Protein AF-A9U6X2-F1 (afdb_monomer)

Secondary structure (DSSP, 8-state):
--STTEETTEE--B-SSPPPPEEEEEEHHHHHHTTPPPHHHHHHTT--BHHHHHHHHHHH-B-SSSSSS--BEEEEEETTHHHHHHHHHHHHTT--SSB-TT--B---TTSHHHHHHHHHHHIIIIIS--B-SSPPSSHHHHHHTT-EEEEEEEGGGHHHHHHHSTTS-EEEEPPPBPTT-SS--EEES----B---TT-TTHHHHHHHHHHH--HHHHHHHHHHHHHHH-SSHHHHHHHHHHHHSEEE--GGGSTTHHHHHHHHHHHHTTT---HHHHHHHHHHHHHHHHHTHHHHHHHHHHHHHHHHHHHHHHHHHH-SS--TTS---HHHHSTTHHHHHHHHHHHHHHHHHHHHGGGT---HHHHHHHHHHHHHHHHHH-GGGTGGGHHHHHHHHHHHHHHHHHHHS------------TT--PPPSS--HHHHHHHHHHHHHHHHH--TTB--SS---TTPEEEEE-S-HHHHHHHHHHIIIIIIHHH---EEEEE--HHHHHHHHHTT-S-SEEES--THHHHHHHHTT-S--GGGSTTHHHHHTTS-GGG-

InterPro domains:
  IPR006059 Bacterial-type extracellular solute-binding protein [PF13416] (4-206)
  IPR050490 Bacterial solute-binding protein 1 [PTHR43649] (6-211)

Structure (mmCIF, N/CA/C/O backbone):
data_AF-A9U6X2-F1
#
_entry.id   AF-A9U6X2-F1
#
loop_
_atom_site.group_PDB
_atom_site.id
_atom_site.type_symbol
_atom_site.label_atom_id
_atom_site.label_alt_id
_atom_site.label_comp_id
_atom_site.label_asym_id
_atom_site.label_entity_id
_atom_site.label_seq_id
_atom_site.pdbx_PDB_ins_code
_atom_site.Cartn_x
_atom_site.Cartn_y
_atom_site.Cartn_z
_atom_site.occupancy
_atom_site.B_iso_or_equiv
_atom_site.auth_seq_id
_atom_site.auth_comp_id
_atom_site.auth_asym_id
_atom_site.auth_atom_id
_atom_site.pdbx_PDB_model_num
ATOM 1 N N . MET A 1 1 ? 5.212 -24.204 0.340 1.00 33.00 1 MET A N 1
ATOM 2 C CA . MET A 1 1 ? 5.879 -22.936 -0.020 1.00 33.00 1 MET A CA 1
ATOM 3 C C . MET A 1 1 ? 5.139 -21.828 0.698 1.00 33.00 1 MET A C 1
ATOM 5 O O . MET A 1 1 ? 3.920 -21.897 0.754 1.00 33.00 1 MET A O 1
ATOM 9 N N . ARG A 1 2 ? 5.849 -20.902 1.347 1.00 49.62 2 ARG A N 1
ATOM 10 C CA . ARG A 1 2 ? 5.235 -19.722 1.968 1.00 49.62 2 ARG A CA 1
ATOM 11 C C . ARG A 1 2 ? 5.083 -18.687 0.853 1.00 49.62 2 ARG A C 1
ATOM 13 O O . ARG A 1 2 ? 6.074 -18.374 0.211 1.00 49.62 2 ARG A O 1
ATOM 20 N N . ASP A 1 3 ? 3.864 -18.219 0.599 1.00 61.16 3 ASP A N 1
ATOM 21 C CA . ASP A 1 3 ? 3.467 -17.487 -0.622 1.00 61.16 3 ASP A CA 1
ATOM 22 C C . ASP A 1 3 ? 4.229 -16.167 -0.889 1.00 61.16 3 ASP A C 1
ATOM 24 O O . ASP A 1 3 ? 4.148 -15.605 -1.983 1.00 61.16 3 ASP A O 1
ATOM 28 N N . GLY A 1 4 ? 4.981 -15.656 0.089 1.00 68.00 4 GLY A N 1
ATOM 29 C CA . GLY A 1 4 ? 5.765 -14.428 -0.033 1.00 68.00 4 GLY A CA 1
ATOM 30 C C . GLY A 1 4 ? 6.952 -14.566 -0.976 1.00 68.00 4 GLY A C 1
ATOM 31 O O . GLY A 1 4 ? 7.640 -15.581 -0.966 1.00 68.00 4 GLY A O 1
ATOM 32 N N . GLY A 1 5 ? 7.200 -13.533 -1.782 1.00 70.50 5 GLY A N 1
ATOM 33 C CA . GLY A 1 5 ? 8.340 -13.496 -2.699 1.00 70.50 5 GLY A CA 1
ATOM 34 C C . GLY A 1 5 ? 8.203 -14.434 -3.896 1.00 70.50 5 GLY A C 1
ATOM 35 O O . GLY A 1 5 ? 9.198 -14.683 -4.567 1.00 70.50 5 GLY A O 1
ATOM 36 N N . SER A 1 6 ? 7.006 -14.963 -4.165 1.00 73.00 6 SER A N 1
ATOM 37 C CA . SER A 1 6 ? 6.733 -15.830 -5.312 1.00 73.00 6 SER A CA 1
ATOM 38 C C . SER A 1 6 ? 5.948 -15.101 -6.410 1.00 73.00 6 SER A C 1
ATOM 40 O O . SER A 1 6 ? 5.138 -14.217 -6.133 1.00 73.00 6 SER A O 1
ATOM 42 N N . TYR A 1 7 ? 6.191 -15.455 -7.674 1.00 68.25 7 TYR A N 1
ATOM 43 C CA . TYR A 1 7 ? 5.441 -14.953 -8.829 1.00 68.25 7 TYR A CA 1
ATOM 44 C C . TYR A 1 7 ? 5.366 -16.028 -9.921 1.00 68.25 7 TYR A C 1
ATOM 46 O O . TYR A 1 7 ? 6.382 -16.613 -10.291 1.00 68.25 7 TYR A O 1
ATOM 54 N N . LYS A 1 8 ? 4.159 -16.318 -10.432 1.00 68.19 8 LYS A N 1
ATOM 55 C CA . LYS A 1 8 ? 3.900 -17.365 -11.450 1.00 68.19 8 LYS A CA 1
ATOM 56 C C . LYS A 1 8 ? 4.551 -18.723 -11.128 1.00 68.19 8 LYS A C 1
ATOM 58 O O . LYS A 1 8 ? 5.167 -19.352 -11.985 1.00 68.19 8 LYS A O 1
ATOM 63 N N . GLY A 1 9 ? 4.447 -19.154 -9.870 1.00 68.62 9 GLY A N 1
ATOM 64 C CA . GLY A 1 9 ? 4.999 -20.431 -9.401 1.00 68.62 9 GLY A CA 1
ATOM 65 C C . GLY A 1 9 ? 6.523 -20.464 -9.231 1.00 68.62 9 GLY A C 1
ATOM 66 O O . GLY A 1 9 ? 7.065 -21.515 -8.905 1.00 68.62 9 GLY A O 1
ATOM 67 N N . GLN A 1 10 ? 7.221 -19.341 -9.428 1.00 73.81 10 GLN A N 1
ATOM 68 C CA . GLN A 1 10 ? 8.660 -19.210 -9.184 1.00 73.81 10 GLN A CA 1
ATOM 69 C C . GLN A 1 10 ? 8.926 -18.414 -7.903 1.00 73.81 10 GLN A C 1
ATOM 71 O O . GLN A 1 10 ? 8.168 -17.505 -7.571 1.00 73.81 10 GLN A O 1
ATOM 76 N N . GLN A 1 11 ? 10.013 -18.737 -7.201 1.00 79.38 11 GLN A N 1
ATOM 77 C CA . GLN A 1 11 ? 10.443 -18.058 -5.977 1.00 79.38 11 GLN A CA 1
ATOM 78 C C . GLN A 1 11 ? 11.536 -17.028 -6.297 1.00 79.38 11 GLN A C 1
ATOM 80 O O . GLN A 1 11 ? 12.546 -17.369 -6.907 1.00 79.38 11 GLN A O 1
ATOM 85 N N . TYR A 1 12 ? 11.343 -15.783 -5.865 1.00 77.88 12 TYR A N 1
ATOM 86 C CA . TYR A 1 12 ? 12.247 -14.647 -6.097 1.00 77.88 12 TYR A CA 1
ATOM 87 C C . TYR A 1 12 ? 12.803 -14.033 -4.808 1.00 77.88 12 TYR A C 1
ATOM 89 O O . TYR A 1 12 ? 13.818 -13.342 -4.854 1.00 77.88 12 TYR A O 1
ATOM 97 N N . GLY A 1 13 ? 12.158 -14.285 -3.669 1.00 79.75 13 GLY A N 1
ATOM 98 C CA . GLY A 1 13 ? 12.629 -13.843 -2.359 1.00 79.75 13 GLY A CA 1
ATOM 99 C C . GLY A 1 13 ? 12.418 -14.913 -1.297 1.00 79.75 13 GLY A C 1
ATOM 100 O O . GLY A 1 13 ? 11.447 -15.653 -1.366 1.00 79.75 13 GLY A O 1
ATOM 101 N N . MET A 1 14 ? 13.308 -15.025 -0.320 1.00 76.56 14 MET A N 1
ATOM 102 C CA . MET A 1 14 ? 13.184 -15.985 0.782 1.00 76.56 14 MET A CA 1
ATOM 103 C C . MET A 1 14 ? 13.454 -15.283 2.106 1.00 76.56 14 MET A C 1
ATOM 105 O O . MET A 1 14 ? 14.204 -14.318 2.159 1.00 76.56 14 MET A O 1
ATOM 109 N N . VAL A 1 15 ? 12.843 -15.745 3.189 1.00 76.19 15 VAL A N 1
ATOM 110 C CA . VAL A 1 15 ? 13.093 -15.210 4.529 1.00 76.19 15 VAL A CA 1
ATOM 111 C C . VAL A 1 15 ? 13.112 -16.362 5.519 1.00 76.19 15 VAL A C 1
ATOM 113 O O . VAL A 1 15 ? 12.305 -17.288 5.412 1.00 76.19 15 VAL A O 1
ATOM 116 N N . ASP A 1 16 ? 14.055 -16.312 6.453 1.00 71.12 16 ASP A N 1
ATOM 117 C CA . ASP A 1 16 ? 14.261 -17.369 7.447 1.00 71.12 16 ASP A CA 1
ATOM 118 C C . ASP A 1 16 ? 13.393 -17.171 8.709 1.00 71.12 16 ASP A C 1
ATOM 120 O O . ASP A 1 16 ? 13.051 -18.114 9.422 1.00 71.12 16 ASP A O 1
ATOM 124 N N . SER A 1 17 ? 12.922 -15.945 8.950 1.00 71.50 17 SER A N 1
ATOM 125 C CA . SER A 1 17 ? 12.029 -15.608 10.061 1.00 71.50 17 SER A CA 1
ATOM 126 C C . SER A 1 17 ? 10.575 -15.411 9.620 1.00 71.50 17 SER A C 1
ATOM 128 O O . SER A 1 17 ? 10.269 -15.086 8.470 1.00 71.50 17 SER A O 1
ATOM 130 N N . ALA A 1 18 ? 9.643 -15.618 10.554 1.00 77.25 18 ALA A N 1
ATOM 131 C CA . ALA A 1 18 ? 8.256 -15.215 10.345 1.00 77.25 18 ALA A CA 1
ATOM 132 C C . ALA A 1 18 ? 8.187 -13.678 10.347 1.00 77.25 18 ALA A C 1
ATOM 134 O O . ALA A 1 18 ? 8.674 -13.068 11.307 1.00 77.25 18 ALA A O 1
ATOM 135 N N . PRO A 1 19 ? 7.584 -13.041 9.326 1.00 82.56 19 PRO A N 1
ATOM 136 C CA . PRO A 1 19 ? 7.414 -11.594 9.329 1.00 82.56 19 PRO A CA 1
ATOM 137 C C . PRO A 1 19 ? 6.505 -11.173 10.490 1.00 82.56 19 PRO A C 1
ATOM 139 O O . PRO A 1 19 ? 5.849 -11.996 11.136 1.00 82.56 19 PRO A O 1
ATOM 142 N N . SER A 1 20 ? 6.460 -9.873 10.764 1.00 88.38 20 SER A N 1
ATOM 143 C CA . SER A 1 20 ? 5.549 -9.359 11.779 1.00 88.38 20 SER A CA 1
ATOM 144 C C . SER A 1 20 ? 4.097 -9.509 11.306 1.00 88.38 20 SER A C 1
ATOM 146 O O . SER A 1 20 ? 3.764 -9.018 10.220 1.00 88.38 20 SER A O 1
ATOM 148 N N . PRO A 1 21 ? 3.243 -10.203 12.080 1.00 92.75 21 PRO A N 1
ATOM 149 C CA . PRO A 1 21 ? 1.822 -10.268 11.791 1.00 92.75 21 PRO A CA 1
ATOM 150 C C . PRO A 1 21 ? 1.134 -8.936 12.094 1.00 92.75 21 PRO A C 1
ATOM 152 O O . PRO A 1 21 ? 1.610 -8.150 12.916 1.00 92.75 21 PRO A O 1
ATOM 155 N N . TYR A 1 22 ? -0.012 -8.736 11.450 1.00 95.56 22 TYR A N 1
ATOM 156 C CA . TYR A 1 22 ? -1.003 -7.721 11.783 1.00 95.56 22 TYR A CA 1
ATOM 157 C C . TYR A 1 22 ? -2.193 -8.347 12.522 1.00 95.56 22 TYR A C 1
ATOM 159 O O . TYR A 1 22 ? -2.670 -9.429 12.160 1.00 95.56 22 TYR A O 1
ATOM 167 N N . GLY A 1 23 ? -2.683 -7.660 13.547 1.00 97.50 23 GLY A N 1
ATOM 168 C CA . GLY A 1 23 ? -3.734 -8.131 14.447 1.00 97.50 23 GLY A CA 1
ATOM 169 C C . GLY A 1 23 ? -4.389 -6.968 15.182 1.00 97.50 23 GLY A C 1
ATOM 170 O O . GLY A 1 23 ? -4.114 -5.807 14.881 1.00 97.50 23 GLY A O 1
ATOM 171 N N . PHE A 1 24 ? -5.233 -7.273 16.162 1.00 98.50 24 PHE A N 1
ATOM 172 C CA . PHE A 1 24 ? -5.747 -6.282 17.098 1.00 98.50 24 PHE A CA 1
ATOM 173 C C . PHE A 1 24 ? -5.042 -6.404 18.441 1.00 98.50 24 PHE A C 1
ATOM 175 O O . PHE A 1 24 ? -5.122 -7.438 19.106 1.00 98.50 24 PHE A O 1
ATOM 182 N N . PHE A 1 25 ? -4.411 -5.316 18.866 1.00 98.62 25 PHE A N 1
ATOM 183 C CA . PHE A 1 25 ? -4.137 -5.092 20.276 1.00 98.62 25 PHE A CA 1
ATOM 184 C C . PHE A 1 25 ? -5.439 -4.696 20.969 1.00 98.62 25 PHE A C 1
ATOM 186 O O . PHE A 1 25 ? -6.230 -3.933 20.407 1.00 98.62 25 PHE A O 1
ATOM 193 N N . TYR A 1 26 ? -5.672 -5.199 22.178 1.00 98.56 26 TYR A N 1
ATOM 194 C CA . TYR A 1 26 ? -6.832 -4.814 22.976 1.00 98.56 26 TYR A CA 1
ATOM 195 C C . TYR A 1 26 ? -6.447 -4.470 24.407 1.00 98.56 26 TYR A C 1
ATOM 197 O O . TYR A 1 26 ? -5.566 -5.086 25.002 1.00 98.56 26 TYR A O 1
ATOM 205 N N . ASN A 1 27 ? -7.122 -3.467 24.958 1.00 97.75 27 ASN A N 1
ATOM 206 C CA . ASN A 1 27 ? -6.915 -3.023 26.329 1.00 97.75 27 ASN A CA 1
ATOM 207 C C . ASN A 1 27 ? -7.735 -3.913 27.272 1.00 97.75 27 ASN A C 1
ATOM 209 O O . ASN A 1 27 ? -8.920 -3.662 27.496 1.00 97.75 27 ASN A O 1
ATOM 213 N N . LYS A 1 28 ? -7.123 -4.974 27.805 1.00 97.00 28 LYS A N 1
ATOM 214 C CA . LYS A 1 28 ? -7.787 -5.990 28.637 1.00 97.00 28 LYS A CA 1
ATOM 215 C C . LYS A 1 28 ? -8.357 -5.391 29.924 1.00 97.00 28 LYS A C 1
ATOM 217 O O . LYS A 1 28 ? -9.466 -5.742 30.325 1.00 97.00 28 LYS A O 1
ATOM 222 N N . THR A 1 29 ? -7.669 -4.415 30.517 1.00 96.69 29 THR A N 1
ATOM 223 C CA . THR A 1 29 ? -8.187 -3.660 31.670 1.00 96.69 29 THR A CA 1
ATOM 224 C C . THR A 1 29 ? -9.478 -2.916 31.321 1.00 96.69 29 THR A C 1
ATOM 226 O O . THR A 1 29 ? -10.440 -2.938 32.092 1.00 96.69 29 THR A O 1
ATOM 229 N N . LEU A 1 30 ? -9.540 -2.287 30.144 1.00 96.44 30 LEU A N 1
ATOM 230 C CA . LEU A 1 30 ? -10.752 -1.616 29.678 1.00 96.44 30 LEU A CA 1
ATOM 231 C C . LEU A 1 30 ? -11.862 -2.621 29.341 1.00 96.44 30 LEU A C 1
ATOM 233 O O . LEU A 1 30 ? -13.000 -2.399 29.741 1.00 96.44 30 LEU A O 1
ATOM 237 N N . VAL A 1 31 ? -11.549 -3.750 28.696 1.00 97.62 31 VAL A N 1
ATOM 238 C CA . VAL A 1 31 ? -12.506 -4.848 28.443 1.00 97.62 31 VAL A CA 1
ATOM 239 C C . VAL A 1 31 ? -13.197 -5.285 29.737 1.00 97.62 31 VAL A C 1
ATOM 241 O O . VAL A 1 31 ? -14.427 -5.282 29.806 1.00 97.62 31 VAL A O 1
ATOM 244 N N . GLN A 1 32 ? -12.421 -5.555 30.791 1.00 96.44 32 GLN A N 1
ATOM 245 C CA . GLN A 1 32 ? -12.941 -5.939 32.108 1.00 96.44 32 GLN A CA 1
ATOM 246 C C . GLN A 1 32 ? -13.794 -4.831 32.738 1.00 96.44 32 GLN A C 1
ATOM 248 O O . GLN A 1 32 ? -14.904 -5.092 33.201 1.00 96.44 32 GLN A O 1
ATOM 253 N N . LYS A 1 33 ? -13.315 -3.578 32.714 1.00 94.81 33 LYS A N 1
ATOM 254 C CA . LYS A 1 33 ? -14.050 -2.418 33.250 1.00 94.81 33 LYS A CA 1
ATOM 255 C C . LYS A 1 33 ? -15.401 -2.222 32.560 1.00 94.81 33 LYS A C 1
ATOM 257 O O . LYS A 1 33 ? -16.359 -1.783 33.192 1.00 94.81 33 LYS A O 1
ATOM 262 N N . LEU A 1 34 ? -15.471 -2.516 31.265 1.00 94.94 34 LEU A N 1
ATOM 263 C CA . LEU A 1 34 ? -16.683 -2.375 30.468 1.00 94.94 34 LEU A CA 1
ATOM 264 C C 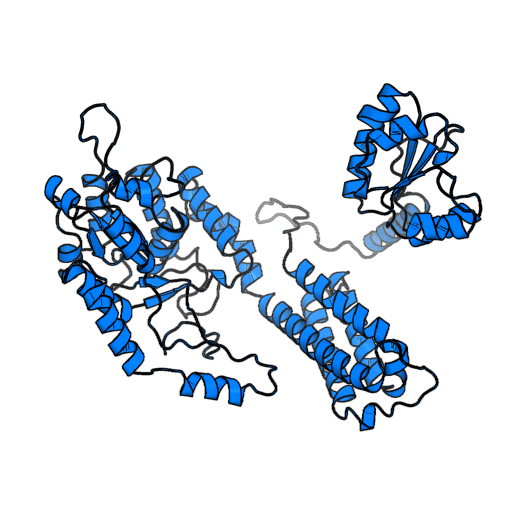. LEU A 1 34 ? -17.600 -3.604 30.517 1.00 94.94 34 LEU A C 1
ATOM 266 O O . LEU A 1 34 ? -18.689 -3.527 29.948 1.00 94.94 34 LEU A O 1
ATOM 270 N N . GLY A 1 35 ? -17.187 -4.692 31.178 1.00 96.19 35 GLY A N 1
ATOM 271 C CA . GLY A 1 35 ? -17.941 -5.945 31.245 1.00 96.19 35 GLY A CA 1
ATOM 272 C C . GLY A 1 35 ? -18.061 -6.655 29.895 1.00 96.19 35 GLY A C 1
ATOM 273 O O . GLY A 1 35 ? -19.064 -7.318 29.645 1.00 96.19 35 GLY A O 1
ATOM 274 N N . LEU A 1 36 ? -17.082 -6.465 29.009 1.00 97.38 36 LEU A N 1
ATOM 275 C CA . LEU A 1 36 ? -17.047 -7.087 27.688 1.00 97.38 36 LEU A CA 1
ATOM 276 C C . LEU A 1 36 ? -16.416 -8.487 27.767 1.00 97.38 36 LEU A C 1
ATOM 278 O O . LEU A 1 36 ? -15.586 -8.756 28.635 1.00 97.38 36 LEU A O 1
ATOM 282 N N . GLU A 1 37 ? -16.800 -9.375 26.850 1.00 98.00 37 GLU A N 1
ATOM 283 C CA . GLU A 1 37 ? -16.158 -10.688 26.697 1.00 98.00 37 GLU A CA 1
ATOM 284 C C . GLU A 1 37 ? -14.688 -10.532 26.274 1.00 98.00 37 GLU A C 1
ATOM 286 O O . GLU A 1 37 ? -14.356 -9.637 25.502 1.00 98.00 37 GLU A O 1
ATOM 291 N N . ASP A 1 38 ? -13.791 -11.399 26.746 1.00 98.19 38 ASP A N 1
ATOM 292 C CA . ASP A 1 38 ? -12.377 -11.317 26.362 1.00 98.19 38 ASP A CA 1
ATOM 293 C C . ASP A 1 38 ? -12.195 -11.709 24.875 1.00 98.19 38 ASP A C 1
ATOM 295 O O . ASP A 1 38 ? -12.553 -12.833 24.498 1.00 98.19 38 ASP A O 1
ATOM 299 N N . PRO A 1 39 ? -11.627 -10.834 24.015 1.00 98.50 39 PRO A N 1
ATOM 300 C CA . PRO A 1 39 ? -11.375 -11.148 22.609 1.00 98.50 39 PRO A CA 1
ATOM 301 C C . PRO A 1 39 ? -10.565 -12.430 22.383 1.00 98.50 39 PRO A C 1
ATOM 303 O O . PRO A 1 39 ? -10.797 -13.128 21.394 1.00 98.50 39 PRO A O 1
ATOM 306 N N . TYR A 1 40 ? -9.641 -12.776 23.285 1.00 98.44 40 TYR A N 1
ATOM 307 C CA . TYR A 1 40 ? -8.871 -14.014 23.172 1.00 98.44 40 TYR A CA 1
ATOM 308 C C . TYR A 1 40 ? -9.747 -15.254 23.380 1.00 98.44 40 TYR A C 1
ATOM 310 O O . TYR A 1 40 ? -9.636 -16.217 22.622 1.00 98.44 40 TYR A O 1
ATOM 318 N N . GLU A 1 41 ? -10.675 -15.231 24.338 1.00 98.44 41 GLU A N 1
ATOM 319 C CA . GLU A 1 41 ? -11.604 -16.348 24.559 1.00 98.44 41 GLU A CA 1
ATOM 320 C C . GLU A 1 41 ? -12.607 -16.482 23.401 1.00 98.44 41 GLU A C 1
ATOM 322 O O . GLU A 1 41 ? -12.923 -17.594 22.958 1.00 98.44 41 GLU A O 1
ATOM 327 N N . LEU A 1 42 ? -13.040 -15.356 22.821 1.00 98.50 42 LEU A N 1
ATOM 328 C CA . LEU A 1 42 ? -13.825 -15.353 21.583 1.00 98.50 42 LEU A CA 1
ATOM 329 C C . LEU A 1 42 ? -13.039 -15.975 20.419 1.00 98.50 42 LEU A C 1
ATOM 331 O O . LEU A 1 42 ? -13.593 -16.746 19.637 1.00 98.50 42 LEU A O 1
ATOM 335 N N . GLN A 1 43 ? -11.746 -15.678 20.292 1.00 98.00 43 GLN A N 1
ATOM 336 C CA . GLN A 1 43 ? -10.894 -16.266 19.257 1.00 98.00 43 GLN A CA 1
ATOM 337 C C . GLN A 1 43 ? -10.692 -17.765 19.475 1.00 98.00 43 GLN A C 1
ATOM 339 O O . GLN A 1 43 ? -10.863 -18.555 18.546 1.00 98.00 43 GLN A O 1
ATOM 344 N N . LYS A 1 44 ? -10.365 -18.166 20.704 1.00 97.56 44 LYS A N 1
ATOM 345 C CA . LYS A 1 44 ? -10.099 -19.555 21.088 1.00 97.56 44 LYS A CA 1
ATOM 346 C C . LYS A 1 44 ? -11.318 -20.457 20.898 1.00 97.56 44 LYS A C 1
ATOM 348 O O . LYS A 1 44 ? -11.174 -21.597 20.465 1.00 97.56 44 LYS A O 1
ATOM 353 N N . SER A 1 45 ? -12.517 -19.944 21.171 1.00 97.44 45 SER A N 1
ATOM 354 C CA . SER A 1 45 ? -13.784 -20.641 20.899 1.00 97.44 45 SER A CA 1
ATOM 355 C C . SER A 1 45 ? -14.197 -20.618 19.420 1.00 97.44 45 SER A C 1
ATOM 357 O O . SER A 1 45 ? -15.126 -21.322 19.029 1.00 97.44 45 SER A O 1
ATOM 359 N N . GLY A 1 46 ? -13.521 -19.822 18.583 1.00 96.69 46 GLY A N 1
ATOM 360 C CA . GLY A 1 46 ? -13.856 -19.621 17.173 1.00 96.69 46 GLY A CA 1
ATOM 361 C C . GLY A 1 46 ? -15.016 -18.650 16.926 1.00 96.69 46 GLY A C 1
ATOM 362 O O . GLY A 1 46 ? -15.403 -18.467 15.770 1.00 96.69 46 GLY A O 1
ATOM 363 N N . ALA A 1 47 ? -15.544 -18.022 17.982 1.00 97.94 47 ALA A N 1
ATOM 364 C CA . ALA A 1 47 ? -16.623 -17.040 17.934 1.00 97.94 47 ALA A CA 1
ATOM 365 C C . ALA A 1 47 ? -16.171 -15.654 17.435 1.00 97.94 47 ALA A C 1
ATOM 367 O O . ALA A 1 47 ? -17.016 -14.851 17.036 1.00 97.94 47 ALA A O 1
ATOM 368 N N . TRP A 1 48 ? -14.860 -15.366 17.407 1.00 98.38 48 TRP A N 1
ATOM 369 C CA . TRP A 1 48 ? -14.298 -14.113 16.882 1.00 98.38 48 TRP A CA 1
ATOM 370 C C . TRP A 1 48 ? -14.433 -14.033 15.353 1.00 98.38 48 TRP A C 1
ATOM 372 O O . TRP A 1 48 ? -13.521 -14.361 14.588 1.00 98.38 48 TRP A O 1
ATOM 382 N N . THR A 1 49 ? -15.628 -13.647 14.922 1.00 98.50 49 THR A N 1
ATOM 383 C CA . THR A 1 49 ? -16.106 -13.520 13.539 1.00 98.50 49 THR A CA 1
ATOM 384 C C . THR A 1 49 ? -16.531 -12.079 13.275 1.00 98.50 49 THR A C 1
ATOM 386 O O . THR A 1 49 ? -16.644 -11.293 14.212 1.00 98.50 49 THR A O 1
ATOM 389 N N . TRP A 1 50 ? -16.763 -11.698 12.020 1.00 98.44 50 TRP A N 1
ATOM 390 C CA . TRP A 1 50 ? -17.200 -10.334 11.688 1.00 98.44 50 TRP A CA 1
ATOM 391 C C . TRP A 1 50 ? -18.491 -9.915 12.383 1.00 98.44 50 TRP A C 1
ATOM 393 O O . TRP A 1 50 ? -18.579 -8.787 12.866 1.00 98.44 50 TRP A O 1
ATOM 403 N N . ASP A 1 51 ? -19.476 -10.803 12.474 1.00 98.38 51 ASP A N 1
ATOM 404 C CA . ASP A 1 51 ? -20.738 -10.477 13.137 1.00 98.38 51 ASP A CA 1
ATOM 405 C C . ASP A 1 51 ? -20.503 -10.207 14.625 1.00 98.38 51 ASP A C 1
ATOM 407 O O . ASP A 1 51 ? -20.899 -9.156 15.138 1.00 98.38 51 ASP A O 1
ATOM 411 N N . LYS A 1 52 ? -19.746 -11.092 15.292 1.00 98.56 52 LYS A N 1
ATOM 412 C CA . LYS A 1 52 ? -19.398 -10.903 16.703 1.00 98.56 52 LYS A CA 1
ATOM 413 C C . LYS A 1 52 ? -18.522 -9.672 16.919 1.00 98.56 52 LYS A C 1
ATOM 415 O O . LYS A 1 52 ? -18.737 -8.944 17.880 1.00 98.56 52 LYS A O 1
ATOM 420 N N . PHE A 1 53 ? -17.568 -9.402 16.029 1.00 98.75 53 PHE A N 1
ATOM 421 C CA . PHE A 1 53 ? -16.734 -8.204 16.089 1.00 98.75 53 PHE A CA 1
ATOM 422 C C . PHE A 1 53 ? -17.580 -6.941 15.977 1.00 98.75 53 PHE A C 1
ATOM 424 O O . PHE A 1 53 ? -17.419 -6.042 16.792 1.00 98.75 53 PHE A O 1
ATOM 431 N N . ARG A 1 54 ? -18.503 -6.877 15.008 1.00 98.56 54 ARG A N 1
ATOM 432 C CA . ARG A 1 54 ? -19.379 -5.718 14.791 1.00 98.56 54 ARG A CA 1
ATOM 433 C C . ARG A 1 54 ? -20.251 -5.452 16.014 1.00 98.56 54 ARG A C 1
ATOM 435 O O . ARG A 1 54 ? -20.319 -4.315 16.473 1.00 98.56 54 ARG A O 1
ATOM 442 N N . GLU A 1 55 ? -20.871 -6.497 16.561 1.00 98.50 55 GLU A N 1
ATOM 443 C CA . GLU A 1 55 ? -21.614 -6.432 17.825 1.00 98.50 55 GLU A CA 1
ATOM 444 C C . GLU A 1 55 ? -20.726 -5.900 18.961 1.00 98.50 55 GLU A C 1
ATOM 446 O O . GLU A 1 55 ? -21.091 -4.941 19.644 1.00 98.50 55 GLU A O 1
ATOM 451 N N . TYR A 1 56 ? -19.533 -6.477 19.109 1.00 98.69 56 TYR A N 1
ATOM 452 C CA . TYR A 1 56 ? -18.573 -6.150 20.156 1.00 98.69 56 TYR A CA 1
ATOM 453 C C . TYR A 1 56 ? -18.126 -4.685 20.108 1.00 98.69 56 TYR A C 1
ATOM 455 O O . TYR A 1 56 ? -18.242 -3.963 21.098 1.00 98.69 56 TYR A O 1
ATOM 463 N N . VAL A 1 57 ? -17.654 -4.206 18.952 1.00 98.56 57 VAL A N 1
ATOM 464 C CA . VAL A 1 57 ? -17.153 -2.829 18.809 1.00 98.56 57 VAL A CA 1
ATOM 465 C C . VAL A 1 57 ? -18.266 -1.797 18.907 1.00 98.56 57 VAL A C 1
ATOM 467 O O . VAL A 1 57 ? -18.031 -0.686 19.382 1.00 98.56 57 VAL A O 1
ATOM 470 N N . LYS A 1 58 ? -19.492 -2.162 18.527 1.00 97.62 58 LYS A N 1
ATOM 471 C CA . LYS A 1 58 ? -20.664 -1.312 18.718 1.00 97.62 58 LYS A CA 1
ATOM 472 C C . LYS A 1 58 ? -21.031 -1.194 20.196 1.00 97.62 58 LYS A C 1
ATOM 474 O O . LYS A 1 58 ? -21.224 -0.082 20.668 1.00 97.62 58 LYS A O 1
ATOM 479 N N . GLY A 1 59 ? -21.064 -2.304 20.937 1.00 96.00 59 GLY A N 1
ATOM 480 C CA . GLY A 1 59 ? -21.333 -2.298 22.383 1.00 96.00 59 GLY A CA 1
ATOM 481 C C . GLY A 1 59 ? -20.224 -1.645 23.219 1.00 96.00 59 GLY A C 1
ATOM 482 O O . GLY A 1 59 ? -20.483 -1.084 24.286 1.00 96.00 59 GLY A O 1
ATOM 483 N N . ALA A 1 60 ? -18.988 -1.683 22.723 1.00 97.19 60 ALA A N 1
ATOM 484 C CA . ALA A 1 60 ? -17.849 -0.997 23.320 1.00 97.19 60 ALA A CA 1
ATOM 485 C C . ALA A 1 60 ? -17.878 0.526 23.110 1.00 97.19 60 ALA A C 1
ATOM 487 O O . ALA A 1 60 ? -17.354 1.254 23.950 1.00 97.19 60 ALA A O 1
ATOM 488 N N . THR A 1 61 ? -18.483 1.000 22.016 1.00 97.69 61 THR A N 1
ATOM 489 C CA . THR A 1 61 ? -18.567 2.428 21.681 1.00 97.69 61 THR A CA 1
ATOM 490 C C . THR A 1 61 ? -19.633 3.122 22.523 1.00 97.69 61 THR A C 1
ATOM 492 O O . THR A 1 61 ? -20.827 2.902 22.321 1.00 97.69 61 THR A O 1
ATOM 495 N N . LYS A 1 62 ? -19.224 3.974 23.466 1.00 94.06 62 LYS A N 1
ATOM 496 C CA . LYS A 1 62 ? -20.145 4.652 24.386 1.00 94.06 62 LYS A CA 1
ATOM 497 C C . LYS A 1 62 ? -19.587 5.958 24.930 1.00 94.06 62 LYS A C 1
ATOM 499 O O . LYS A 1 62 ? -18.387 6.204 24.924 1.00 94.06 62 LYS A O 1
ATOM 504 N N . ASP A 1 63 ? -20.512 6.785 25.388 1.00 93.88 63 ASP A N 1
ATOM 505 C CA . ASP A 1 63 ? -20.251 7.895 26.294 1.00 93.88 63 ASP A CA 1
ATOM 506 C C . ASP A 1 63 ? -20.290 7.342 27.728 1.00 93.88 63 ASP A C 1
ATOM 508 O O . ASP A 1 63 ? -21.346 6.909 28.201 1.00 93.88 63 ASP A O 1
ATOM 512 N N . THR A 1 64 ? -19.135 7.262 28.390 1.00 91.06 64 THR A N 1
ATOM 513 C CA . THR A 1 64 ? -19.041 6.742 29.761 1.00 91.06 64 THR A CA 1
ATOM 514 C C . THR A 1 64 ? -19.222 7.807 30.837 1.00 91.06 64 THR A C 1
ATOM 516 O O . THR A 1 64 ? -19.442 7.445 31.997 1.00 91.06 64 THR A O 1
ATOM 519 N N . ASN A 1 65 ? -19.147 9.093 30.487 1.00 90.94 65 ASN A N 1
ATOM 520 C CA . ASN A 1 65 ? -19.214 10.207 31.434 1.00 90.94 65 ASN A CA 1
ATOM 521 C C . ASN A 1 65 ? -20.563 10.962 31.403 1.00 90.94 65 ASN A C 1
ATOM 523 O O . ASN A 1 65 ? -20.845 11.742 32.315 1.00 90.94 65 ASN A O 1
ATOM 527 N N . GLY A 1 66 ? -21.413 10.686 30.410 1.00 90.38 66 GLY A N 1
ATOM 528 C CA . GLY A 1 66 ? -22.751 11.248 30.250 1.00 90.38 66 GLY A CA 1
ATOM 529 C C . GLY A 1 66 ? -22.784 12.677 29.698 1.00 90.38 66 GLY A C 1
ATOM 530 O O . GLY A 1 66 ? -23.801 13.354 29.865 1.00 90.38 66 GLY A O 1
ATOM 531 N N . ASP A 1 67 ? -21.703 13.165 29.082 1.00 91.94 67 ASP A N 1
ATOM 532 C CA . ASP A 1 67 ? -21.607 14.523 28.528 1.00 91.94 67 ASP A CA 1
ATOM 533 C C . ASP A 1 67 ? -22.214 14.673 27.117 1.00 91.94 67 ASP A C 1
ATOM 535 O O . ASP A 1 67 ? -22.234 15.770 26.544 1.00 91.94 67 ASP A O 1
ATOM 539 N N . GLY A 1 68 ? -22.754 13.584 26.567 1.00 90.12 68 GLY A N 1
ATOM 540 C CA . GLY A 1 68 ? -23.348 13.516 25.239 1.00 90.12 68 GLY A CA 1
ATOM 541 C C . GLY A 1 68 ? -22.331 13.288 24.119 1.00 90.12 68 GLY A C 1
ATOM 542 O O . GLY A 1 68 ? -22.718 13.330 22.946 1.00 90.12 68 GLY A O 1
ATOM 543 N N . LYS A 1 69 ? -21.051 13.054 24.434 1.00 92.19 69 LYS A N 1
ATOM 544 C CA . LYS A 1 69 ? -19.989 12.747 23.472 1.00 92.19 69 LYS A CA 1
ATOM 545 C C . LYS A 1 69 ? -19.379 11.386 23.780 1.00 92.19 69 LYS A C 1
ATOM 547 O O . LYS A 1 69 ? -19.047 11.055 24.907 1.00 92.19 69 LYS A O 1
ATOM 552 N N . THR A 1 70 ? -19.173 10.597 22.734 1.00 94.38 70 THR A N 1
ATOM 553 C CA . THR A 1 70 ? -18.459 9.323 22.848 1.00 94.38 70 THR A CA 1
ATOM 554 C C . THR A 1 70 ? -17.022 9.561 23.318 1.00 94.38 70 THR A C 1
ATOM 556 O O . THR A 1 70 ? -16.270 10.281 22.657 1.00 94.38 70 THR A O 1
ATOM 559 N N . ASP A 1 71 ? -16.644 8.934 24.431 1.00 92.56 71 ASP A N 1
ATOM 560 C CA . ASP A 1 71 ? -15.301 9.009 25.019 1.00 92.56 71 ASP A CA 1
ATOM 561 C C . ASP A 1 71 ? -14.515 7.695 24.869 1.00 92.56 71 ASP A C 1
ATOM 563 O O . ASP A 1 71 ? -13.282 7.715 24.846 1.00 92.56 71 ASP A O 1
ATOM 567 N N . VAL A 1 72 ? -15.217 6.574 24.675 1.00 96.75 72 VAL A N 1
ATOM 568 C CA . VAL A 1 72 ? -14.640 5.263 24.382 1.00 96.75 72 VAL A CA 1
ATOM 569 C C . VAL A 1 72 ? -15.229 4.713 23.090 1.00 96.75 72 VAL A C 1
ATOM 571 O O . VAL A 1 72 ? -16.444 4.596 22.940 1.00 96.75 72 VAL A O 1
ATOM 574 N N . PHE A 1 73 ? -14.356 4.319 22.168 1.00 98.19 73 PHE A N 1
ATOM 575 C CA . PHE A 1 73 ? -14.703 3.687 20.899 1.00 98.19 73 PHE A CA 1
ATOM 576 C C . PHE A 1 73 ? -14.371 2.194 20.911 1.00 98.19 73 PHE A C 1
ATOM 578 O O . PHE A 1 73 ? -13.426 1.744 21.557 1.00 98.19 73 PHE A O 1
ATOM 585 N N . GLY A 1 74 ? -15.110 1.396 20.143 1.00 98.12 74 GLY A N 1
ATOM 586 C CA . GLY A 1 74 ? -14.750 -0.006 19.939 1.00 98.12 74 GLY A CA 1
ATOM 587 C C . GLY A 1 74 ? -13.380 -0.159 19.277 1.00 98.12 74 GLY A C 1
ATOM 588 O O . GLY A 1 74 ? -12.586 -0.991 19.709 1.00 98.12 74 GLY A O 1
ATOM 589 N N . VAL A 1 75 ? -13.073 0.689 18.291 1.00 98.44 75 VAL A N 1
ATOM 590 C CA . VAL A 1 75 ? -11.781 0.727 17.592 1.00 98.44 75 VAL A CA 1
ATOM 591 C C . VAL A 1 75 ? -11.210 2.146 17.639 1.00 98.44 75 VAL A C 1
ATOM 593 O O . VAL A 1 75 ? -11.772 3.064 17.042 1.00 98.44 75 VAL A O 1
ATOM 596 N N . ALA A 1 76 ? -10.072 2.328 18.315 1.00 97.44 76 ALA A N 1
ATOM 597 C CA . ALA A 1 76 ? -9.356 3.611 18.373 1.00 97.44 76 ALA A CA 1
ATOM 598 C C . ALA A 1 76 ? -8.767 4.010 17.008 1.00 97.44 76 ALA A C 1
ATOM 600 O O . ALA A 1 76 ? -8.611 5.186 16.692 1.00 97.44 76 ALA A O 1
ATOM 601 N N . GLY A 1 77 ? -8.440 3.012 16.189 1.00 95.88 77 GLY A N 1
ATOM 602 C CA . GLY A 1 77 ? -7.885 3.162 14.854 1.00 95.88 77 GLY A CA 1
ATOM 603 C C . GLY A 1 77 ? -6.894 2.043 14.568 1.00 95.88 77 GLY A C 1
ATOM 604 O O . GLY A 1 77 ? -7.023 0.938 15.100 1.00 95.88 77 GLY A O 1
ATOM 605 N N . ALA A 1 78 ? -5.926 2.324 13.704 1.00 96.69 78 ALA A N 1
ATOM 606 C CA . ALA A 1 78 ? -5.000 1.321 13.209 1.00 96.69 78 ALA A CA 1
ATOM 607 C C . ALA A 1 78 ? -3.680 1.939 12.725 1.00 96.69 78 ALA A C 1
ATOM 609 O O . ALA A 1 78 ? -3.681 3.058 12.199 1.00 96.69 78 ALA A O 1
ATOM 610 N N . TYR A 1 79 ? -2.577 1.194 12.824 1.00 93.75 79 TYR A N 1
ATOM 611 C CA . TYR A 1 79 ? -1.360 1.476 12.063 1.00 93.75 79 TYR A CA 1
ATOM 612 C C . TYR A 1 79 ? -1.697 1.454 10.578 1.00 93.75 79 TYR A C 1
ATOM 614 O O . TYR A 1 79 ? -2.300 0.492 10.111 1.00 93.75 79 TYR A O 1
ATOM 622 N N . GLY A 1 80 ? -1.313 2.492 9.831 1.00 90.31 80 GLY A N 1
ATOM 623 C CA . GLY A 1 80 ? -1.739 2.657 8.437 1.00 90.31 80 GLY A CA 1
ATOM 624 C C . GLY A 1 80 ? -3.197 3.117 8.289 1.00 90.31 80 GLY A C 1
ATOM 625 O O . GLY A 1 80 ? -3.784 2.951 7.217 1.00 90.31 80 GLY A O 1
ATOM 626 N N . LYS A 1 81 ? -3.768 3.702 9.356 1.00 93.94 81 LYS A N 1
ATOM 627 C CA . LYS A 1 81 ? -5.102 4.321 9.417 1.00 93.94 81 LYS A CA 1
ATOM 628 C C . LYS A 1 81 ? -6.206 3.363 8.946 1.00 93.94 81 LYS A C 1
ATOM 630 O O . LYS A 1 81 ? -6.079 2.140 9.005 1.00 93.94 81 LYS A O 1
ATOM 635 N N . VAL A 1 82 ? -7.325 3.913 8.472 1.00 94.94 82 VAL A N 1
ATOM 636 C CA . VAL A 1 82 ? -8.457 3.113 7.980 1.00 94.94 82 VAL A CA 1
ATOM 637 C C . VAL A 1 82 ? -8.080 2.299 6.735 1.00 94.94 82 VAL A C 1
ATOM 639 O O . VAL A 1 82 ? -8.685 1.258 6.502 1.00 94.94 82 VAL A O 1
ATOM 642 N N . LYS A 1 83 ? -7.046 2.693 5.974 1.00 95.19 83 LYS A N 1
ATOM 643 C CA . LYS A 1 83 ? -6.552 1.924 4.819 1.00 95.19 83 LYS A CA 1
ATOM 644 C C . LYS A 1 83 ? -6.099 0.523 5.227 1.00 95.19 83 LYS A C 1
ATOM 646 O O . LYS A 1 83 ? -6.641 -0.453 4.720 1.00 95.19 83 LYS A O 1
ATOM 651 N N . ALA A 1 84 ? -5.154 0.418 6.160 1.00 92.88 84 ALA A N 1
ATOM 652 C CA . ALA A 1 84 ? -4.650 -0.877 6.620 1.00 92.88 84 ALA A CA 1
ATOM 653 C C . ALA A 1 84 ? -5.733 -1.694 7.341 1.00 92.88 84 ALA A C 1
ATOM 655 O O . ALA A 1 84 ? -5.833 -2.899 7.145 1.00 92.88 84 ALA A O 1
ATOM 656 N N . LEU A 1 85 ? -6.616 -1.040 8.104 1.00 95.12 85 LEU A N 1
ATOM 657 C CA . LEU A 1 85 ? -7.783 -1.704 8.689 1.00 95.12 85 LEU A CA 1
ATOM 658 C C . LEU A 1 85 ? -8.666 -2.348 7.601 1.00 95.12 85 LEU A C 1
ATOM 660 O O . LEU A 1 85 ? -9.037 -3.515 7.708 1.00 95.12 85 LEU A O 1
ATOM 664 N N . THR A 1 86 ? -8.971 -1.595 6.538 1.00 97.19 86 THR A N 1
ATOM 665 C CA . THR A 1 86 ? -9.811 -2.057 5.420 1.00 97.19 86 THR A CA 1
ATOM 666 C C . THR A 1 86 ? -9.156 -3.189 4.649 1.00 97.19 86 THR A C 1
ATOM 668 O O . THR A 1 86 ? -9.818 -4.156 4.286 1.00 97.19 86 THR A O 1
ATOM 671 N N . GLU A 1 87 ? -7.850 -3.085 4.433 1.00 95.38 87 GLU A N 1
ATOM 672 C CA . GLU A 1 87 ? -7.031 -4.123 3.825 1.00 95.38 87 GLU A CA 1
ATOM 673 C C . GLU A 1 87 ? -7.170 -5.451 4.588 1.00 95.38 87 GLU A C 1
ATOM 675 O O . GLU A 1 87 ? -7.509 -6.473 3.999 1.00 95.38 87 GLU A O 1
ATOM 680 N N . GLN A 1 88 ? -7.017 -5.451 5.913 1.00 96.06 88 GLN A N 1
ATOM 681 C CA . GLN A 1 88 ? -7.141 -6.680 6.704 1.00 96.06 88 GLN A CA 1
ATOM 682 C C . GLN A 1 88 ? -8.554 -7.281 6.648 1.00 96.06 88 GLN A C 1
ATOM 684 O O . GLN A 1 88 ? -8.702 -8.499 6.519 1.00 96.06 88 GLN A O 1
ATOM 689 N N . PHE A 1 89 ? -9.607 -6.458 6.679 1.00 97.50 89 PHE A N 1
ATOM 690 C CA . PHE A 1 89 ? -10.970 -6.954 6.461 1.00 97.50 89 PHE A CA 1
ATOM 691 C C . PHE A 1 89 ? -11.138 -7.541 5.052 1.00 97.50 89 PHE A C 1
ATOM 693 O O . PHE A 1 89 ? -11.679 -8.628 4.903 1.00 97.50 89 PHE A O 1
ATOM 700 N N . LEU A 1 90 ? -10.586 -6.927 4.007 1.00 96.25 90 LEU A N 1
ATOM 701 C CA . LEU A 1 90 ? -10.602 -7.514 2.664 1.00 96.25 90 LEU A CA 1
ATOM 702 C C . LEU A 1 90 ? -10.028 -8.945 2.663 1.00 96.25 90 LEU A C 1
ATOM 704 O O . LEU A 1 90 ? -10.684 -9.900 2.239 1.00 96.25 90 LEU A O 1
ATOM 708 N N . TYR A 1 91 ? -8.829 -9.110 3.216 1.00 94.50 91 TYR A N 1
ATOM 709 C CA . TYR A 1 91 ? -8.114 -10.382 3.177 1.00 94.50 91 TYR A CA 1
ATOM 710 C C . TYR A 1 91 ? -8.679 -11.450 4.129 1.00 94.50 91 TYR A C 1
ATOM 712 O O . TYR A 1 91 ? -8.662 -12.643 3.806 1.00 94.50 91 TYR A O 1
ATOM 720 N N . THR A 1 92 ? -9.246 -11.062 5.276 1.00 95.69 92 THR A N 1
ATOM 721 C CA . THR A 1 92 ? -9.947 -12.004 6.174 1.00 95.69 92 THR A CA 1
ATOM 722 C C . THR A 1 92 ? -11.281 -12.501 5.621 1.00 95.69 92 THR A C 1
ATOM 724 O O . THR A 1 92 ? -11.843 -13.438 6.183 1.00 95.69 92 THR A O 1
ATOM 727 N N . ASN A 1 93 ? -11.756 -11.951 4.499 1.00 95.75 93 ASN A N 1
ATOM 728 C CA . ASN A 1 93 ? -12.899 -12.471 3.751 1.00 95.75 93 ASN A CA 1
ATOM 729 C C . ASN A 1 93 ? -12.506 -13.233 2.476 1.00 95.75 93 ASN A C 1
ATOM 731 O O . ASN A 1 93 ? -13.316 -13.360 1.560 1.00 95.75 93 ASN A O 1
ATOM 735 N N . ASN A 1 94 ? -11.260 -13.717 2.383 1.00 92.50 94 ASN A N 1
ATOM 736 C CA . ASN A 1 94 ? -10.738 -14.375 1.181 1.00 92.50 94 ASN A CA 1
ATOM 737 C C . ASN A 1 94 ? -10.919 -13.519 -0.091 1.00 92.50 94 ASN A C 1
ATOM 739 O O . ASN A 1 94 ? -11.231 -14.041 -1.162 1.00 92.50 94 ASN A O 1
ATOM 743 N N . ALA A 1 95 ? -10.748 -12.201 0.035 1.00 93.31 95 ALA A N 1
ATOM 744 C CA . ALA A 1 95 ? -10.647 -11.273 -1.084 1.00 93.31 95 ALA A CA 1
ATOM 745 C C . ALA A 1 95 ? -9.228 -10.693 -1.176 1.00 93.31 95 ALA A C 1
ATOM 747 O O . ALA A 1 95 ? -8.404 -10.865 -0.277 1.00 93.31 95 ALA A O 1
ATOM 748 N N . ALA A 1 96 ? -8.942 -10.011 -2.278 1.00 90.94 96 ALA A N 1
ATOM 749 C CA . ALA A 1 96 ? -7.687 -9.314 -2.512 1.00 90.94 96 ALA A CA 1
ATOM 750 C C . ALA A 1 96 ? -7.940 -8.076 -3.380 1.00 90.94 96 ALA A C 1
ATOM 752 O O . ALA A 1 96 ? -9.005 -7.926 -3.979 1.00 90.94 96 ALA A O 1
ATOM 753 N N . VAL A 1 97 ? -6.954 -7.181 -3.437 1.00 89.00 97 VAL A N 1
ATOM 754 C CA . VAL A 1 97 ? -6.946 -6.076 -4.408 1.00 89.00 97 VAL A CA 1
ATOM 755 C C . VAL A 1 97 ? -6.532 -6.602 -5.788 1.00 89.00 97 VAL A C 1
ATOM 757 O O . VAL A 1 97 ? -7.091 -6.217 -6.817 1.00 89.00 97 VAL A O 1
ATOM 760 N N . ASP A 1 98 ? -5.560 -7.515 -5.796 1.00 81.62 98 ASP A N 1
ATOM 761 C CA . ASP A 1 98 ? -4.732 -7.853 -6.946 1.00 81.62 98 ASP A CA 1
ATOM 762 C C . ASP A 1 98 ? -4.600 -9.351 -7.226 1.00 81.62 98 ASP A C 1
ATOM 764 O O . ASP A 1 98 ? -3.713 -9.730 -7.981 1.00 81.62 98 ASP A O 1
ATOM 768 N N . LYS A 1 99 ? -5.440 -10.212 -6.643 1.00 80.75 99 LYS A N 1
ATOM 769 C CA . LYS A 1 99 ? -5.411 -11.655 -6.911 1.00 80.75 99 LYS A CA 1
ATOM 770 C C . LYS A 1 99 ? -6.791 -12.214 -7.200 1.00 80.75 99 LYS A C 1
ATOM 772 O O . LYS A 1 99 ? -7.705 -12.068 -6.392 1.00 80.75 99 LYS A O 1
ATOM 777 N N . ASP A 1 100 ? -6.925 -12.910 -8.324 1.00 71.50 100 ASP A N 1
ATOM 778 C CA . ASP A 1 100 ? -8.132 -13.692 -8.587 1.00 71.50 100 ASP A CA 1
ATOM 779 C C . ASP A 1 100 ? -8.192 -14.961 -7.712 1.00 71.50 100 ASP A C 1
ATOM 781 O O . ASP A 1 100 ? -7.268 -15.280 -6.959 1.00 71.50 100 ASP A O 1
ATOM 785 N N . ALA A 1 101 ? -9.295 -15.710 -7.807 1.00 68.81 101 ALA A N 1
ATOM 786 C CA . ALA A 1 101 ? -9.480 -16.947 -7.045 1.00 68.81 101 ALA A CA 1
ATOM 787 C C . ALA A 1 101 ? -8.431 -18.036 -7.363 1.00 68.81 101 ALA A C 1
ATOM 789 O O . ALA A 1 101 ? -8.238 -18.946 -6.558 1.00 68.81 101 ALA A O 1
ATOM 790 N N . GLY A 1 102 ? -7.757 -17.952 -8.517 1.00 62.44 102 GLY A N 1
ATOM 791 C CA . GLY A 1 102 ? -6.660 -18.837 -8.915 1.00 62.44 102 GLY A CA 1
ATOM 792 C C . GLY A 1 102 ? -5.291 -18.401 -8.383 1.00 62.44 102 GLY A C 1
ATOM 793 O O . GLY A 1 102 ? -4.325 -19.149 -8.514 1.00 62.44 102 GLY A O 1
ATOM 794 N N . GLY A 1 103 ? -5.201 -17.221 -7.760 1.00 66.25 103 GLY A N 1
ATOM 795 C CA . GLY A 1 103 ? -3.957 -16.646 -7.252 1.00 66.25 103 GLY A CA 1
ATOM 796 C C . GLY A 1 103 ? -3.131 -15.907 -8.307 1.00 66.25 103 GLY A C 1
ATOM 797 O O . GLY A 1 103 ? -2.011 -15.486 -8.001 1.00 66.25 103 GLY A O 1
ATOM 798 N N . ASP A 1 104 ? -3.662 -15.720 -9.520 1.00 67.12 104 ASP A N 1
ATOM 799 C CA . ASP A 1 104 ? -3.019 -14.896 -10.541 1.00 67.12 104 ASP A CA 1
ATOM 800 C C . ASP A 1 104 ? -3.114 -13.423 -10.160 1.00 67.12 104 ASP A C 1
ATOM 802 O O . ASP A 1 104 ? -4.158 -12.963 -9.690 1.00 67.12 104 ASP A O 1
ATOM 806 N N . ILE A 1 105 ? -2.046 -12.664 -10.428 1.00 71.94 105 ILE A N 1
ATOM 807 C CA . ILE A 1 105 ? -2.064 -11.220 -10.198 1.00 71.94 105 ILE A CA 1
ATOM 808 C C . ILE A 1 105 ? -3.014 -10.559 -11.208 1.00 71.94 105 ILE A C 1
ATOM 810 O O . ILE A 1 105 ? -2.662 -10.421 -12.382 1.00 71.94 105 ILE A O 1
ATOM 814 N N . LYS A 1 106 ? -4.212 -10.180 -10.754 1.00 75.44 106 LYS A N 1
ATOM 815 C CA . LYS A 1 106 ? -5.284 -9.532 -11.523 1.00 75.44 106 LYS A CA 1
ATOM 816 C C . LYS A 1 106 ? -6.146 -8.665 -10.616 1.00 75.44 106 LYS A C 1
ATOM 818 O O . LYS A 1 106 ? -6.337 -8.969 -9.439 1.00 75.44 106 LYS A O 1
ATOM 823 N N . PHE A 1 107 ? -6.727 -7.613 -11.183 1.00 84.44 107 PHE A N 1
ATOM 824 C CA . PHE A 1 107 ? -7.698 -6.796 -10.466 1.00 84.44 107 PHE A CA 1
ATOM 825 C C . PHE A 1 107 ? -8.856 -7.668 -9.951 1.00 84.44 107 PHE A C 1
ATOM 827 O O . PHE A 1 107 ? -9.457 -8.426 -10.711 1.00 84.44 107 PHE A O 1
ATOM 834 N N . SER A 1 108 ? -9.131 -7.584 -8.648 1.00 89.12 108 SER A N 1
ATOM 835 C CA . SER A 1 108 ? -10.094 -8.459 -7.951 1.00 89.12 108 SER A CA 1
ATOM 836 C C . SER A 1 108 ? -10.935 -7.735 -6.894 1.00 89.12 108 SER A C 1
ATOM 838 O O . SER A 1 108 ? -11.798 -8.340 -6.246 1.00 89.12 108 SER A O 1
ATOM 840 N N . LEU A 1 109 ? -10.751 -6.417 -6.767 1.00 93.06 109 LEU A N 1
ATOM 841 C CA . LEU A 1 109 ? -11.456 -5.579 -5.797 1.00 93.06 109 LEU A CA 1
ATOM 842 C C . LEU A 1 109 ? -12.966 -5.444 -6.092 1.00 93.06 109 LEU A C 1
ATOM 844 O O . LEU A 1 109 ? -13.728 -5.002 -5.239 1.00 93.06 109 LEU A O 1
ATOM 848 N N . ASN A 1 110 ? -13.417 -5.857 -7.280 1.00 92.69 110 ASN A N 1
ATOM 849 C CA . ASN A 1 110 ? -14.828 -5.935 -7.672 1.00 92.69 110 ASN A CA 1
ATOM 850 C C . ASN A 1 110 ? -15.490 -7.294 -7.375 1.00 92.69 110 ASN A C 1
ATOM 852 O O . ASN A 1 110 ? -16.651 -7.493 -7.732 1.00 92.69 110 ASN A O 1
ATOM 856 N N . SER A 1 111 ? -14.770 -8.246 -6.775 1.00 94.44 111 SER A N 1
ATOM 857 C CA . SER A 1 111 ? -15.347 -9.532 -6.372 1.00 94.44 111 SER A CA 1
ATOM 858 C C . SER A 1 111 ? -16.419 -9.360 -5.289 1.00 94.44 111 SER A C 1
ATOM 860 O O . SER A 1 111 ? -16.376 -8.416 -4.502 1.00 94.44 111 SER A O 1
ATOM 862 N N . GLU A 1 112 ? -17.368 -10.298 -5.203 1.00 95.25 112 GLU A N 1
ATOM 863 C CA . GLU A 1 112 ? -18.431 -10.271 -4.182 1.00 95.25 112 GLU A CA 1
ATOM 864 C C . GLU A 1 112 ? -17.848 -10.170 -2.762 1.00 95.25 112 GLU A C 1
ATOM 866 O O . GLU A 1 112 ? -18.267 -9.326 -1.970 1.00 95.25 112 GLU A O 1
ATOM 871 N N . ASN A 1 113 ? -16.815 -10.968 -2.472 1.00 95.62 113 ASN A N 1
ATOM 872 C CA . ASN A 1 113 ? -16.129 -10.962 -1.180 1.00 95.62 113 ASN A CA 1
ATOM 873 C C . ASN A 1 113 ? -15.460 -9.610 -0.888 1.00 95.62 113 ASN A C 1
ATOM 875 O O . ASN A 1 113 ? -15.471 -9.159 0.261 1.00 95.62 113 ASN A O 1
ATOM 879 N N . ALA A 1 114 ? -14.891 -8.964 -1.915 1.00 96.69 114 ALA A N 1
ATOM 880 C CA . ALA A 1 114 ? -14.267 -7.654 -1.782 1.00 96.69 114 ALA A CA 1
ATOM 881 C C . ALA A 1 114 ? -15.301 -6.565 -1.494 1.00 96.69 114 ALA A C 1
ATOM 883 O O . ALA A 1 114 ? -15.166 -5.825 -0.521 1.00 96.69 114 ALA A O 1
ATOM 884 N N . ILE A 1 115 ? -16.376 -6.511 -2.283 1.00 97.88 115 ILE A N 1
ATOM 885 C CA . ILE A 1 115 ? -17.464 -5.547 -2.094 1.00 97.88 115 ILE A CA 1
ATOM 886 C C . ILE A 1 115 ? -18.121 -5.725 -0.719 1.00 97.88 115 ILE A C 1
ATOM 888 O O . ILE A 1 115 ? -18.383 -4.732 -0.041 1.00 97.88 115 ILE A O 1
ATOM 892 N N . GLN A 1 116 ? -18.311 -6.966 -0.261 1.00 98.06 116 GLN A N 1
ATOM 893 C CA . GLN A 1 116 ? -18.812 -7.259 1.084 1.00 98.06 116 GLN A CA 1
ATOM 894 C C . GLN A 1 116 ? -17.886 -6.709 2.180 1.00 98.06 116 GLN A C 1
ATOM 896 O O . GLN A 1 116 ? -18.370 -6.125 3.149 1.00 98.06 116 GLN A O 1
ATOM 901 N N . ALA A 1 117 ? -16.566 -6.856 2.030 1.00 98.25 117 ALA A N 1
ATOM 902 C CA . ALA A 1 117 ? -15.591 -6.336 2.988 1.00 98.25 117 ALA A CA 1
ATOM 903 C C . ALA A 1 117 ? -15.579 -4.806 3.047 1.00 98.25 117 ALA A C 1
ATOM 905 O O . ALA A 1 117 ? -15.607 -4.216 4.127 1.00 98.25 117 ALA A O 1
ATOM 906 N N . LEU A 1 118 ? -15.588 -4.159 1.881 1.00 98.50 118 LEU A N 1
ATOM 907 C CA . LEU A 1 118 ? -15.643 -2.705 1.783 1.00 98.50 118 LEU A CA 1
ATOM 908 C C . LEU A 1 118 ? -16.951 -2.165 2.379 1.00 98.50 118 LEU A C 1
ATOM 910 O O . LEU A 1 118 ? -16.928 -1.185 3.123 1.00 98.50 118 LEU A O 1
ATOM 914 N N . GLN A 1 119 ? -18.084 -2.828 2.123 1.00 98.44 119 GLN A N 1
ATOM 915 C CA . GLN A 1 119 ? -19.359 -2.459 2.739 1.00 98.44 119 GLN A CA 1
ATOM 916 C C . GLN A 1 119 ? -19.311 -2.611 4.259 1.00 98.44 119 GLN A C 1
ATOM 918 O O . GLN A 1 119 ? -19.745 -1.711 4.971 1.00 98.44 119 GLN A O 1
ATOM 923 N N . TYR A 1 120 ? -18.745 -3.705 4.766 1.00 98.56 120 TYR A N 1
ATOM 924 C CA . TYR A 1 120 ? -18.608 -3.930 6.201 1.00 98.56 120 TYR A CA 1
ATOM 925 C C . TYR A 1 120 ? -17.797 -2.821 6.889 1.00 98.56 120 TYR A C 1
ATOM 927 O O . TYR A 1 120 ? -18.201 -2.308 7.930 1.00 98.56 120 TYR A O 1
ATOM 935 N N . VAL A 1 121 ? -16.696 -2.371 6.282 1.00 98.38 121 VAL A N 1
ATOM 936 C CA . VAL A 1 121 ? -15.913 -1.251 6.826 1.00 98.38 121 VAL A CA 1
ATOM 937 C C . VAL A 1 121 ? -16.661 0.078 6.718 1.00 98.38 121 VAL A C 1
ATOM 939 O O . VAL A 1 121 ? -16.634 0.867 7.665 1.00 98.38 121 VAL A O 1
ATOM 942 N N . SER A 1 122 ? -17.361 0.322 5.605 1.00 98.31 122 SER A N 1
ATOM 943 C CA . SER A 1 122 ? -18.218 1.506 5.462 1.00 98.31 122 SER A CA 1
ATOM 944 C C . SER A 1 122 ? -19.288 1.550 6.553 1.00 98.31 122 SER A C 1
ATOM 946 O O . SER A 1 122 ? -19.513 2.604 7.141 1.00 98.31 122 SER A O 1
ATOM 948 N N . ASP A 1 123 ? -19.886 0.410 6.893 1.00 98.44 123 ASP A N 1
ATOM 949 C CA . ASP A 1 123 ? -20.865 0.272 7.967 1.00 98.44 123 ASP A CA 1
ATOM 950 C C . ASP A 1 123 ? -20.265 0.574 9.348 1.00 98.44 123 ASP A C 1
ATOM 952 O O . ASP A 1 123 ? -20.817 1.397 10.083 1.00 98.44 123 ASP A O 1
ATOM 956 N N . LEU A 1 124 ? -19.114 -0.023 9.686 1.00 98.31 124 LEU A N 1
ATOM 957 C CA . LEU A 1 124 ? -18.411 0.252 10.948 1.00 98.31 124 LEU A CA 1
ATOM 958 C C . LEU A 1 124 ? -18.086 1.745 11.108 1.00 98.31 124 LEU A C 1
ATOM 960 O O . LEU A 1 124 ? -18.181 2.302 12.204 1.00 98.31 124 LEU A O 1
ATOM 964 N N . TYR A 1 125 ? -17.714 2.402 10.007 1.00 97.81 125 TYR A N 1
ATOM 965 C CA . TYR A 1 125 ? -17.332 3.808 9.999 1.00 97.81 125 TYR A CA 1
ATOM 966 C C . TYR A 1 125 ? -18.546 4.754 9.998 1.00 97.81 125 TYR A C 1
ATOM 968 O O . TYR A 1 125 ? -18.645 5.652 10.832 1.00 97.81 125 TYR A O 1
ATOM 976 N N . ASN A 1 126 ? -19.489 4.577 9.073 1.00 97.25 126 ASN A N 1
ATOM 977 C CA . ASN A 1 126 ? -20.562 5.539 8.808 1.00 97.25 126 ASN A CA 1
ATOM 978 C C . ASN A 1 126 ? -21.859 5.248 9.570 1.00 97.25 126 ASN A C 1
ATOM 980 O O . ASN A 1 126 ? -22.566 6.191 9.935 1.00 97.25 126 ASN A O 1
ATOM 984 N N . VAL A 1 127 ? -22.188 3.969 9.775 1.00 97.00 127 VAL A N 1
ATOM 985 C CA . VAL A 1 127 ? -23.463 3.535 10.367 1.00 97.00 127 VAL A CA 1
ATOM 986 C C . VAL A 1 127 ? -23.301 3.310 11.863 1.00 97.00 127 VAL A C 1
ATOM 988 O O . VAL A 1 127 ? -23.981 3.955 12.658 1.00 97.00 127 VAL A O 1
ATOM 991 N N . ASP A 1 128 ? -22.378 2.430 12.251 1.00 97.31 128 ASP A N 1
ATOM 992 C CA . ASP A 1 128 ? -22.152 2.086 13.656 1.00 97.31 128 ASP A CA 1
ATOM 993 C C . ASP A 1 128 ? -21.270 3.109 14.372 1.00 97.31 128 ASP A C 1
ATOM 995 O O . ASP A 1 128 ? -21.341 3.218 15.594 1.00 97.31 128 ASP A O 1
ATOM 999 N N . LYS A 1 129 ? -20.465 3.870 13.613 1.00 96.62 129 LYS A N 1
ATOM 1000 C CA . LYS A 1 129 ? -19.509 4.867 14.124 1.00 96.62 129 LYS A CA 1
ATOM 1001 C C . LYS A 1 129 ? -18.622 4.308 15.239 1.00 96.62 129 LYS A C 1
ATOM 1003 O O . LYS A 1 129 ? -18.256 5.013 16.175 1.00 96.62 129 LYS A O 1
ATOM 1008 N N . SER A 1 130 ? -18.281 3.028 15.127 1.00 97.81 130 SER A N 1
ATOM 1009 C CA . SER A 1 130 ? -17.514 2.295 16.132 1.00 97.81 130 SER A CA 1
ATOM 1010 C C . SER A 1 130 ? -16.003 2.440 15.956 1.00 97.81 130 SER A C 1
ATOM 1012 O O . SER A 1 130 ? -15.232 2.008 16.813 1.00 97.81 130 SER A O 1
ATOM 1014 N N . ILE A 1 131 ? -15.580 3.041 14.841 1.00 97.69 131 ILE A N 1
ATOM 1015 C CA . ILE A 1 131 ? -14.215 3.505 14.595 1.00 97.69 131 ILE A CA 1
ATOM 1016 C C . ILE A 1 131 ? -14.141 4.980 14.993 1.00 97.69 131 ILE A C 1
ATOM 1018 O O . ILE A 1 131 ? -14.976 5.777 14.551 1.00 97.69 131 ILE A O 1
ATOM 1022 N N . MET A 1 132 ? -13.136 5.329 15.798 1.00 96.69 132 MET A N 1
ATOM 1023 C CA . MET A 1 132 ? -12.915 6.689 16.287 1.00 96.69 132 MET A CA 1
ATOM 1024 C C . MET A 1 132 ? -12.867 7.715 15.150 1.00 96.69 132 MET A C 1
ATOM 1026 O O . MET A 1 132 ? -12.195 7.523 14.133 1.00 96.69 132 MET A O 1
ATOM 1030 N N . GLN A 1 133 ? -13.597 8.816 15.347 1.00 93.00 133 GLN A N 1
ATOM 1031 C CA . GLN A 1 133 ? -13.736 9.908 14.389 1.00 93.00 133 GLN A CA 1
ATOM 1032 C C . GLN A 1 133 ? -13.543 11.275 15.072 1.00 93.00 133 GLN A C 1
ATOM 1034 O O . GLN A 1 133 ? -14.086 11.477 16.160 1.00 93.00 133 GLN A O 1
ATOM 1039 N N . PRO A 1 134 ? -12.839 12.237 14.440 1.00 91.25 134 PRO A N 1
ATOM 1040 C CA . PRO A 1 134 ? -12.087 12.090 13.187 1.00 91.25 134 PRO A CA 1
ATOM 1041 C C . PRO A 1 134 ? -10.977 11.036 13.311 1.00 91.25 134 PRO A C 1
ATOM 1043 O O . PRO A 1 134 ? -10.498 10.780 14.413 1.00 91.25 134 PRO A O 1
ATOM 1046 N N . VAL A 1 135 ? -10.614 10.400 12.189 1.00 90.94 135 VAL A N 1
ATOM 1047 C CA . VAL A 1 135 ? -9.555 9.377 12.172 1.00 90.94 135 VAL A CA 1
ATOM 1048 C C . VAL A 1 135 ? -8.275 10.006 12.722 1.00 90.94 135 VAL A C 1
ATOM 1050 O O . VAL A 1 135 ? -7.807 10.988 12.139 1.00 90.94 135 VAL A O 1
ATOM 1053 N N . PRO A 1 136 ? -7.709 9.480 13.820 1.00 91.50 136 PRO A N 1
ATOM 1054 C CA . PRO A 1 136 ? -6.498 10.045 14.390 1.00 91.50 136 PRO A CA 1
ATOM 1055 C C . PRO A 1 136 ? -5.322 9.919 13.421 1.00 91.50 136 PRO A C 1
ATOM 1057 O O . PRO A 1 136 ? -5.175 8.906 12.733 1.00 91.50 136 PRO A O 1
ATOM 1060 N N . GLU A 1 137 ? -4.444 10.922 13.409 1.00 90.62 137 GLU A N 1
ATOM 1061 C CA . GLU A 1 137 ? -3.169 10.824 12.688 1.00 90.62 137 GLU A CA 1
ATOM 1062 C C . GLU A 1 137 ? -2.291 9.706 13.261 1.00 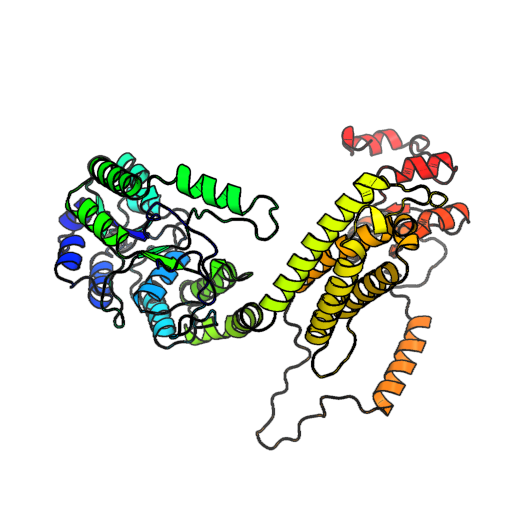90.62 137 GLU A C 1
ATOM 1064 O O . GLU A 1 137 ? -1.661 8.965 12.510 1.00 90.62 137 GLU A O 1
ATOM 1069 N N . ASP A 1 138 ? -2.316 9.551 14.586 1.00 92.94 138 ASP A N 1
ATOM 1070 C CA . ASP A 1 138 ? -1.616 8.509 15.328 1.00 92.94 138 ASP A CA 1
ATOM 1071 C C . ASP A 1 138 ? -2.594 7.827 16.290 1.00 92.94 138 ASP A C 1
ATOM 1073 O O . ASP A 1 138 ? -2.787 8.244 17.434 1.00 92.94 138 ASP A O 1
ATOM 1077 N N . ALA A 1 139 ? -3.257 6.782 15.798 1.00 95.69 139 ALA A N 1
ATOM 1078 C CA . ALA A 1 139 ? -4.256 6.048 16.568 1.00 95.69 139 ALA A CA 1
ATOM 1079 C C . ALA A 1 139 ? -3.661 5.274 17.757 1.00 95.69 139 ALA A C 1
ATOM 1081 O O . ALA A 1 139 ? -4.394 4.967 18.699 1.00 95.69 139 ALA A O 1
ATOM 1082 N N . SER A 1 140 ? -2.348 5.006 17.759 1.00 96.69 140 SER A N 1
ATOM 1083 C CA . SER A 1 140 ? -1.687 4.340 18.886 1.00 96.69 140 SER A CA 1
ATOM 1084 C C . SER A 1 140 ? -1.760 5.199 20.153 1.00 96.69 140 SER A C 1
ATOM 1086 O O . SER A 1 140 ? -2.049 4.686 21.232 1.00 96.69 140 SER A O 1
ATOM 1088 N N . LYS A 1 141 ? -1.619 6.526 20.027 1.00 96.50 141 LYS A N 1
ATOM 1089 C CA . LYS A 1 141 ? -1.736 7.468 21.152 1.00 96.50 141 LYS A CA 1
ATOM 1090 C C . LYS A 1 141 ? -3.135 7.502 21.745 1.00 96.50 141 LYS A C 1
ATOM 1092 O O . LYS A 1 141 ? -3.277 7.551 22.963 1.00 96.50 141 LYS A O 1
ATOM 1097 N N . GLU A 1 142 ? -4.161 7.454 20.902 1.00 96.56 142 GLU A N 1
ATOM 1098 C CA . GLU A 1 142 ? -5.551 7.441 21.364 1.00 96.56 142 GLU A CA 1
ATOM 1099 C C . GLU A 1 142 ? -5.895 6.119 22.065 1.00 96.56 142 GLU A C 1
ATOM 1101 O O . GLU A 1 142 ? -6.593 6.114 23.081 1.00 96.56 142 GLU A O 1
ATOM 1106 N N . PHE A 1 143 ? -5.340 5.003 21.585 1.00 97.94 143 PHE A N 1
ATOM 1107 C CA . PHE A 1 143 ? -5.436 3.709 22.257 1.00 97.94 143 PHE A CA 1
ATOM 1108 C C . PHE A 1 143 ? -4.716 3.700 23.617 1.00 97.94 143 PHE A C 1
ATOM 1110 O O . PHE A 1 143 ? -5.318 3.304 24.615 1.00 97.94 143 PHE A O 1
ATOM 1117 N N . ILE A 1 144 ? -3.481 4.215 23.686 1.00 97.06 144 ILE A N 1
ATOM 1118 C CA . ILE A 1 144 ? -2.717 4.381 24.938 1.00 97.06 144 ILE A CA 1
ATOM 1119 C C . ILE A 1 144 ? -3.487 5.259 25.936 1.00 97.06 144 ILE A C 1
ATOM 1121 O O . ILE A 1 144 ? -3.525 4.965 27.129 1.00 97.06 144 ILE A O 1
ATOM 1125 N N . ALA A 1 145 ? -4.150 6.312 25.448 1.00 95.44 145 ALA A N 1
ATOM 1126 C CA . ALA A 1 145 ? -4.996 7.190 26.253 1.00 95.44 145 ALA A CA 1
ATOM 1127 C C . ALA A 1 145 ? -6.315 6.533 26.714 1.00 95.44 145 ALA A C 1
ATOM 1129 O O . ALA A 1 145 ? -7.101 7.171 27.413 1.00 95.44 145 ALA A O 1
ATOM 1130 N N . GLY A 1 146 ? -6.576 5.278 26.334 1.00 95.06 146 GLY A N 1
ATOM 1131 C CA . GLY A 1 146 ? -7.769 4.529 26.722 1.00 95.06 146 GLY A CA 1
ATOM 1132 C C . GLY A 1 146 ? -9.037 4.927 25.965 1.00 95.06 146 GLY A C 1
ATOM 1133 O O . GLY A 1 146 ? -10.127 4.565 26.400 1.00 95.06 146 GLY A O 1
ATOM 1134 N N . LYS A 1 147 ? -8.922 5.649 24.840 1.00 96.25 147 LYS A N 1
ATOM 1135 C CA . LYS A 1 147 ? -10.082 6.089 24.045 1.00 96.25 147 LYS A CA 1
ATOM 1136 C C . LYS A 1 147 ? -10.643 5.018 23.119 1.00 96.25 147 LYS A C 1
ATOM 1138 O O . LYS A 1 147 ? -11.674 5.237 22.488 1.00 96.25 147 LYS A O 1
ATOM 1143 N N . GLY A 1 148 ? -10.015 3.849 23.033 1.00 96.44 148 GLY A N 1
ATOM 1144 C CA . GLY A 1 148 ? -10.649 2.716 22.379 1.00 96.44 148 GLY A CA 1
ATOM 1145 C C . GLY A 1 148 ? -10.226 1.362 22.915 1.00 96.44 148 GLY A C 1
ATOM 1146 O O . GLY A 1 148 ? -9.157 1.207 23.501 1.00 96.44 148 GLY A O 1
ATOM 1147 N N . VAL A 1 149 ? -11.107 0.383 22.720 1.00 98.25 149 VAL A N 1
ATOM 1148 C CA . VAL A 1 149 ? -10.920 -0.987 23.212 1.00 98.25 149 VAL A CA 1
ATOM 1149 C C . VAL A 1 149 ? -9.930 -1.763 22.349 1.00 98.25 149 VAL A C 1
ATOM 1151 O O . VAL A 1 149 ? -9.155 -2.549 22.890 1.00 98.25 149 VAL A O 1
ATOM 1154 N N . LEU A 1 150 ? -9.939 -1.528 21.034 1.00 98.69 150 LEU A N 1
ATOM 1155 C CA . LEU A 1 150 ? -9.095 -2.207 20.051 1.00 98.69 150 LEU A CA 1
ATOM 1156 C C . LEU A 1 150 ? -8.250 -1.212 19.244 1.00 98.69 150 LEU A C 1
ATOM 1158 O O . LEU A 1 150 ? -8.718 -0.129 18.882 1.00 98.69 150 LEU A O 1
ATOM 1162 N N . TYR A 1 151 ? -7.036 -1.628 18.895 1.00 98.44 151 TYR A N 1
ATOM 1163 C CA . TYR A 1 151 ? -6.129 -0.945 17.973 1.00 98.44 151 TYR A CA 1
ATOM 1164 C C . TYR A 1 151 ? -5.543 -1.955 16.982 1.00 98.44 151 TYR A C 1
ATOM 1166 O O . TYR A 1 151 ? -4.946 -2.953 17.386 1.00 98.44 151 TYR A O 1
ATOM 1174 N N . GLY A 1 152 ? -5.751 -1.725 15.684 1.00 98.06 152 GLY A N 1
ATOM 1175 C CA . GLY A 1 152 ? -5.156 -2.556 14.635 1.00 98.06 152 GLY A CA 1
ATOM 1176 C C . GLY A 1 152 ? -3.669 -2.249 14.494 1.00 98.06 152 GLY A C 1
ATOM 1177 O O . GLY A 1 152 ? -3.304 -1.090 14.320 1.00 98.06 152 GLY A O 1
ATOM 1178 N N . GLY A 1 153 ? -2.799 -3.250 14.554 1.00 96.50 153 GLY A N 1
ATOM 1179 C CA . GLY A 1 153 ? -1.367 -2.985 14.512 1.00 96.50 153 GLY A CA 1
ATOM 1180 C C . GLY A 1 153 ? -0.500 -4.204 14.259 1.00 96.50 153 GLY A C 1
ATOM 1181 O O . GLY A 1 153 ? -0.928 -5.364 14.356 1.00 96.50 153 GLY A O 1
ATOM 1182 N N . PHE A 1 154 ? 0.754 -3.909 13.939 1.00 94.81 154 PHE A N 1
ATOM 1183 C CA . PHE A 1 154 ? 1.778 -4.921 13.730 1.00 94.81 154 PHE A CA 1
ATOM 1184 C C . PHE A 1 154 ? 2.462 -5.289 15.038 1.00 94.81 154 PHE A C 1
ATOM 1186 O O . PHE A 1 154 ? 2.632 -4.462 15.933 1.00 94.81 154 PHE A O 1
ATOM 1193 N N . SER A 1 155 ? 2.943 -6.528 15.129 1.00 93.44 155 SER A N 1
ATOM 1194 C CA . SER A 1 155 ? 3.574 -7.025 16.353 1.00 93.44 155 SER A CA 1
ATOM 1195 C C . SER A 1 155 ? 4.789 -6.216 16.831 1.00 93.44 155 SER A C 1
ATOM 1197 O O . SER A 1 155 ? 5.134 -6.304 18.004 1.00 93.44 155 SER A O 1
ATOM 1199 N N . TRP A 1 156 ? 5.474 -5.470 15.954 1.00 91.38 156 TRP A N 1
ATOM 1200 C CA . TRP A 1 156 ? 6.606 -4.621 16.361 1.00 91.38 156 TRP A CA 1
ATOM 1201 C C . TRP A 1 156 ? 6.182 -3.411 17.206 1.00 91.38 156 TRP A C 1
ATOM 1203 O O . TRP A 1 156 ? 7.016 -2.849 17.908 1.00 91.38 156 TRP A O 1
ATOM 1213 N N . GLU A 1 157 ? 4.907 -3.009 17.171 1.00 94.75 157 GLU A N 1
ATOM 1214 C CA . GLU A 1 157 ? 4.396 -1.892 17.978 1.00 94.75 157 GLU A CA 1
ATOM 1215 C C . GLU A 1 157 ? 4.206 -2.273 19.452 1.00 94.75 157 GLU A C 1
ATOM 1217 O O . GLU A 1 157 ? 4.165 -1.394 20.311 1.00 94.75 157 GLU A O 1
ATOM 1222 N N . LEU A 1 158 ? 4.138 -3.574 19.762 1.00 95.00 158 LEU A N 1
ATOM 1223 C CA . LEU A 1 158 ? 3.791 -4.085 21.089 1.00 95.00 158 LEU A CA 1
ATOM 1224 C C . LEU A 1 158 ? 4.680 -3.519 22.204 1.00 95.00 158 LEU A C 1
ATOM 1226 O O . LEU A 1 158 ? 4.156 -3.091 23.227 1.00 95.00 158 LEU A O 1
ATOM 1230 N N . SER A 1 159 ? 6.003 -3.473 22.005 1.00 93.25 159 SER A N 1
ATOM 1231 C CA . SER A 1 159 ? 6.927 -2.942 23.022 1.00 93.25 159 SER A CA 1
ATOM 1232 C C . SER A 1 159 ? 6.607 -1.486 23.356 1.00 93.25 159 SER A C 1
ATOM 1234 O O . SER A 1 159 ? 6.501 -1.128 24.524 1.00 93.25 159 SER A O 1
ATOM 1236 N N . GLY A 1 160 ? 6.377 -0.659 22.330 1.00 95.12 160 GLY A N 1
ATOM 1237 C CA . GLY A 1 160 ? 6.018 0.744 22.517 1.00 95.12 160 GLY A CA 1
ATOM 1238 C C . GLY A 1 160 ? 4.670 0.911 23.218 1.00 95.12 160 GLY A C 1
ATOM 1239 O O . GLY A 1 160 ? 4.525 1.798 24.056 1.00 95.12 160 GLY A O 1
ATOM 1240 N N . LEU A 1 161 ? 3.694 0.045 22.933 1.00 96.31 161 LEU A N 1
ATOM 1241 C CA . LEU A 1 161 ? 2.405 0.061 23.627 1.00 96.31 161 LEU A CA 1
ATOM 1242 C C . LEU A 1 161 ? 2.558 -0.303 25.112 1.00 96.31 161 LEU A C 1
ATOM 1244 O O . LEU A 1 161 ? 2.058 0.426 25.967 1.00 96.31 161 LEU A O 1
ATOM 1248 N N . ILE A 1 162 ? 3.295 -1.372 25.430 1.00 94.06 162 ILE A N 1
ATOM 1249 C CA . ILE A 1 162 ? 3.546 -1.810 26.815 1.00 94.06 162 ILE A CA 1
ATOM 1250 C C . ILE A 1 162 ? 4.243 -0.709 27.621 1.00 94.06 162 ILE A C 1
ATOM 1252 O O . ILE A 1 162 ? 3.810 -0.385 28.728 1.00 94.06 162 ILE A O 1
ATOM 1256 N N . ASP A 1 163 ? 5.283 -0.094 27.055 1.00 94.81 163 ASP A N 1
ATOM 1257 C CA . ASP A 1 163 ? 6.065 0.941 27.736 1.00 94.81 163 ASP A CA 1
ATOM 1258 C C . ASP A 1 163 ? 5.224 2.169 28.114 1.00 94.81 163 ASP A C 1
ATOM 1260 O O . ASP A 1 163 ? 5.495 2.825 29.127 1.00 94.81 163 ASP A O 1
ATOM 1264 N N . ASN A 1 164 ? 4.192 2.470 27.320 1.00 96.69 164 ASN A N 1
ATOM 1265 C CA . ASN A 1 164 ? 3.349 3.651 27.486 1.00 96.69 164 ASN A CA 1
ATOM 1266 C C . ASN A 1 164 ? 2.009 3.372 28.191 1.00 96.69 164 ASN A C 1
ATOM 1268 O O . ASN A 1 164 ? 1.387 4.309 28.685 1.00 96.69 164 ASN A O 1
ATOM 1272 N N . MET A 1 165 ? 1.579 2.114 28.313 1.00 94.56 165 MET A N 1
ATOM 1273 C CA . MET A 1 165 ? 0.341 1.715 29.004 1.00 94.56 165 MET A CA 1
ATOM 1274 C C . MET A 1 165 ? 0.624 1.085 30.375 1.00 94.56 165 MET A C 1
ATOM 1276 O O . MET A 1 165 ? 0.053 0.060 30.751 1.00 94.56 165 MET A O 1
ATOM 1280 N N . LYS A 1 166 ? 1.522 1.700 31.152 1.00 89.38 166 LYS A N 1
ATOM 1281 C CA . LYS A 1 166 ? 1.919 1.184 32.470 1.00 89.38 166 LYS A CA 1
ATOM 1282 C C . LYS A 1 166 ? 0.709 1.029 33.395 1.00 89.38 166 LYS A C 1
ATOM 1284 O O . LYS A 1 166 ? -0.049 1.972 33.603 1.00 89.3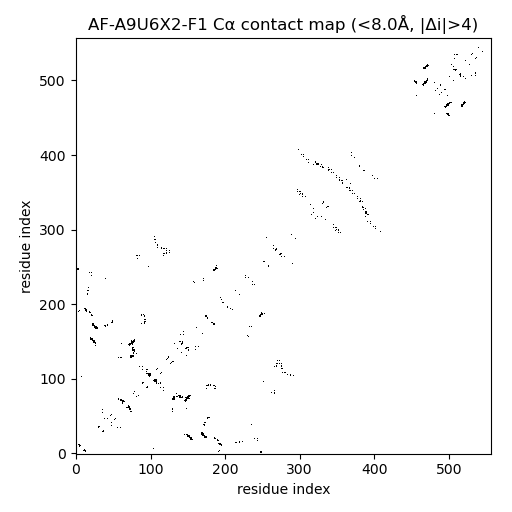8 166 LYS A O 1
ATOM 1289 N N . GLY A 1 167 ? 0.569 -0.155 33.986 1.00 88.69 167 GLY A N 1
ATOM 1290 C CA . GLY A 1 167 ? -0.546 -0.484 34.878 1.00 88.69 167 GLY A CA 1
ATOM 1291 C C . GLY A 1 167 ? -1.836 -0.893 34.160 1.00 88.69 167 GLY A C 1
ATOM 1292 O O . GLY A 1 167 ? -2.849 -1.081 34.828 1.00 88.69 167 GLY A O 1
ATOM 1293 N N . GLN A 1 168 ? -1.807 -1.043 32.834 1.00 93.44 168 GLN A N 1
ATOM 1294 C CA . GLN A 1 168 ? -2.883 -1.659 32.063 1.00 93.44 168 GLN A CA 1
ATOM 1295 C C . GLN A 1 168 ? -2.398 -2.967 31.442 1.00 93.44 168 GLN A C 1
ATOM 1297 O O . GLN A 1 168 ? -1.236 -3.105 31.062 1.00 93.44 168 GLN A O 1
ATOM 1302 N N . GLU A 1 169 ? -3.304 -3.930 31.335 1.00 95.31 169 GLU A N 1
ATOM 1303 C CA . GLU A 1 169 ? -3.052 -5.189 30.647 1.00 95.31 169 GLU A CA 1
ATOM 1304 C C . GLU A 1 169 ? -3.428 -5.052 29.171 1.00 95.31 169 GLU A C 1
ATOM 1306 O O . GLU A 1 169 ? -4.529 -4.606 28.833 1.00 95.31 169 GLU A O 1
ATOM 1311 N N . ILE A 1 170 ? -2.518 -5.463 28.290 1.00 96.88 170 ILE A N 1
ATOM 1312 C CA . ILE A 1 170 ? -2.720 -5.481 26.840 1.00 96.88 170 ILE A CA 1
ATOM 1313 C C . ILE A 1 170 ? -2.764 -6.934 26.382 1.00 96.88 170 ILE A C 1
ATOM 1315 O O . ILE A 1 170 ? -1.919 -7.733 26.783 1.00 96.88 170 ILE A O 1
ATOM 1319 N N . GLY A 1 171 ? -3.718 -7.257 25.514 1.00 97.50 171 GLY A N 1
ATOM 1320 C CA . GLY A 1 171 ? -3.735 -8.515 24.779 1.00 97.50 171 GLY A CA 1
ATOM 1321 C C . GLY A 1 171 ? -3.543 -8.327 23.273 1.00 97.50 171 GLY A C 1
ATOM 1322 O O . GLY A 1 171 ? -3.609 -7.206 22.761 1.00 97.50 171 GLY A O 1
ATOM 1323 N N . TYR A 1 172 ? -3.320 -9.429 22.553 1.00 98.12 172 TYR A N 1
ATOM 1324 C CA . TYR A 1 172 ? -3.196 -9.445 21.093 1.00 98.12 172 TYR A CA 1
ATOM 1325 C C . TYR A 1 172 ? -3.988 -10.607 20.488 1.00 98.12 172 TYR A C 1
ATOM 1327 O O . TYR A 1 172 ? -3.834 -11.744 20.926 1.00 98.12 172 TYR A O 1
ATOM 1335 N N . VAL A 1 173 ? -4.828 -10.318 19.490 1.00 98.31 173 VAL A N 1
ATOM 1336 C CA . VAL A 1 173 ? -5.682 -11.286 18.773 1.00 98.31 173 VAL A CA 1
ATOM 1337 C C . VAL A 1 173 ? -5.599 -11.082 17.260 1.00 98.31 173 VAL A C 1
ATOM 1339 O O . VAL A 1 173 ? -5.185 -10.031 16.769 1.00 98.31 173 VAL A O 1
ATOM 1342 N N . PHE A 1 174 ? -6.002 -12.087 16.489 1.00 98.44 174 PHE A N 1
ATOM 1343 C CA . PHE A 1 174 ? -6.196 -11.971 15.048 1.00 98.44 174 PHE A CA 1
ATOM 1344 C C . PHE A 1 174 ? -7.299 -10.962 14.704 1.00 98.44 174 PHE A C 1
ATOM 1346 O O . PHE A 1 174 ? -8.183 -10.644 15.507 1.00 98.44 174 PHE A O 1
ATOM 1353 N N . PHE A 1 175 ? -7.300 -10.518 13.447 1.00 97.88 175 PHE A N 1
ATOM 1354 C CA . PHE A 1 175 ? -8.521 -9.978 12.860 1.00 97.88 175 PHE A CA 1
ATOM 1355 C C . PHE A 1 175 ? -9.632 -11.040 12.877 1.00 97.88 175 PHE A C 1
ATOM 1357 O O . PHE A 1 175 ? -9.349 -12.233 12.713 1.00 97.88 175 PHE A O 1
ATOM 1364 N N . PRO A 1 176 ? -10.894 -10.630 13.081 1.00 97.81 176 PRO A N 1
ATOM 1365 C CA . PRO A 1 176 ? -12.013 -11.562 13.108 1.00 97.81 176 PRO A CA 1
ATOM 1366 C C . PRO A 1 176 ? -12.173 -12.258 11.751 1.00 97.81 176 PRO A C 1
ATOM 1368 O O . PRO A 1 176 ? -11.957 -11.653 10.698 1.00 97.81 176 PRO A O 1
ATOM 1371 N N . LYS A 1 177 ? -12.595 -13.528 11.763 1.00 96.62 177 LYS A N 1
ATOM 1372 C CA . LYS A 1 177 ? -12.847 -14.275 10.519 1.00 96.62 177 LYS A CA 1
ATOM 1373 C C . LYS A 1 177 ? -14.007 -13.655 9.747 1.00 96.62 177 LYS A C 1
ATOM 1375 O O . LYS A 1 177 ? -15.086 -13.457 10.314 1.00 96.62 177 LYS A O 1
ATOM 1380 N N . GLY A 1 178 ? -13.785 -13.404 8.459 1.00 96.56 178 GLY A N 1
ATOM 1381 C CA . GLY A 1 178 ? -14.851 -13.060 7.530 1.00 96.56 178 GLY A CA 1
ATOM 1382 C C . GLY A 1 178 ? -15.752 -14.260 7.237 1.00 96.56 178 GLY A C 1
ATOM 1383 O O . GLY A 1 178 ? -15.345 -15.407 7.443 1.00 96.56 178 GLY A O 1
ATOM 1384 N N . PRO A 1 179 ? -16.970 -14.023 6.728 1.00 95.12 179 PRO A N 1
ATOM 1385 C CA . PRO A 1 179 ? -17.951 -15.076 6.455 1.00 95.12 179 PRO A CA 1
ATOM 1386 C C . PRO A 1 179 ? -17.475 -16.125 5.440 1.00 95.12 179 PRO A C 1
ATOM 1388 O O . PRO A 1 179 ? -18.041 -17.213 5.376 1.00 95.12 179 PRO A O 1
ATOM 1391 N N . LYS A 1 180 ? -16.456 -15.812 4.631 1.00 93.00 180 LYS A N 1
ATOM 1392 C CA . LYS A 1 180 ? -15.884 -16.729 3.637 1.00 93.00 180 LYS A CA 1
ATOM 1393 C C . LYS A 1 180 ? -14.586 -17.401 4.089 1.00 93.00 180 LYS A C 1
ATOM 1395 O O . LYS A 1 180 ? -13.986 -18.102 3.279 1.00 93.00 180 LYS A O 1
ATOM 1400 N N . ALA A 1 181 ? -14.126 -17.170 5.322 1.00 91.81 181 ALA A N 1
ATOM 1401 C CA . ALA A 1 181 ? -12.862 -17.696 5.832 1.00 91.81 181 ALA A CA 1
ATOM 1402 C C . ALA A 1 181 ? -13.054 -18.807 6.873 1.00 91.81 181 ALA A C 1
ATOM 1404 O O . ALA A 1 181 ? -13.718 -18.630 7.892 1.00 91.81 181 ALA A O 1
ATOM 1405 N N . ASP A 1 182 ? -12.362 -19.928 6.665 1.00 91.25 182 ASP A N 1
ATOM 1406 C CA . ASP A 1 182 ? -12.455 -21.097 7.551 1.00 91.25 182 ASP A CA 1
ATOM 1407 C C . ASP A 1 182 ? -11.506 -21.018 8.758 1.00 91.25 182 ASP A C 1
ATOM 1409 O O . ASP A 1 182 ? -11.716 -21.671 9.781 1.00 91.25 182 ASP A O 1
ATOM 1413 N N . LYS A 1 183 ? -10.449 -20.203 8.662 1.00 93.88 183 LYS A N 1
ATOM 1414 C CA . LYS A 1 183 ? -9.385 -20.098 9.670 1.00 93.88 183 LYS A CA 1
ATOM 1415 C C . LYS A 1 183 ? -8.911 -18.663 9.870 1.00 93.88 183 LYS A C 1
ATOM 1417 O O . LYS A 1 183 ? -9.048 -17.830 8.978 1.00 93.88 183 LYS A O 1
ATOM 1422 N N . TYR A 1 184 ? -8.302 -18.406 11.024 1.00 96.56 184 TYR A N 1
ATOM 1423 C CA . TYR A 1 184 ? -7.610 -17.150 11.295 1.00 96.56 184 TYR A CA 1
ATOM 1424 C C . TYR A 1 184 ? -6.320 -17.060 10.472 1.00 96.56 184 TYR A C 1
ATOM 1426 O O . TYR A 1 184 ? -5.525 -18.004 10.413 1.00 96.56 184 TYR A O 1
ATOM 1434 N N . VAL A 1 185 ? -6.131 -15.922 9.811 1.00 94.19 185 VAL A N 1
ATOM 1435 C CA . VAL A 1 185 ? -4.957 -15.616 8.990 1.00 94.19 185 VAL A CA 1
ATOM 1436 C C . VAL A 1 185 ? -4.562 -14.176 9.270 1.00 94.19 185 VAL A C 1
ATOM 1438 O O . VAL A 1 185 ? -5.425 -13.305 9.346 1.00 94.19 185 VAL A O 1
ATOM 1441 N N . SER A 1 186 ? -3.264 -13.937 9.422 1.00 93.94 186 SER A N 1
ATOM 1442 C CA . SER A 1 186 ? -2.711 -12.588 9.486 1.00 93.94 186 SER A CA 1
ATOM 1443 C C . SER A 1 186 ? -2.100 -12.227 8.136 1.00 93.94 186 SER A C 1
ATOM 1445 O O . SER A 1 186 ? -1.434 -13.056 7.513 1.00 93.94 186 SER A O 1
ATOM 1447 N N . TYR A 1 187 ? -2.329 -11.005 7.666 1.00 91.94 187 TYR A N 1
ATOM 1448 C CA . TYR A 1 187 ? -1.813 -10.547 6.383 1.00 91.94 187 TYR A CA 1
ATOM 1449 C C . TYR A 1 187 ? -0.810 -9.419 6.586 1.00 91.94 187 TYR A C 1
ATOM 1451 O O . TYR A 1 187 ? -1.028 -8.523 7.398 1.00 91.94 187 TYR A O 1
ATOM 1459 N N . THR A 1 188 ? 0.297 -9.454 5.848 1.00 88.12 188 THR A N 1
ATOM 1460 C CA . THR A 1 188 ? 1.334 -8.420 5.920 1.00 88.12 188 THR A CA 1
ATOM 1461 C C . THR A 1 188 ? 1.852 -8.060 4.527 1.00 88.12 188 THR A C 1
ATOM 1463 O O . THR A 1 188 ? 2.073 -8.957 3.708 1.00 88.12 188 THR A O 1
ATOM 1466 N N . PRO A 1 189 ? 2.065 -6.770 4.218 1.00 81.50 189 PRO A N 1
ATOM 1467 C CA . PRO A 1 189 ? 2.789 -6.370 3.017 1.00 81.50 189 PRO A CA 1
ATOM 1468 C C . PRO A 1 189 ? 4.310 -6.437 3.211 1.00 81.50 189 PRO A C 1
ATOM 1470 O O . PRO A 1 189 ? 5.067 -6.307 2.252 1.00 81.50 189 PRO A O 1
ATOM 1473 N N . PHE A 1 190 ? 4.778 -6.655 4.444 1.00 79.25 190 PHE A N 1
ATOM 1474 C CA . PHE A 1 190 ? 6.188 -6.580 4.792 1.00 79.25 190 PHE A CA 1
ATOM 1475 C C . PHE A 1 190 ? 6.819 -7.966 4.872 1.00 79.25 190 PHE A C 1
ATOM 1477 O O . PHE A 1 190 ? 6.411 -8.833 5.647 1.00 79.25 190 PHE A O 1
ATOM 1484 N N . GLY A 1 191 ? 7.881 -8.158 4.098 1.00 71.75 191 GLY A N 1
ATOM 1485 C CA . GLY A 1 191 ? 8.779 -9.293 4.228 1.00 71.75 191 GLY A CA 1
ATOM 1486 C C . GLY A 1 191 ? 10.202 -8.834 3.980 1.00 71.75 191 GLY A C 1
ATOM 1487 O O . GLY A 1 191 ? 10.522 -8.405 2.876 1.00 71.75 191 GLY A O 1
ATOM 1488 N N . ASN A 1 192 ? 11.057 -8.946 4.995 1.00 73.06 192 ASN A N 1
ATOM 1489 C CA . ASN A 1 192 ? 12.493 -8.694 4.869 1.00 73.06 192 ASN A CA 1
ATOM 1490 C C . ASN A 1 192 ? 13.140 -9.876 4.137 1.00 73.06 192 ASN A C 1
ATOM 1492 O O . ASN A 1 192 ? 13.772 -10.733 4.749 1.00 73.06 192 ASN A O 1
ATOM 1496 N N . MET A 1 193 ? 12.867 -9.978 2.838 1.00 78.25 193 MET A N 1
ATOM 1497 C CA . MET A 1 193 ? 13.261 -11.116 2.020 1.00 78.25 193 MET A CA 1
ATOM 1498 C C . MET A 1 193 ? 14.656 -10.917 1.438 1.00 78.25 193 MET A C 1
ATOM 1500 O O . MET A 1 193 ? 14.996 -9.858 0.915 1.00 78.25 193 MET A O 1
ATOM 1504 N N . TYR A 1 194 ? 15.437 -11.984 1.466 1.00 76.31 194 TYR A N 1
ATOM 1505 C CA . TYR A 1 194 ? 16.666 -12.131 0.715 1.00 76.31 194 TYR A CA 1
ATOM 1506 C C . TYR A 1 194 ? 16.339 -12.443 -0.736 1.00 76.31 194 TYR A C 1
ATOM 1508 O O . TYR A 1 194 ? 15.505 -13.300 -1.026 1.00 76.31 194 TYR A O 1
ATOM 1516 N N . MET A 1 195 ? 17.024 -11.764 -1.647 1.00 79.81 195 MET A N 1
ATOM 1517 C CA . MET A 1 195 ? 16.895 -11.967 -3.084 1.00 79.81 195 MET A CA 1
ATOM 1518 C C . MET A 1 195 ? 18.276 -11.976 -3.733 1.00 79.81 195 MET A C 1
ATOM 1520 O O . MET A 1 195 ? 19.179 -11.250 -3.315 1.00 79.81 195 MET A O 1
ATOM 1524 N N . ALA A 1 196 ? 18.432 -12.773 -4.787 1.00 73.94 196 ALA A N 1
ATOM 1525 C CA . ALA A 1 196 ? 19.616 -12.743 -5.633 1.00 73.94 196 ALA A CA 1
ATOM 1526 C C . ALA A 1 196 ? 19.317 -11.933 -6.898 1.00 73.94 196 ALA A C 1
ATOM 1528 O O . ALA A 1 196 ? 18.325 -12.170 -7.591 1.00 73.94 196 ALA A O 1
ATOM 1529 N N . ALA A 1 197 ? 20.182 -10.973 -7.225 1.00 69.56 197 ALA A N 1
ATOM 1530 C CA . ALA A 1 197 ? 20.037 -10.211 -8.457 1.00 69.56 197 ALA A CA 1
ATOM 1531 C C . ALA A 1 197 ? 20.246 -11.131 -9.670 1.00 69.56 197 ALA A C 1
ATOM 1533 O O . ALA A 1 197 ? 21.312 -11.730 -9.820 1.00 69.56 197 ALA A O 1
ATOM 1534 N N . LYS A 1 198 ? 19.254 -11.184 -10.567 1.00 68.50 198 LYS A N 1
ATOM 1535 C CA . LYS A 1 198 ? 19.254 -12.033 -11.773 1.00 68.50 198 LYS A CA 1
ATOM 1536 C C . LYS A 1 198 ? 20.522 -11.898 -12.631 1.00 68.50 198 LYS A C 1
ATOM 1538 O O . LYS A 1 198 ? 20.943 -12.868 -13.247 1.00 68.50 198 LYS A O 1
ATOM 1543 N N . TYR A 1 199 ? 21.123 -10.707 -12.669 1.00 69.00 199 TYR A N 1
ATOM 1544 C CA . TYR A 1 199 ? 22.312 -10.399 -13.478 1.00 69.00 199 TYR A CA 1
ATOM 1545 C C . TYR A 1 199 ? 23.621 -10.371 -12.676 1.00 69.00 199 TYR A C 1
ATOM 1547 O O . TYR A 1 199 ? 24.652 -9.932 -13.186 1.00 69.00 199 TYR A O 1
ATOM 1555 N N . SER A 1 200 ? 23.604 -10.808 -11.414 1.00 64.56 200 SER A N 1
ATOM 1556 C CA . SER A 1 200 ? 24.830 -10.928 -10.630 1.00 64.56 200 SER A CA 1
ATOM 1557 C C . SER A 1 200 ? 25.716 -12.028 -11.208 1.00 64.56 200 SER A C 1
ATOM 1559 O O . SER A 1 200 ? 25.289 -13.173 -11.333 1.00 64.56 200 SER A O 1
ATOM 1561 N N . LYS A 1 201 ? 26.988 -11.707 -11.473 1.00 76.19 201 LYS A N 1
ATOM 1562 C CA . LYS A 1 201 ? 28.013 -12.712 -11.817 1.00 76.19 201 LYS A CA 1
ATOM 1563 C C . LYS A 1 201 ? 28.304 -13.681 -10.664 1.00 76.19 201 LYS A C 1
ATOM 1565 O O . LYS A 1 201 ? 28.931 -14.707 -10.879 1.00 76.19 201 LYS A O 1
ATOM 1570 N N . ASN A 1 202 ? 27.836 -13.348 -9.461 1.00 82.25 202 ASN A N 1
ATOM 1571 C CA . ASN A 1 202 ? 28.054 -14.093 -8.227 1.00 82.25 202 ASN A CA 1
ATOM 1572 C C . ASN A 1 202 ? 26.720 -14.549 -7.605 1.00 82.25 202 ASN A C 1
ATOM 1574 O O . ASN A 1 202 ? 26.632 -14.663 -6.387 1.00 82.25 202 ASN A O 1
ATOM 1578 N N . ALA A 1 203 ? 25.656 -14.740 -8.399 1.00 73.38 203 ALA A N 1
ATOM 1579 C CA . ALA A 1 203 ? 24.335 -15.109 -7.875 1.00 73.38 203 ALA A CA 1
ATOM 1580 C C . ALA A 1 203 ? 24.376 -16.404 -7.042 1.00 73.38 203 ALA A C 1
ATOM 1582 O O . ALA A 1 203 ? 23.806 -16.442 -5.957 1.00 73.38 203 ALA A O 1
ATOM 1583 N N . GLU A 1 204 ? 25.118 -17.421 -7.495 1.00 81.31 204 GLU A N 1
ATOM 1584 C CA . GLU A 1 204 ? 25.312 -18.677 -6.753 1.00 81.31 204 GLU A CA 1
ATOM 1585 C C . GLU A 1 204 ? 25.995 -18.450 -5.400 1.00 81.31 204 GLU A C 1
ATOM 1587 O O . GLU A 1 204 ? 25.554 -18.976 -4.382 1.00 81.31 204 GLU A O 1
ATOM 1592 N N . VAL A 1 205 ? 27.035 -17.609 -5.370 1.00 80.12 205 VAL A N 1
ATOM 1593 C CA . VAL A 1 205 ? 27.736 -17.246 -4.131 1.00 80.12 205 VAL A CA 1
ATOM 1594 C C . VAL A 1 205 ? 26.806 -16.477 -3.194 1.00 80.12 205 VAL A C 1
ATOM 1596 O O . VAL A 1 205 ? 26.790 -16.760 -2.004 1.00 80.12 205 VAL A O 1
ATOM 1599 N N . ALA A 1 206 ? 25.997 -15.548 -3.710 1.00 72.62 206 ALA A N 1
ATOM 1600 C CA . ALA A 1 206 ? 25.041 -14.785 -2.908 1.00 72.62 206 ALA A CA 1
ATOM 1601 C C . ALA A 1 206 ? 23.953 -15.681 -2.289 1.00 72.62 206 ALA A C 1
ATOM 1603 O O . ALA A 1 206 ? 23.613 -15.509 -1.120 1.00 72.62 206 ALA A O 1
ATOM 1604 N N . VAL A 1 207 ? 23.442 -16.661 -3.042 1.00 79.00 207 VAL A N 1
ATOM 1605 C CA . VAL A 1 207 ? 22.488 -17.655 -2.520 1.00 79.00 207 VAL A CA 1
ATOM 1606 C C . VAL A 1 207 ? 23.156 -18.548 -1.475 1.00 79.00 207 VAL A C 1
ATOM 1608 O O . VAL A 1 207 ? 22.569 -18.784 -0.425 1.00 79.00 207 VAL A O 1
ATOM 1611 N N . LYS A 1 208 ? 24.401 -18.982 -1.708 1.00 79.38 208 LYS A N 1
ATOM 1612 C CA . LYS A 1 208 ? 25.154 -19.771 -0.728 1.00 79.38 208 LYS A CA 1
ATOM 1613 C C . LYS A 1 208 ? 25.435 -18.987 0.554 1.00 79.38 208 LYS A C 1
ATOM 1615 O O . LYS A 1 208 ? 25.299 -19.532 1.636 1.00 79.38 208 LYS A O 1
ATOM 1620 N N . MET A 1 209 ? 25.782 -17.703 0.453 1.00 75.25 209 MET A N 1
ATOM 1621 C CA . MET A 1 209 ? 25.938 -16.843 1.628 1.00 75.25 209 MET A CA 1
ATOM 1622 C C . MET A 1 209 ? 24.652 -16.779 2.446 1.00 75.25 209 MET A C 1
ATOM 1624 O O . MET A 1 209 ? 24.728 -16.818 3.665 1.00 75.25 209 MET A O 1
ATOM 1628 N N . PHE A 1 210 ? 23.490 -16.685 1.790 1.00 75.12 210 PHE A N 1
ATOM 1629 C CA . PHE A 1 210 ? 22.209 -16.698 2.490 1.00 75.12 210 PHE A CA 1
ATOM 1630 C C . PHE A 1 210 ? 21.959 -18.024 3.220 1.00 75.12 210 PHE A C 1
ATOM 1632 O O . PHE A 1 210 ? 21.527 -17.994 4.365 1.00 75.12 210 PHE A O 1
ATOM 1639 N N . ASP A 1 211 ? 22.267 -19.159 2.591 1.00 78.31 211 ASP A N 1
ATOM 1640 C CA . ASP A 1 211 ? 22.169 -20.481 3.222 1.00 78.31 211 ASP A CA 1
ATOM 1641 C C . ASP A 1 211 ? 23.067 -20.580 4.469 1.00 78.31 211 ASP A C 1
ATOM 1643 O O . ASP A 1 211 ? 22.601 -20.954 5.535 1.00 78.31 211 ASP A O 1
ATOM 1647 N N . GLU A 1 212 ? 24.320 -20.126 4.377 1.00 78.88 212 GLU A N 1
ATOM 1648 C CA . GLU A 1 212 ? 25.296 -20.189 5.480 1.00 78.88 212 GLU A CA 1
ATOM 1649 C C . GLU A 1 212 ? 24.967 -19.245 6.653 1.00 78.88 212 GLU A C 1
ATOM 1651 O O . GLU A 1 212 ? 25.317 -19.534 7.796 1.00 78.88 212 GLU A O 1
ATOM 1656 N N . ILE A 1 213 ? 24.330 -18.093 6.397 1.00 74.50 213 ILE A N 1
ATOM 1657 C CA . ILE A 1 213 ? 23.911 -17.151 7.459 1.00 74.50 213 ILE A CA 1
ATOM 1658 C C . ILE A 1 213 ? 22.485 -17.406 7.956 1.00 74.50 213 ILE A C 1
ATOM 1660 O O . ILE A 1 213 ? 22.062 -16.793 8.939 1.00 74.50 213 ILE A O 1
ATOM 1664 N N . SER A 1 214 ? 21.724 -18.247 7.257 1.00 73.31 214 SER A N 1
ATOM 1665 C CA . SER A 1 214 ? 20.386 -18.652 7.659 1.00 73.31 214 SER A CA 1
ATOM 1666 C C . SER A 1 214 ? 20.503 -19.529 8.902 1.00 73.31 214 SER A C 1
ATOM 1668 O O . SER A 1 214 ? 21.211 -20.530 8.923 1.00 73.31 214 SER A O 1
ATOM 1670 N N . LEU A 1 215 ? 19.775 -19.168 9.952 1.00 70.88 215 LEU A N 1
ATOM 1671 C CA . LEU A 1 215 ? 19.726 -19.937 11.194 1.00 70.88 215 LEU A CA 1
ATOM 1672 C C . LEU A 1 215 ? 18.748 -21.119 11.080 1.00 70.88 215 LEU A C 1
ATOM 1674 O O . LEU A 1 215 ? 18.609 -21.913 12.009 1.00 70.88 215 LEU A O 1
ATOM 1678 N N . HIS A 1 216 ? 18.047 -21.250 9.952 1.00 74.69 216 HIS A N 1
ATOM 1679 C CA . HIS A 1 216 ? 17.160 -22.357 9.621 1.00 74.69 216 HIS A CA 1
ATOM 1680 C C . HIS A 1 216 ? 16.135 -22.645 10.736 1.00 74.69 216 HIS A C 1
ATOM 1682 O O . HIS A 1 216 ? 15.219 -21.867 11.004 1.00 74.69 216 HIS A O 1
ATOM 1688 N N . GLN A 1 217 ? 16.220 -23.821 11.367 1.00 71.56 217 GLN A N 1
ATOM 1689 C CA . GLN A 1 217 ? 15.332 -24.190 12.464 1.00 71.56 217 GLN A CA 1
ATOM 1690 C C . GLN A 1 217 ? 15.687 -23.457 13.758 1.00 71.56 217 GLN A C 1
ATOM 1692 O O . GLN A 1 217 ? 14.775 -22.982 14.433 1.00 71.56 217 GLN A O 1
ATOM 1697 N N . GLU A 1 218 ? 16.975 -23.264 14.040 1.00 76.19 218 GLU A N 1
ATOM 1698 C CA . GLU A 1 218 ? 17.433 -22.533 15.222 1.00 76.19 218 GLU A CA 1
ATOM 1699 C C . GLU A 1 218 ? 16.925 -21.088 15.208 1.00 76.19 218 GLU A C 1
ATOM 1701 O O . GLU A 1 218 ? 16.485 -20.582 16.234 1.00 76.19 218 GLU A O 1
ATOM 1706 N N . GLY A 1 219 ? 16.864 -20.442 14.040 1.00 75.31 219 GLY A N 1
ATOM 1707 C CA . GLY A 1 219 ? 16.305 -19.092 13.903 1.00 75.31 219 GLY A CA 1
ATOM 1708 C C . GLY A 1 219 ? 14.836 -18.996 14.321 1.00 75.31 219 GLY A C 1
ATOM 1709 O O . GLY A 1 219 ? 14.414 -18.014 14.943 1.00 75.31 219 GLY A O 1
ATOM 1710 N N . ARG A 1 220 ? 14.041 -20.033 14.028 1.00 74.12 220 ARG A N 1
ATOM 1711 C CA . ARG A 1 220 ? 12.635 -20.110 14.456 1.00 74.12 220 ARG A CA 1
ATOM 1712 C C . ARG A 1 220 ? 12.516 -20.344 15.954 1.00 74.12 220 ARG A C 1
ATOM 1714 O O . ARG A 1 220 ? 11.664 -19.721 16.584 1.00 74.12 220 ARG A O 1
ATOM 1721 N N . ASP A 1 221 ? 13.365 -21.200 16.505 1.00 80.31 221 ASP A N 1
ATOM 1722 C CA . ASP A 1 221 ? 13.365 -21.513 17.932 1.00 80.31 221 ASP A CA 1
ATOM 1723 C C . ASP A 1 221 ? 13.814 -20.295 18.753 1.00 80.31 221 ASP A C 1
ATOM 1725 O O . ASP A 1 221 ? 13.139 -19.914 19.709 1.00 80.31 221 ASP A O 1
ATOM 1729 N N . LEU A 1 222 ? 14.853 -19.586 18.301 1.00 82.00 222 LEU A N 1
ATOM 1730 C CA . LEU A 1 222 ? 15.295 -18.308 18.867 1.00 82.00 222 LEU A CA 1
ATOM 1731 C C . LEU A 1 222 ? 14.210 -17.231 18.772 1.00 82.00 222 LEU A C 1
ATOM 1733 O O . LEU A 1 222 ? 13.996 -16.482 19.723 1.00 82.00 222 LEU A O 1
ATOM 1737 N N . SER A 1 223 ? 13.483 -17.164 17.652 1.00 83.19 223 SER A N 1
ATOM 1738 C CA . SER A 1 223 ? 12.353 -16.236 17.518 1.00 83.19 223 SER A CA 1
ATOM 1739 C C . SER A 1 223 ? 11.251 -16.543 18.537 1.00 83.19 223 SER A C 1
ATOM 1741 O O . SER A 1 223 ? 10.729 -15.619 19.157 1.00 83.19 223 SER A O 1
ATOM 1743 N N . ARG A 1 224 ? 10.921 -17.827 18.745 1.00 84.69 224 ARG A N 1
ATOM 1744 C CA . ARG A 1 224 ? 9.924 -18.263 19.738 1.00 84.69 224 ARG A CA 1
ATOM 1745 C C . ARG A 1 224 ? 10.360 -17.916 21.163 1.00 84.69 224 ARG A C 1
ATOM 1747 O O . ARG A 1 224 ? 9.574 -17.308 21.882 1.00 84.69 224 ARG A O 1
ATOM 1754 N N . GLN A 1 225 ? 11.614 -18.189 21.525 1.00 86.62 225 GLN A N 1
ATOM 1755 C CA . GLN A 1 225 ? 12.193 -17.787 22.818 1.00 86.62 225 GLN A CA 1
ATOM 1756 C C . GLN A 1 225 ? 12.165 -16.262 23.011 1.00 86.62 225 GLN A C 1
ATOM 1758 O O . GLN A 1 225 ? 11.836 -15.758 24.083 1.00 86.62 225 GLN A O 1
ATOM 1763 N N . GLY A 1 226 ? 12.448 -15.499 21.951 1.00 87.31 226 GLY A N 1
ATOM 1764 C CA . GLY A 1 226 ? 12.308 -14.045 21.968 1.00 87.31 226 GLY A CA 1
ATOM 1765 C C . GLY A 1 226 ? 10.872 -13.599 22.261 1.00 87.31 226 GLY A C 1
ATOM 1766 O O . GLY A 1 226 ? 10.661 -12.658 23.022 1.00 87.31 226 GLY A O 1
ATOM 1767 N N . TRP A 1 227 ? 9.862 -14.286 21.721 1.00 91.44 227 TRP A N 1
ATOM 1768 C CA . TRP A 1 227 ? 8.460 -13.954 21.998 1.00 91.44 227 TRP A CA 1
ATOM 1769 C C . TRP A 1 227 ? 8.042 -14.280 23.433 1.00 91.44 227 TRP A C 1
ATOM 1771 O O . TRP A 1 227 ? 7.275 -13.510 24.003 1.00 91.44 227 TRP A O 1
ATOM 1781 N N . GLU A 1 228 ? 8.569 -15.349 24.038 1.00 90.69 228 GLU A N 1
ATOM 1782 C CA . GLU A 1 228 ? 8.290 -15.711 25.441 1.00 90.69 228 GLU A CA 1
ATOM 1783 C C . GLU A 1 228 ? 8.647 -14.591 26.426 1.00 90.69 228 GLU A C 1
ATOM 1785 O O . GLU A 1 228 ? 7.993 -14.434 27.452 1.00 90.69 228 GLU A O 1
ATOM 1790 N N . THR A 1 229 ? 9.663 -13.791 26.095 1.00 88.62 229 THR A N 1
ATOM 1791 C CA . THR A 1 229 ? 10.087 -12.641 26.909 1.00 88.62 229 THR A CA 1
ATOM 1792 C C . THR A 1 229 ? 9.402 -11.334 26.513 1.00 88.62 229 THR A C 1
ATOM 1794 O O . THR A 1 229 ? 9.235 -10.455 27.356 1.00 88.62 229 THR A O 1
ATOM 1797 N N . ALA A 1 230 ? 9.000 -11.190 25.248 1.00 90.06 230 ALA A N 1
ATOM 1798 C CA . ALA A 1 230 ? 8.429 -9.951 24.722 1.00 90.06 230 ALA A CA 1
ATOM 1799 C C . ALA A 1 230 ? 6.909 -9.818 24.923 1.00 90.06 230 ALA A C 1
ATOM 1801 O O . ALA A 1 230 ? 6.400 -8.697 24.961 1.00 90.06 230 ALA A O 1
ATOM 1802 N N . TYR A 1 231 ? 6.167 -10.928 24.997 1.00 93.00 231 TYR A N 1
ATOM 1803 C CA . TYR A 1 231 ? 4.705 -10.892 25.091 1.00 93.00 231 TYR A CA 1
ATOM 1804 C C . TYR A 1 231 ? 4.234 -10.822 26.548 1.00 93.00 231 TYR A C 1
ATOM 1806 O O . TYR A 1 231 ? 4.688 -11.607 27.377 1.00 93.00 231 TYR A O 1
ATOM 1814 N N . PRO A 1 232 ? 3.284 -9.924 26.872 1.00 88.81 232 PRO A N 1
ATOM 1815 C CA . PRO A 1 232 ? 2.931 -9.616 28.258 1.00 88.81 232 PRO A CA 1
ATOM 1816 C C . PRO A 1 232 ? 2.096 -10.711 28.936 1.00 88.81 232 PRO A C 1
ATOM 1818 O O . PRO A 1 232 ? 1.907 -10.671 30.149 1.00 88.81 232 PRO A O 1
ATOM 1821 N N . SER A 1 233 ? 1.561 -11.667 28.170 1.00 92.75 233 SER A N 1
ATOM 1822 C CA . SER A 1 233 ? 0.681 -12.718 28.678 1.00 92.75 233 SER A CA 1
ATOM 1823 C C . SER A 1 233 ? 0.786 -14.004 27.853 1.00 92.75 233 SER A C 1
ATOM 1825 O O . SER A 1 233 ? 1.139 -13.972 26.668 1.00 92.75 233 SER A O 1
ATOM 1827 N N . ALA A 1 234 ? 0.435 -15.138 28.468 1.00 94.69 234 ALA A N 1
ATOM 1828 C CA . ALA A 1 234 ? 0.423 -16.440 27.801 1.00 94.69 234 ALA A CA 1
ATOM 1829 C C . ALA A 1 234 ? -0.579 -16.485 26.632 1.00 94.69 234 ALA A C 1
ATOM 1831 O O . ALA A 1 234 ? -0.300 -17.095 25.607 1.00 94.69 234 ALA A O 1
ATOM 1832 N N . GLU A 1 235 ? -1.712 -15.794 26.754 1.00 96.44 235 GLU A N 1
ATOM 1833 C CA . GLU A 1 235 ? -2.746 -15.683 25.718 1.00 96.44 235 GLU A CA 1
ATOM 1834 C C . GLU A 1 235 ? -2.249 -14.922 24.480 1.00 96.44 235 GLU A C 1
ATOM 1836 O O . GLU A 1 235 ? -2.485 -15.316 23.334 1.00 96.44 235 GLU A O 1
ATOM 1841 N N . SER A 1 236 ? -1.511 -13.834 24.708 1.00 95.38 236 SER A N 1
ATOM 1842 C CA . SER A 1 236 ? -0.954 -13.024 23.623 1.00 95.38 236 SER A CA 1
ATOM 1843 C C . SER A 1 236 ? 0.195 -13.757 22.926 1.00 95.38 236 SER A C 1
ATOM 1845 O O . SER A 1 236 ? 0.309 -13.708 21.700 1.00 95.38 236 SER A O 1
ATOM 1847 N N . LEU A 1 237 ? 1.021 -14.475 23.698 1.00 95.56 237 LEU A N 1
ATOM 1848 C CA . LEU A 1 237 ? 2.068 -15.349 23.173 1.00 95.56 237 LEU A CA 1
ATOM 1849 C C . LEU A 1 237 ? 1.482 -16.494 22.335 1.00 95.56 237 LEU A C 1
ATOM 1851 O O . LEU A 1 237 ? 1.964 -16.747 21.231 1.00 95.56 237 LEU A O 1
ATOM 1855 N N . ASP A 1 238 ? 0.427 -17.148 22.825 1.00 96.38 238 ASP A N 1
ATOM 1856 C CA . ASP A 1 238 ? -0.278 -18.209 22.103 1.00 96.38 238 ASP A CA 1
ATOM 1857 C C . ASP A 1 238 ? -0.795 -17.704 20.749 1.00 96.38 238 ASP A C 1
ATOM 1859 O O . ASP A 1 238 ? -0.472 -18.272 19.702 1.00 96.38 238 ASP A O 1
ATOM 1863 N N . THR A 1 239 ? -1.478 -16.554 20.733 1.00 96.69 239 THR A N 1
ATOM 1864 C CA . THR A 1 239 ? -1.909 -15.915 19.480 1.00 96.69 239 THR A CA 1
ATOM 1865 C C . THR A 1 239 ? -0.723 -15.626 18.558 1.00 96.69 239 THR A C 1
ATOM 1867 O O . THR A 1 239 ? -0.789 -15.911 17.360 1.00 96.69 239 THR A O 1
ATOM 1870 N N . ARG A 1 240 ? 0.388 -15.086 19.076 1.00 94.25 240 ARG A N 1
ATOM 1871 C CA . ARG A 1 240 ? 1.570 -14.779 18.256 1.00 94.25 240 ARG A CA 1
ATOM 1872 C C . ARG A 1 240 ? 2.188 -16.026 17.628 1.00 94.25 240 ARG A C 1
ATOM 1874 O O . ARG A 1 240 ? 2.660 -15.961 16.485 1.00 94.25 240 ARG A O 1
ATOM 1881 N N . ILE A 1 241 ? 2.208 -17.134 18.360 1.00 93.00 241 ILE A N 1
ATOM 1882 C CA . ILE A 1 241 ? 2.667 -18.428 17.859 1.00 93.00 241 ILE A CA 1
ATOM 1883 C C . ILE A 1 241 ? 1.744 -18.900 16.732 1.00 93.00 241 ILE A C 1
ATOM 1885 O O . ILE A 1 241 ? 2.236 -19.212 15.650 1.00 93.00 241 ILE A O 1
ATOM 1889 N N . GLN A 1 242 ? 0.425 -18.860 16.937 1.00 94.12 242 GLN A N 1
ATOM 1890 C CA . GLN A 1 242 ? -0.550 -19.222 15.904 1.00 94.12 242 GLN A CA 1
ATOM 1891 C C . GLN A 1 242 ? -0.421 -18.344 14.648 1.00 94.12 242 GLN A C 1
ATOM 1893 O O . GLN A 1 242 ? -0.478 -18.844 13.524 1.00 94.12 242 GLN A O 1
ATOM 1898 N N . MET A 1 243 ? -0.207 -17.034 14.815 1.00 94.25 243 MET A N 1
ATOM 1899 C CA . MET A 1 243 ? 0.021 -16.113 13.699 1.00 94.25 243 MET A CA 1
ATOM 1900 C C . MET A 1 243 ? 1.268 -16.497 12.905 1.00 94.25 243 MET A C 1
ATOM 1902 O O . MET A 1 243 ? 1.213 -16.500 11.681 1.00 94.25 243 MET A O 1
ATOM 1906 N N . ALA A 1 244 ? 2.366 -16.878 13.568 1.00 89.25 244 ALA A N 1
ATOM 1907 C CA . ALA A 1 244 ? 3.609 -17.278 12.898 1.00 89.25 244 ALA A CA 1
ATOM 1908 C C . ALA A 1 244 ? 3.395 -18.394 11.858 1.00 89.25 244 ALA A C 1
ATOM 1910 O O . ALA A 1 244 ? 4.061 -18.411 10.820 1.00 89.25 244 ALA A O 1
ATOM 1911 N N . ASP A 1 245 ? 2.452 -19.296 12.138 1.00 87.19 245 ASP A N 1
ATOM 1912 C CA . ASP A 1 245 ? 2.126 -20.449 11.301 1.00 87.19 245 ASP A CA 1
ATOM 1913 C C . ASP A 1 245 ? 1.023 -20.145 10.259 1.00 87.19 245 ASP A C 1
ATOM 1915 O O . ASP A 1 245 ? 0.786 -20.946 9.352 1.00 87.19 245 ASP A O 1
ATOM 1919 N N . SER A 1 246 ? 0.379 -18.972 10.334 1.00 89.38 246 SER A N 1
ATOM 1920 C CA . SER A 1 246 ? -0.754 -18.567 9.484 1.00 89.38 246 SER A CA 1
ATOM 1921 C C . SER A 1 246 ? -0.633 -17.121 8.970 1.00 89.38 246 SER A C 1
ATOM 1923 O O . SER A 1 246 ? -1.613 -16.371 8.952 1.00 89.38 246 SER A O 1
ATOM 1925 N N . ILE A 1 247 ? 0.567 -16.715 8.537 1.00 89.12 247 ILE A N 1
ATOM 1926 C CA . ILE A 1 247 ? 0.779 -15.438 7.834 1.00 89.12 247 ILE A CA 1
ATOM 1927 C C . ILE A 1 247 ? 0.719 -15.621 6.314 1.00 89.12 247 ILE A C 1
ATOM 1929 O O . ILE A 1 247 ? 1.328 -16.536 5.754 1.00 89.12 247 ILE A O 1
ATOM 1933 N N . LYS A 1 248 ? 0.034 -14.693 5.641 1.00 88.19 248 LYS A N 1
ATOM 1934 C CA . LYS A 1 248 ? 0.039 -14.520 4.184 1.00 88.19 248 LYS A CA 1
ATOM 1935 C C . LYS A 1 248 ? 0.503 -13.117 3.787 1.00 88.19 248 LYS A C 1
ATOM 1937 O O . LYS A 1 248 ? 0.475 -12.187 4.588 1.00 88.19 248 LYS A O 1
ATOM 1942 N N . TYR A 1 249 ? 0.919 -12.974 2.530 1.00 84.62 249 TYR A N 1
ATOM 1943 C CA . TYR A 1 249 ? 1.454 -11.720 2.005 1.00 84.62 249 TYR A CA 1
ATOM 1944 C C . TYR A 1 249 ? 0.462 -10.965 1.131 1.00 84.62 249 TYR A C 1
ATOM 1946 O O . TYR A 1 249 ? -0.252 -11.552 0.312 1.00 84.62 249 TYR A O 1
ATOM 1954 N N . ILE A 1 250 ? 0.499 -9.648 1.281 1.00 86.19 250 ILE A N 1
ATOM 1955 C CA . ILE A 1 250 ? -0.261 -8.681 0.500 1.00 86.19 250 ILE A CA 1
ATOM 1956 C C . ILE A 1 250 ? 0.622 -8.210 -0.652 1.00 86.19 250 ILE A C 1
ATOM 1958 O O . ILE A 1 250 ? 1.725 -7.721 -0.423 1.00 86.19 250 ILE A O 1
ATOM 1962 N N . SER A 1 251 ? 0.173 -8.399 -1.892 1.00 78.31 251 SER A N 1
ATOM 1963 C CA . SER A 1 251 ? 1.016 -8.208 -3.082 1.00 78.31 251 SER A CA 1
ATOM 1964 C C . SER A 1 251 ? 0.723 -6.937 -3.872 1.00 78.31 251 SER A C 1
ATOM 1966 O O . SER A 1 251 ? 1.576 -6.523 -4.653 1.00 78.31 251 SER A O 1
ATOM 1968 N N . TYR A 1 252 ? -0.407 -6.267 -3.634 1.00 81.56 252 TYR A N 1
ATO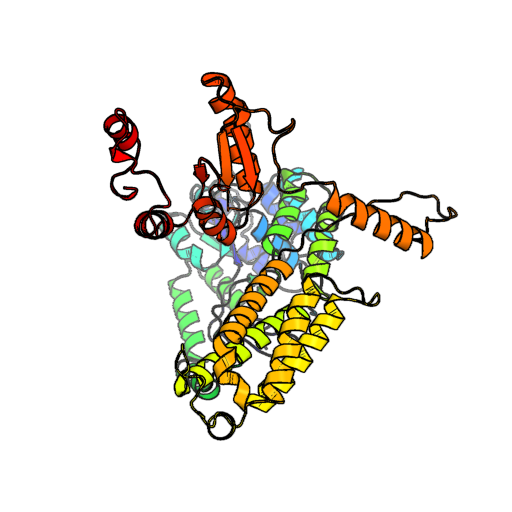M 1969 C CA . TYR A 1 252 ? -0.801 -5.112 -4.444 1.00 81.56 252 TYR A CA 1
ATOM 1970 C C . TYR A 1 252 ? 0.111 -3.883 -4.265 1.00 81.56 252 TYR A C 1
ATOM 1972 O O . TYR A 1 252 ? 0.109 -2.997 -5.112 1.00 81.56 252 TYR A O 1
ATOM 1980 N N . TYR A 1 253 ? 0.954 -3.856 -3.224 1.00 77.00 253 TYR A N 1
ATOM 1981 C CA . TYR A 1 253 ? 2.037 -2.871 -3.067 1.00 77.00 253 TYR A CA 1
ATOM 1982 C C . TYR A 1 253 ? 3.099 -2.967 -4.168 1.00 77.00 253 TYR A C 1
ATOM 1984 O O . TYR A 1 253 ? 3.827 -2.010 -4.407 1.00 77.00 253 TYR A O 1
ATOM 1992 N N . ALA A 1 254 ? 3.199 -4.111 -4.851 1.00 69.50 254 ALA A N 1
ATOM 1993 C CA . ALA A 1 254 ? 4.076 -4.270 -6.007 1.00 69.50 254 ALA A CA 1
ATOM 1994 C C . ALA A 1 254 ? 3.509 -3.615 -7.283 1.00 69.50 254 ALA A C 1
ATOM 1996 O O . ALA A 1 254 ? 4.190 -3.588 -8.308 1.00 69.50 254 ALA A O 1
ATOM 1997 N N . ILE A 1 255 ? 2.270 -3.116 -7.244 1.00 71.06 255 ILE A N 1
ATOM 1998 C CA . ILE A 1 255 ? 1.606 -2.466 -8.374 1.00 71.06 255 ILE A CA 1
ATOM 1999 C C . ILE A 1 255 ? 1.896 -0.966 -8.313 1.00 71.06 255 ILE A C 1
ATOM 2001 O O . ILE A 1 255 ? 1.663 -0.356 -7.265 1.00 71.06 255 ILE A O 1
ATOM 2005 N N . PRO A 1 256 ? 2.347 -0.344 -9.418 1.00 66.88 256 PRO A N 1
ATOM 2006 C CA . PRO A 1 256 ? 2.445 1.109 -9.512 1.00 66.88 256 PRO A CA 1
ATOM 2007 C C . PRO A 1 256 ? 1.135 1.783 -9.086 1.00 66.88 256 PRO A C 1
ATOM 2009 O O . PRO A 1 256 ? 0.062 1.379 -9.527 1.00 66.88 256 PRO A O 1
ATOM 2012 N N . ASP A 1 257 ? 1.225 2.768 -8.192 1.00 75.56 257 ASP A N 1
ATOM 2013 C CA . ASP A 1 257 ? 0.085 3.478 -7.591 1.00 75.56 257 ASP A CA 1
ATOM 2014 C C . ASP A 1 257 ? -0.962 2.606 -6.865 1.00 75.56 257 ASP A C 1
ATOM 2016 O O . ASP A 1 257 ? -1.975 3.133 -6.402 1.00 75.56 257 ASP A O 1
ATOM 2020 N N . GLY A 1 258 ? -0.727 1.301 -6.681 1.00 80.44 258 GLY A N 1
ATOM 2021 C CA . GLY A 1 258 ? -1.697 0.382 -6.078 1.00 80.44 258 GLY A CA 1
ATOM 2022 C C . GLY A 1 258 ? -2.150 0.817 -4.682 1.00 80.44 258 GLY A C 1
ATOM 2023 O O . GLY A 1 258 ? -3.343 0.794 -4.378 1.00 80.44 258 GLY A O 1
ATOM 2024 N N . GLU A 1 259 ? -1.215 1.288 -3.851 1.00 84.31 259 GLU A N 1
ATOM 2025 C CA . GLU A 1 259 ? -1.517 1.835 -2.522 1.00 84.31 259 GLU A CA 1
ATOM 2026 C C . GLU A 1 259 ? -2.399 3.082 -2.589 1.00 84.31 259 GLU A C 1
ATOM 2028 O O . GLU A 1 259 ? -3.438 3.134 -1.930 1.00 84.31 259 GLU A O 1
ATOM 2033 N N . LYS A 1 260 ? -2.027 4.046 -3.433 1.00 86.19 260 LYS A N 1
ATOM 2034 C CA . LYS A 1 260 ? -2.753 5.306 -3.610 1.00 86.19 260 LYS A CA 1
ATOM 2035 C C . LYS A 1 260 ? -4.173 5.075 -4.131 1.00 86.19 260 LYS A C 1
ATOM 2037 O O . LYS A 1 260 ? -5.116 5.713 -3.665 1.00 86.19 260 LYS A O 1
ATOM 2042 N N . LEU A 1 261 ? -4.334 4.161 -5.086 1.00 89.38 261 LEU A N 1
ATOM 2043 C CA . LEU A 1 261 ? -5.633 3.810 -5.660 1.00 89.38 261 LEU A CA 1
ATOM 2044 C C . LEU A 1 261 ? -6.529 3.128 -4.621 1.00 89.38 261 LEU A C 1
ATOM 2046 O O . LEU A 1 261 ? -7.688 3.513 -4.469 1.00 89.38 261 LEU A O 1
ATOM 2050 N N . PHE A 1 262 ? -5.990 2.174 -3.856 1.00 94.62 262 PHE A N 1
ATOM 2051 C CA . PHE A 1 262 ? -6.743 1.524 -2.784 1.00 94.62 262 PHE A CA 1
ATOM 2052 C C . PHE A 1 262 ? -7.121 2.507 -1.667 1.00 94.62 262 PHE A C 1
ATOM 2054 O O . PHE A 1 262 ? -8.265 2.517 -1.217 1.00 94.62 262 PHE A O 1
ATOM 2061 N N . GLU A 1 263 ? -6.208 3.390 -1.259 1.00 94.69 263 GLU A N 1
ATOM 2062 C CA . GLU A 1 263 ? -6.505 4.443 -0.284 1.00 94.69 263 GLU A CA 1
ATOM 2063 C C . GLU A 1 263 ? -7.611 5.391 -0.778 1.00 94.69 263 GLU A C 1
ATOM 2065 O O . GLU A 1 263 ? -8.490 5.772 -0.001 1.00 94.69 263 GLU A O 1
ATOM 2070 N N . GLY A 1 264 ? -7.634 5.704 -2.079 1.00 95.38 264 GLY A N 1
ATOM 2071 C CA . GLY A 1 264 ? -8.723 6.442 -2.719 1.00 95.38 264 GLY A CA 1
ATOM 2072 C C . GLY A 1 264 ? -10.085 5.762 -2.548 1.00 95.38 264 GLY A C 1
ATOM 2073 O O . GLY A 1 264 ? -11.043 6.415 -2.132 1.00 95.38 264 GLY A O 1
ATOM 2074 N N . VAL A 1 265 ? -10.162 4.444 -2.774 1.00 97.62 265 VAL A N 1
ATOM 2075 C CA . VAL A 1 265 ? -11.387 3.653 -2.539 1.00 97.62 265 VAL A CA 1
ATOM 2076 C C . VAL A 1 265 ? -11.809 3.725 -1.073 1.00 97.62 265 VAL A C 1
ATOM 2078 O O . VAL A 1 265 ? -12.976 3.983 -0.779 1.00 97.62 265 VAL A O 1
ATOM 2081 N N . VAL A 1 266 ? -10.867 3.543 -0.143 1.00 97.75 266 VAL A N 1
ATOM 2082 C CA . VAL A 1 266 ? -11.143 3.589 1.302 1.00 97.75 266 VAL A CA 1
ATOM 2083 C C . VAL A 1 266 ? -11.678 4.959 1.716 1.00 97.75 266 VAL A C 1
ATOM 2085 O O . VAL A 1 266 ? -12.653 5.048 2.465 1.00 97.75 266 VAL A O 1
ATOM 2088 N N . LYS A 1 267 ? -11.083 6.043 1.211 1.00 96.56 267 LYS A N 1
ATOM 2089 C CA . LYS A 1 267 ? -11.542 7.412 1.473 1.00 96.56 267 LYS A CA 1
ATOM 2090 C C . LYS A 1 267 ? -12.963 7.639 0.962 1.00 96.56 267 LYS A C 1
ATOM 2092 O O . LYS A 1 267 ? -13.775 8.236 1.675 1.00 96.56 267 LYS A O 1
ATOM 2097 N N . ASP A 1 268 ? -13.260 7.146 -0.236 1.00 97.44 268 ASP A N 1
ATOM 2098 C CA . ASP A 1 268 ? -14.565 7.265 -0.879 1.00 97.44 268 ASP A CA 1
ATOM 2099 C C . ASP A 1 268 ? -15.661 6.543 -0.089 1.00 97.44 268 ASP A C 1
ATOM 2101 O O . ASP A 1 268 ? -16.697 7.145 0.187 1.00 97.44 268 ASP A O 1
ATOM 2105 N N . ILE A 1 269 ? -15.434 5.299 0.345 1.00 97.69 269 ILE A N 1
ATOM 2106 C CA . ILE A 1 269 ? -16.448 4.527 1.090 1.00 97.69 269 ILE A CA 1
ATOM 2107 C C . ILE A 1 269 ? -16.623 4.985 2.541 1.00 97.69 269 ILE A C 1
ATOM 2109 O O . ILE A 1 269 ? -17.642 4.685 3.164 1.00 97.69 269 ILE A O 1
ATOM 2113 N N . THR A 1 270 ? -15.639 5.696 3.095 1.00 95.75 270 THR A N 1
ATOM 2114 C CA . THR A 1 270 ? -15.686 6.241 4.456 1.00 95.75 270 THR A CA 1
ATOM 2115 C C . THR A 1 270 ? -16.139 7.698 4.416 1.00 95.75 270 THR A C 1
ATOM 2117 O O . THR A 1 270 ? -17.334 7.978 4.399 1.00 95.75 270 THR A O 1
ATOM 2120 N N . THR A 1 271 ? -15.198 8.636 4.339 1.00 93.56 271 THR A N 1
ATOM 2121 C CA . THR A 1 271 ? -15.457 10.082 4.362 1.00 93.56 271 THR A CA 1
ATOM 2122 C C . THR A 1 271 ? -16.254 10.584 3.160 1.00 93.56 271 THR A C 1
ATOM 2124 O O . THR A 1 271 ? -17.036 11.522 3.304 1.00 93.56 271 THR A O 1
ATOM 2127 N N . GLY A 1 272 ? -16.089 9.955 1.993 1.00 90.94 272 GLY A N 1
ATOM 2128 C CA . GLY A 1 272 ? -16.804 10.309 0.767 1.00 90.94 272 GLY A CA 1
ATOM 2129 C C . GLY A 1 272 ? -18.242 9.790 0.715 1.00 90.94 272 GLY A C 1
ATOM 2130 O O . GLY A 1 272 ? -19.025 10.282 -0.095 1.00 90.94 272 GLY A O 1
ATOM 2131 N N . LYS A 1 273 ? -18.603 8.826 1.579 1.00 91.19 273 LYS A N 1
ATOM 2132 C CA . LYS A 1 273 ? -19.916 8.154 1.622 1.00 91.19 273 LYS A CA 1
ATOM 2133 C C . LYS A 1 273 ? -20.387 7.628 0.258 1.00 91.19 273 LYS A C 1
ATOM 2135 O O . LYS A 1 273 ? -21.581 7.603 -0.037 1.00 91.19 273 LYS A O 1
ATOM 2140 N N . VAL A 1 274 ? -19.441 7.222 -0.580 1.00 96.25 274 VAL A N 1
ATOM 2141 C CA . VAL A 1 274 ? -19.680 6.600 -1.882 1.00 96.25 274 VAL A CA 1
ATOM 2142 C C . VAL A 1 274 ? -19.941 5.109 -1.668 1.00 96.25 274 VAL A C 1
ATOM 2144 O O . VAL A 1 274 ? -1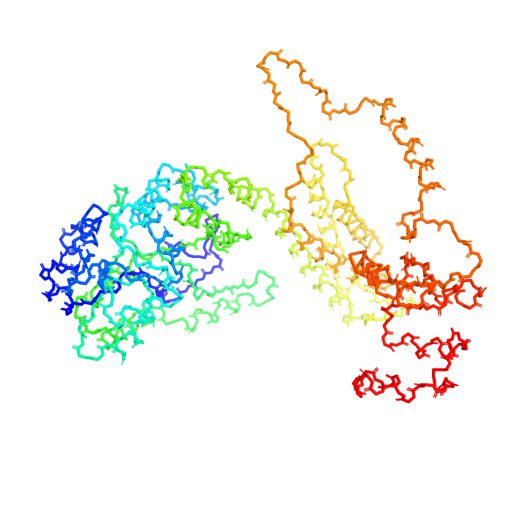9.343 4.491 -0.790 1.00 96.25 274 VAL A O 1
ATOM 2147 N N . SER A 1 275 ? -20.826 4.509 -2.468 1.00 96.94 275 SER A N 1
ATOM 2148 C CA . SER A 1 275 ? -21.040 3.059 -2.388 1.00 96.94 275 SER A CA 1
ATOM 2149 C C . SER A 1 275 ? -19.749 2.298 -2.743 1.00 96.94 275 SER A C 1
ATOM 2151 O O . SER A 1 275 ? -19.020 2.744 -3.636 1.00 96.94 275 SER A O 1
ATOM 2153 N N . PRO A 1 276 ? -19.462 1.143 -2.115 1.00 97.50 276 PRO A N 1
ATOM 2154 C CA . PRO A 1 276 ? -18.278 0.353 -2.441 1.00 97.50 276 PRO A CA 1
ATOM 2155 C C . PRO A 1 276 ? -18.127 0.020 -3.924 1.00 97.50 276 PRO A C 1
ATOM 2157 O O . PRO A 1 276 ? -17.050 0.214 -4.475 1.00 97.50 276 PRO A O 1
ATOM 2160 N N . ALA A 1 277 ? -19.205 -0.402 -4.592 1.00 96.38 277 ALA A N 1
ATOM 2161 C CA . ALA A 1 277 ? -19.168 -0.714 -6.020 1.00 96.38 277 ALA A CA 1
ATOM 2162 C C . ALA A 1 277 ? -18.748 0.507 -6.853 1.00 96.38 277 ALA A C 1
ATOM 2164 O O . ALA A 1 277 ? -17.824 0.424 -7.655 1.00 96.38 277 ALA A O 1
ATOM 2165 N N . THR A 1 278 ? -19.350 1.672 -6.589 1.00 96.31 278 THR A N 1
ATOM 2166 C CA . THR A 1 278 ? -19.000 2.916 -7.287 1.00 96.31 278 THR A CA 1
ATOM 2167 C C . THR A 1 278 ? -17.564 3.358 -7.001 1.00 96.31 278 THR A C 1
ATOM 2169 O O . THR A 1 278 ? -16.883 3.827 -7.908 1.00 96.31 278 THR A O 1
ATOM 2172 N N . ALA A 1 279 ? -17.089 3.230 -5.759 1.00 96.69 279 ALA A N 1
ATOM 2173 C CA . ALA A 1 279 ? -15.719 3.587 -5.395 1.00 96.69 279 ALA A CA 1
ATOM 2174 C C . ALA A 1 279 ? -14.694 2.692 -6.114 1.00 96.69 279 ALA A C 1
ATOM 2176 O O . ALA A 1 279 ? -13.696 3.184 -6.634 1.00 96.69 279 ALA A O 1
ATOM 2177 N N . VAL A 1 280 ? -14.974 1.389 -6.201 1.00 96.06 280 VAL A N 1
ATOM 2178 C CA . VAL A 1 280 ? -14.138 0.415 -6.914 1.00 96.06 280 VAL A CA 1
ATOM 2179 C C . VAL A 1 280 ? -14.138 0.666 -8.424 1.00 96.06 280 VAL A C 1
ATOM 2181 O O . VAL A 1 280 ? -13.073 0.655 -9.042 1.00 96.06 280 VAL A O 1
ATOM 2184 N N . ASP A 1 281 ? -15.295 0.958 -9.022 1.00 94.06 281 ASP A N 1
ATOM 2185 C CA . ASP A 1 281 ? -15.401 1.232 -10.460 1.00 94.06 281 ASP A CA 1
ATOM 2186 C C . ASP A 1 281 ? -14.560 2.443 -10.897 1.00 94.06 281 ASP A C 1
ATOM 2188 O O . ASP A 1 281 ? -13.992 2.426 -11.989 1.00 94.06 281 ASP A O 1
ATOM 2192 N N . LYS A 1 282 ? -14.398 3.459 -10.033 1.00 92.50 282 LYS A N 1
ATOM 2193 C CA . LYS A 1 282 ? -13.543 4.629 -10.315 1.00 92.50 282 LYS A CA 1
ATOM 2194 C C . LYS A 1 282 ? -12.073 4.272 -10.534 1.00 92.50 282 LYS A C 1
ATOM 2196 O O . LYS A 1 282 ? -11.405 4.950 -11.307 1.00 92.50 282 LYS A O 1
ATOM 2201 N N . VAL A 1 283 ? -11.566 3.244 -9.849 1.00 89.25 283 VAL A N 1
ATOM 2202 C CA . VAL A 1 283 ? -10.142 2.856 -9.896 1.00 89.25 283 VAL A CA 1
ATOM 2203 C C . VAL A 1 283 ? -9.883 1.619 -10.752 1.00 89.25 283 VAL A C 1
ATOM 2205 O O . VAL A 1 283 ? -8.730 1.307 -11.049 1.00 89.25 283 VAL A O 1
ATOM 2208 N N . LYS A 1 284 ? -10.942 0.914 -11.169 1.00 88.00 284 LYS A N 1
ATOM 2209 C CA . LYS A 1 284 ? -10.860 -0.355 -11.898 1.00 88.00 284 LYS A CA 1
ATOM 2210 C C . LYS A 1 284 ? -9.959 -0.272 -13.128 1.00 88.00 284 LYS A C 1
ATOM 2212 O O . LYS A 1 284 ? -9.024 -1.055 -13.237 1.00 88.00 284 LYS A O 1
ATOM 2217 N N . GLN A 1 285 ? -10.198 0.692 -14.019 1.00 80.88 285 GLN A N 1
ATOM 2218 C CA . GLN A 1 285 ? -9.427 0.813 -15.264 1.00 80.88 285 GLN A CA 1
ATOM 2219 C C . GLN A 1 285 ? -7.937 1.076 -15.003 1.00 80.88 285 GLN A C 1
ATOM 2221 O O . GLN A 1 285 ? -7.084 0.515 -15.685 1.00 80.88 285 GLN A O 1
ATOM 2226 N N . GLN A 1 286 ? -7.615 1.887 -13.990 1.00 77.12 286 GLN A N 1
ATOM 2227 C CA . GLN A 1 286 ? -6.231 2.206 -13.626 1.00 77.12 286 GLN A CA 1
ATOM 2228 C C . GLN A 1 286 ? -5.507 0.983 -13.041 1.00 77.12 286 GLN A C 1
ATOM 2230 O O . GLN A 1 286 ? -4.357 0.710 -13.392 1.00 77.12 286 GLN A O 1
ATOM 2235 N N . LEU A 1 287 ? -6.191 0.201 -12.201 1.00 74.62 287 LEU A N 1
ATOM 2236 C CA . LEU A 1 287 ? -5.644 -1.040 -11.648 1.00 74.62 287 LEU A CA 1
ATOM 2237 C C . LEU A 1 287 ? -5.545 -2.155 -12.703 1.00 74.62 287 LEU A C 1
ATOM 2239 O O . LEU A 1 287 ? -4.569 -2.893 -12.720 1.00 74.62 287 LEU A O 1
ATOM 2243 N N . GLU A 1 288 ? -6.502 -2.281 -13.623 1.00 74.44 288 GLU A N 1
ATOM 2244 C CA . GLU A 1 288 ? -6.441 -3.275 -14.706 1.00 74.44 288 GLU A CA 1
ATOM 2245 C C . GLU A 1 288 ? -5.314 -2.972 -15.709 1.00 74.44 288 GLU A C 1
ATOM 2247 O O . GLU A 1 288 ? -4.562 -3.879 -16.074 1.00 74.44 288 GLU A O 1
ATOM 2252 N N . ALA A 1 289 ? -5.135 -1.704 -16.104 1.00 64.88 289 ALA A N 1
ATOM 2253 C CA . ALA A 1 289 ? -4.085 -1.287 -17.039 1.00 64.88 289 ALA A CA 1
ATOM 2254 C C . ALA A 1 289 ? -2.666 -1.496 -16.477 1.00 64.88 289 ALA A C 1
ATOM 2256 O O . ALA A 1 289 ? -1.762 -1.931 -17.196 1.00 64.88 289 ALA A O 1
ATOM 2257 N N . THR A 1 290 ? -2.473 -1.243 -15.178 1.00 63.75 290 THR A N 1
ATOM 2258 C CA . THR A 1 290 ? -1.193 -1.482 -14.488 1.00 63.75 290 THR A CA 1
ATOM 2259 C C . THR A 1 290 ? -0.892 -2.975 -14.306 1.00 63.75 290 THR A C 1
ATOM 2261 O O . THR A 1 290 ? 0.275 -3.374 -14.343 1.00 63.75 290 THR A O 1
ATOM 2264 N N . LEU A 1 291 ? -1.923 -3.816 -14.167 1.00 61.06 291 LEU A N 1
ATOM 2265 C CA . LEU A 1 291 ? -1.792 -5.252 -13.901 1.00 61.06 291 LEU A CA 1
ATOM 2266 C C . LEU A 1 291 ? -1.671 -6.145 -15.152 1.00 61.06 291 LEU A C 1
ATOM 2268 O O . LEU A 1 291 ? -0.979 -7.164 -15.094 1.00 61.06 291 LEU A O 1
ATOM 2272 N N . GLY A 1 292 ? -2.334 -5.803 -16.263 1.00 57.62 292 GLY A N 1
ATOM 2273 C CA . GLY A 1 292 ? -2.573 -6.732 -17.381 1.00 57.62 292 GLY A CA 1
ATOM 2274 C C . GLY A 1 292 ? -1.510 -6.770 -18.487 1.00 57.62 292 GLY A C 1
ATOM 2275 O O . GLY A 1 292 ? -0.937 -7.825 -18.759 1.00 57.62 292 GLY A O 1
ATOM 2276 N N . GLU A 1 293 ? -1.241 -5.643 -19.150 1.00 55.03 293 GLU A N 1
ATOM 2277 C CA . GLU A 1 293 ? -0.515 -5.638 -20.440 1.00 55.03 293 GLU A CA 1
ATOM 2278 C C . GLU A 1 293 ? 0.858 -4.955 -20.379 1.00 55.03 293 GLU A C 1
ATOM 2280 O O . GLU A 1 293 ? 1.762 -5.270 -21.152 1.00 55.03 293 GLU A O 1
ATOM 2285 N N . MET A 1 294 ? 1.052 -4.052 -19.418 1.00 60.16 294 MET A N 1
ATOM 2286 C CA . MET A 1 294 ? 2.236 -3.189 -19.352 1.00 60.16 294 MET A CA 1
ATOM 2287 C C . MET A 1 294 ? 3.378 -3.807 -18.537 1.00 60.16 294 MET A C 1
ATOM 2289 O O . MET A 1 294 ? 4.552 -3.534 -18.784 1.00 60.16 294 MET A O 1
ATOM 2293 N N . ALA A 1 295 ? 3.065 -4.697 -17.592 1.00 62.34 295 ALA A N 1
ATOM 2294 C CA . ALA A 1 295 ? 4.059 -5.298 -16.706 1.00 62.34 295 ALA A CA 1
ATOM 2295 C C . ALA A 1 295 ? 5.132 -6.142 -17.434 1.00 62.34 295 ALA A C 1
ATOM 2297 O O . ALA A 1 295 ? 6.285 -6.124 -16.996 1.00 62.34 295 ALA A O 1
ATOM 2298 N N . PRO A 1 296 ? 4.829 -6.908 -18.503 1.00 66.25 296 PRO A N 1
ATOM 2299 C CA . PRO A 1 296 ? 5.861 -7.564 -19.309 1.00 66.25 296 PRO A CA 1
ATOM 2300 C C . PRO A 1 296 ? 6.728 -6.562 -20.085 1.00 66.25 296 PRO A C 1
ATOM 2302 O O . PRO A 1 296 ? 7.944 -6.722 -20.114 1.00 66.25 296 PRO A O 1
ATOM 2305 N N . VAL A 1 297 ? 6.125 -5.508 -20.644 1.00 71.62 297 VAL A N 1
ATOM 2306 C CA . VAL A 1 297 ? 6.808 -4.450 -21.412 1.00 71.62 297 VAL A CA 1
ATOM 2307 C C . VAL A 1 297 ? 7.812 -3.691 -20.544 1.00 71.62 297 VAL A C 1
ATOM 2309 O O . VAL A 1 297 ? 8.994 -3.623 -20.877 1.00 71.62 297 VAL A O 1
ATOM 2312 N N . ILE A 1 298 ? 7.360 -3.208 -19.385 1.00 71.44 298 ILE A N 1
ATOM 2313 C CA . ILE A 1 298 ? 8.177 -2.504 -18.387 1.00 71.44 298 ILE A CA 1
ATOM 2314 C C . ILE A 1 298 ? 9.376 -3.368 -17.978 1.00 71.44 298 ILE A C 1
ATOM 2316 O O . ILE A 1 298 ? 10.514 -2.907 -18.005 1.00 71.44 298 ILE A O 1
ATOM 2320 N N . ARG A 1 299 ? 9.141 -4.654 -17.685 1.00 70.06 299 ARG A N 1
ATOM 2321 C CA . ARG A 1 299 ? 10.200 -5.589 -17.273 1.00 70.06 299 ARG A CA 1
ATOM 2322 C C . ARG A 1 299 ? 11.217 -5.885 -18.373 1.00 70.06 299 ARG A C 1
ATOM 2324 O O . ARG A 1 299 ? 12.401 -6.038 -18.071 1.00 70.06 299 ARG A O 1
ATOM 2331 N N . VAL A 1 300 ? 10.783 -5.995 -19.631 1.00 79.00 300 VAL A N 1
ATOM 2332 C CA . VAL A 1 300 ? 11.704 -6.201 -20.761 1.00 79.00 300 VAL A CA 1
ATOM 2333 C C . VAL A 1 300 ? 12.592 -4.973 -20.941 1.00 79.00 300 VAL A C 1
ATOM 2335 O O . VAL A 1 300 ? 13.807 -5.132 -21.028 1.00 79.00 300 VAL A O 1
ATOM 2338 N N . VAL A 1 301 ? 12.030 -3.762 -20.900 1.00 83.12 301 VAL A N 1
ATOM 2339 C CA . VAL A 1 301 ? 12.810 -2.524 -21.057 1.00 83.12 301 VAL A CA 1
ATOM 2340 C C . VAL A 1 301 ? 13.755 -2.286 -19.874 1.00 83.12 301 VAL A C 1
ATOM 2342 O O . VAL A 1 301 ? 14.926 -1.985 -20.096 1.00 83.12 301 VAL A O 1
ATOM 2345 N N . GLU A 1 302 ? 13.320 -2.518 -18.631 1.00 78.25 302 GLU A N 1
ATOM 2346 C CA . GLU A 1 302 ? 14.194 -2.491 -17.443 1.00 78.25 302 GLU A CA 1
ATOM 2347 C C . GLU A 1 302 ? 15.383 -3.448 -17.590 1.00 78.25 302 GLU A C 1
ATOM 2349 O O . GLU A 1 302 ? 16.535 -3.086 -17.340 1.00 78.25 302 GLU A O 1
ATOM 2354 N N . SER A 1 303 ? 15.118 -4.669 -18.060 1.00 80.69 303 SER A N 1
ATOM 2355 C CA . SER A 1 303 ? 16.160 -5.653 -18.342 1.00 80.69 303 SER A CA 1
ATOM 2356 C C . SER A 1 303 ? 17.113 -5.188 -19.445 1.00 80.69 303 SER A C 1
ATOM 2358 O O . SER A 1 303 ? 18.325 -5.373 -19.321 1.00 80.69 303 SER A O 1
ATOM 2360 N N . SER A 1 304 ? 16.588 -4.594 -20.517 1.00 89.31 304 SER A N 1
ATOM 2361 C CA . SER A 1 304 ? 17.385 -4.054 -21.618 1.00 89.31 304 SER A CA 1
ATOM 2362 C C . SER A 1 304 ? 18.313 -2.936 -21.150 1.00 89.31 304 SER A C 1
ATOM 2364 O O . SER A 1 304 ? 19.499 -2.968 -21.467 1.00 89.31 304 SER A O 1
ATOM 2366 N N . ILE A 1 305 ? 17.830 -2.003 -20.324 1.00 88.94 305 ILE A N 1
ATOM 2367 C CA . ILE A 1 305 ? 18.650 -0.929 -19.740 1.00 88.94 305 ILE A CA 1
ATOM 2368 C C . ILE A 1 305 ? 19.825 -1.510 -18.944 1.00 88.94 305 ILE A C 1
ATOM 2370 O O . ILE A 1 305 ? 20.957 -1.040 -19.073 1.00 88.94 305 ILE A O 1
ATOM 2374 N N . LEU A 1 306 ? 19.585 -2.539 -18.127 1.00 81.19 306 LEU A N 1
ATOM 2375 C CA . LEU A 1 306 ? 20.630 -3.167 -17.313 1.00 81.19 306 LEU A CA 1
ATOM 2376 C C . LEU A 1 306 ? 21.673 -3.900 -18.167 1.00 81.19 306 LEU A C 1
ATOM 2378 O O . LEU A 1 306 ? 22.874 -3.716 -17.945 1.00 81.19 306 LEU A O 1
ATOM 2382 N N . GLU A 1 307 ? 21.234 -4.697 -19.147 1.00 90.06 307 GLU A N 1
ATOM 2383 C CA . GLU A 1 307 ? 22.124 -5.424 -20.064 1.00 90.06 307 GLU A CA 1
ATOM 2384 C C . GLU A 1 307 ? 22.966 -4.451 -20.913 1.00 90.06 307 GLU A C 1
ATOM 2386 O O . GLU A 1 307 ? 24.183 -4.616 -21.028 1.00 90.06 307 GLU A O 1
ATOM 2391 N N . LEU A 1 308 ? 22.357 -3.384 -21.440 1.00 94.00 308 LEU A N 1
ATOM 2392 C CA . LEU A 1 308 ? 23.052 -2.380 -22.249 1.00 94.00 308 LEU A CA 1
ATOM 2393 C C . LEU A 1 308 ? 24.021 -1.526 -21.421 1.00 94.00 308 LEU A C 1
ATOM 2395 O O . LEU A 1 308 ? 25.133 -1.265 -21.873 1.00 94.00 308 LEU A O 1
ATOM 2399 N N . ASN A 1 309 ? 23.673 -1.161 -20.183 1.00 90.94 309 ASN A N 1
ATOM 2400 C CA . ASN A 1 309 ? 24.595 -0.468 -19.278 1.00 90.94 309 ASN A CA 1
ATOM 2401 C C . ASN A 1 309 ? 25.774 -1.352 -18.843 1.00 90.94 309 ASN A C 1
ATOM 2403 O O . ASN A 1 309 ? 26.886 -0.855 -18.656 1.00 90.94 309 ASN A O 1
ATOM 2407 N N . ALA A 1 310 ? 25.560 -2.660 -18.667 1.00 91.31 310 ALA A N 1
ATOM 2408 C CA . ALA A 1 310 ? 26.652 -3.595 -18.409 1.00 91.31 310 ALA A CA 1
ATOM 2409 C C . ALA A 1 310 ? 27.619 -3.660 -19.598 1.00 91.31 310 ALA A C 1
ATOM 2411 O O . ALA A 1 310 ? 28.830 -3.565 -19.397 1.00 91.31 310 ALA A O 1
ATOM 2412 N N . MET A 1 311 ? 27.082 -3.724 -20.819 1.00 94.75 311 MET A N 1
ATOM 2413 C CA . MET A 1 311 ? 27.875 -3.692 -22.046 1.00 94.75 311 MET A CA 1
ATOM 2414 C C . MET A 1 311 ? 28.608 -2.358 -22.229 1.00 94.75 311 MET A C 1
ATOM 2416 O O . MET A 1 311 ? 29.801 -2.357 -22.513 1.00 94.75 311 MET A O 1
ATOM 2420 N N . TYR A 1 312 ? 27.949 -1.224 -21.964 1.00 94.12 312 TYR A N 1
ATOM 2421 C CA . TYR A 1 312 ? 28.580 0.102 -21.952 1.00 94.12 312 TYR A CA 1
ATOM 2422 C C . TYR A 1 312 ? 29.817 0.119 -21.050 1.00 94.12 312 TYR A C 1
ATOM 2424 O O . TYR A 1 312 ? 30.899 0.495 -21.496 1.00 94.12 312 TYR A O 1
ATOM 2432 N N . ARG A 1 313 ? 29.681 -0.359 -19.802 1.00 93.12 313 ARG A N 1
ATOM 2433 C CA . ARG A 1 313 ? 30.795 -0.438 -18.843 1.00 93.12 313 ARG A CA 1
ATOM 2434 C C . ARG A 1 313 ? 31.933 -1.335 -19.333 1.00 93.12 313 ARG A C 1
ATOM 2436 O O . ARG A 1 313 ? 33.094 -1.005 -19.112 1.00 93.12 313 ARG A O 1
ATOM 2443 N N . GLN A 1 314 ? 31.618 -2.450 -19.992 1.00 93.00 314 GLN A N 1
ATOM 2444 C CA . GLN A 1 314 ? 32.636 -3.323 -20.580 1.00 93.00 314 GLN A CA 1
ATOM 2445 C C . GLN A 1 314 ? 33.368 -2.636 -21.733 1.00 93.00 314 GLN A C 1
ATOM 2447 O O . GLN A 1 314 ? 34.594 -2.671 -21.767 1.00 93.00 314 GLN A O 1
ATOM 2452 N N . ILE A 1 315 ? 32.658 -1.950 -22.627 1.00 92.50 315 ILE A N 1
ATOM 2453 C CA . ILE A 1 315 ? 33.272 -1.232 -23.749 1.00 92.50 315 ILE A CA 1
ATOM 2454 C C . ILE A 1 315 ? 34.216 -0.135 -23.240 1.00 92.50 315 ILE A C 1
ATOM 2456 O O . ILE A 1 315 ? 35.396 -0.137 -23.594 1.00 92.50 315 ILE A O 1
ATOM 2460 N N . ILE A 1 316 ? 33.755 0.732 -22.329 1.00 93.12 316 ILE A N 1
ATOM 2461 C CA . ILE A 1 316 ? 34.593 1.825 -21.803 1.00 93.12 316 ILE A CA 1
ATOM 2462 C C . ILE A 1 316 ? 35.771 1.333 -20.957 1.00 93.12 316 ILE A C 1
ATOM 2464 O O . ILE A 1 316 ? 36.733 2.076 -20.786 1.00 93.12 316 ILE A O 1
ATOM 2468 N N . SER A 1 317 ? 35.742 0.092 -20.457 1.00 93.44 317 SER A N 1
ATOM 2469 C CA . SER A 1 317 ? 36.906 -0.498 -19.781 1.00 93.44 317 SER A CA 1
ATOM 2470 C C . SER A 1 317 ? 38.101 -0.698 -20.725 1.00 93.44 317 SER A C 1
ATOM 2472 O O . SER A 1 317 ? 39.243 -0.691 -20.273 1.00 93.44 317 SER A O 1
ATOM 2474 N N . PHE A 1 318 ? 37.848 -0.810 -22.035 1.00 91.12 318 PHE A N 1
ATOM 2475 C CA . PHE A 1 318 ? 38.878 -0.898 -23.071 1.00 91.12 318 PHE A CA 1
ATOM 2476 C C . PHE A 1 318 ? 39.090 0.416 -23.824 1.00 91.12 318 PHE A C 1
ATOM 2478 O O . PHE A 1 318 ? 40.221 0.730 -24.193 1.00 91.12 318 PHE A O 1
ATOM 2485 N N . THR A 1 319 ? 38.019 1.175 -24.069 1.00 89.81 319 THR A N 1
ATOM 2486 C CA . THR A 1 319 ? 38.071 2.384 -24.904 1.00 89.81 319 THR A CA 1
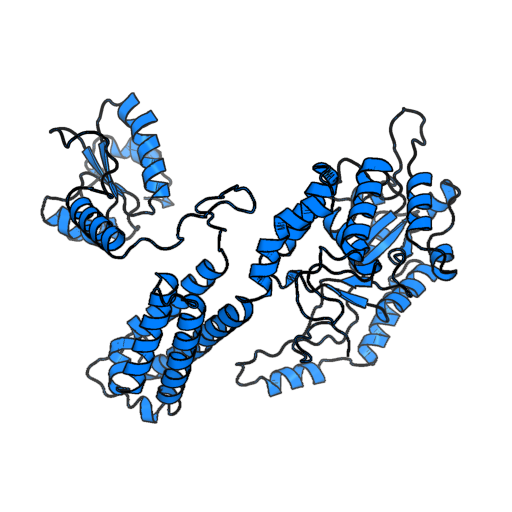ATOM 2487 C C . THR A 1 319 ? 38.264 3.678 -24.119 1.00 89.81 319 THR A C 1
ATOM 2489 O O . THR A 1 319 ? 38.652 4.684 -24.704 1.00 89.81 319 THR A O 1
ATOM 2492 N N . GLY A 1 320 ? 37.979 3.677 -22.814 1.00 86.31 320 GLY A N 1
ATOM 2493 C CA . GLY A 1 320 ? 37.712 4.896 -22.052 1.00 86.31 320 GLY A CA 1
ATOM 2494 C C . GLY A 1 320 ? 36.336 5.488 -22.381 1.00 86.31 320 GLY A C 1
ATOM 2495 O O . GLY A 1 320 ? 35.629 5.016 -23.274 1.00 86.31 320 GLY A O 1
ATOM 2496 N N . THR A 1 321 ? 35.940 6.529 -21.647 1.00 83.94 321 THR A N 1
ATOM 2497 C CA . THR A 1 321 ? 34.684 7.267 -21.887 1.00 83.94 321 THR A CA 1
ATOM 2498 C C . THR A 1 321 ? 34.760 8.202 -23.096 1.00 83.94 321 THR A C 1
ATOM 2500 O O . THR A 1 321 ? 33.720 8.594 -23.615 1.00 83.94 321 THR A O 1
ATOM 2503 N N . VAL A 1 322 ? 35.973 8.528 -23.556 1.00 87.44 322 VAL A N 1
ATOM 2504 C CA . VAL A 1 322 ? 36.253 9.318 -24.764 1.00 87.44 322 VAL A CA 1
ATOM 2505 C C . VAL A 1 322 ? 37.250 8.532 -25.628 1.00 87.44 322 VAL A C 1
ATOM 2507 O O . VAL A 1 322 ? 38.459 8.689 -25.452 1.00 87.44 322 VAL A O 1
ATOM 2510 N N . PRO A 1 323 ? 36.775 7.623 -26.498 1.00 87.75 323 PRO A N 1
ATOM 2511 C CA . PRO A 1 323 ? 37.646 6.784 -27.317 1.00 87.75 323 PRO A CA 1
ATOM 2512 C C . PRO A 1 323 ? 38.378 7.576 -28.400 1.00 87.75 323 PRO A C 1
ATOM 2514 O O . PRO A 1 323 ? 37.823 8.506 -28.983 1.00 87.75 323 PRO A O 1
ATOM 2517 N N . ASP A 1 324 ? 39.594 7.149 -28.730 1.00 87.88 324 ASP A N 1
ATOM 2518 C CA . ASP A 1 324 ? 40.318 7.617 -29.910 1.00 87.88 324 ASP A CA 1
ATOM 2519 C C . ASP A 1 324 ? 39.739 6.942 -31.159 1.00 87.88 324 ASP A C 1
ATOM 2521 O O . ASP A 1 324 ? 39.879 5.736 -31.359 1.00 87.88 324 ASP A O 1
ATOM 2525 N N . THR A 1 325 ? 39.084 7.715 -32.021 1.00 80.12 325 THR A N 1
ATOM 2526 C CA . THR A 1 325 ? 38.403 7.192 -33.211 1.00 80.12 325 THR A CA 1
ATOM 2527 C C . THR A 1 325 ? 39.346 6.632 -34.275 1.00 80.12 325 THR A C 1
ATOM 2529 O O . THR A 1 325 ? 38.873 5.969 -35.195 1.00 80.12 325 THR A O 1
ATOM 2532 N N . PHE A 1 326 ? 40.654 6.890 -34.179 1.00 83.56 326 PHE A N 1
ATOM 2533 C CA . PHE A 1 326 ? 41.656 6.383 -35.122 1.00 83.56 326 PHE A CA 1
ATOM 2534 C C . PHE A 1 326 ? 42.324 5.086 -34.658 1.00 83.56 326 PHE A C 1
ATOM 2536 O O . PHE A 1 326 ? 43.169 4.537 -35.368 1.00 83.56 326 PHE A O 1
ATOM 2543 N N . ARG A 1 327 ? 41.952 4.578 -33.478 1.00 84.62 327 ARG A N 1
ATOM 2544 C CA . ARG A 1 327 ? 42.511 3.360 -32.900 1.00 84.62 327 ARG A CA 1
ATOM 2545 C C . ARG A 1 327 ? 41.565 2.178 -33.081 1.00 84.62 327 ARG A C 1
ATOM 2547 O O . ARG A 1 327 ? 40.398 2.242 -32.704 1.00 84.62 327 ARG A O 1
ATOM 2554 N N . ASP A 1 328 ? 42.101 1.063 -33.571 1.00 86.81 328 ASP A N 1
ATOM 2555 C CA . ASP A 1 328 ? 41.399 -0.216 -33.513 1.00 86.81 328 ASP A CA 1
ATOM 2556 C C . ASP A 1 328 ? 41.555 -0.829 -32.114 1.00 86.81 328 ASP A C 1
ATOM 2558 O O . ASP A 1 328 ? 42.657 -1.147 -31.655 1.00 86.81 328 ASP A O 1
ATOM 2562 N N . TYR A 1 329 ? 40.435 -0.939 -31.406 1.00 88.25 329 TYR A N 1
ATOM 2563 C CA . TYR A 1 329 ? 40.371 -1.505 -30.062 1.00 88.25 329 TYR A CA 1
ATOM 2564 C C . TYR A 1 329 ? 40.118 -3.015 -30.064 1.00 88.25 329 TYR A C 1
ATOM 2566 O O . TYR A 1 329 ? 40.158 -3.617 -28.990 1.00 88.25 329 TYR A O 1
ATOM 2574 N N . GLN A 1 330 ? 39.856 -3.621 -31.229 1.00 89.81 330 GLN A N 1
ATOM 2575 C CA . GLN A 1 330 ? 39.554 -5.048 -31.383 1.00 89.81 330 GLN A CA 1
ATOM 2576 C C . GLN A 1 330 ? 38.453 -5.515 -30.415 1.00 89.81 330 GLN A C 1
ATOM 2578 O O . GLN A 1 330 ? 38.558 -6.557 -29.765 1.00 89.81 330 GLN A O 1
ATOM 2583 N N . LEU A 1 331 ? 37.394 -4.707 -30.264 1.00 89.62 331 LEU A N 1
ATOM 2584 C CA . LEU A 1 331 ? 36.336 -4.954 -29.276 1.00 89.62 331 LEU A CA 1
ATOM 2585 C C . LEU A 1 331 ? 35.609 -6.282 -29.494 1.00 89.62 331 LEU A C 1
ATOM 2587 O O . LEU A 1 331 ? 35.140 -6.863 -28.525 1.00 89.62 331 LEU A O 1
ATOM 2591 N N . GLU A 1 332 ? 35.536 -6.775 -30.728 1.00 88.94 332 GLU A N 1
ATOM 2592 C CA . GLU A 1 332 ? 34.934 -8.077 -31.030 1.00 88.94 332 GLU A CA 1
ATOM 2593 C C . GLU A 1 332 ? 35.763 -9.246 -30.471 1.00 88.94 332 GLU A C 1
ATOM 2595 O O . GLU A 1 332 ? 35.199 -10.204 -29.951 1.00 88.94 332 GLU A O 1
ATOM 2600 N N . GLU A 1 333 ? 37.096 -9.141 -30.476 1.00 89.25 333 GLU A N 1
ATOM 2601 C CA . GLU A 1 333 ? 37.981 -10.143 -29.865 1.00 89.25 333 GLU A CA 1
ATOM 2602 C C . GLU A 1 333 ? 37.992 -10.029 -28.333 1.00 89.25 333 GLU A C 1
ATOM 2604 O O . GLU A 1 333 ? 38.059 -11.029 -27.618 1.00 89.25 333 GLU A O 1
ATOM 2609 N N . ARG A 1 334 ? 37.917 -8.797 -27.813 1.00 90.00 334 ARG A N 1
ATOM 2610 C CA . ARG A 1 334 ? 37.999 -8.508 -26.371 1.00 90.00 334 ARG A CA 1
ATOM 2611 C C . ARG A 1 334 ? 36.673 -8.671 -25.633 1.00 90.00 334 ARG A C 1
ATOM 2613 O O . ARG A 1 334 ? 36.676 -8.921 -24.428 1.00 90.00 334 ARG A O 1
ATOM 2620 N N . ILE A 1 335 ? 35.551 -8.520 -26.335 1.00 94.25 335 ILE A N 1
ATOM 2621 C CA . ILE A 1 335 ? 34.188 -8.680 -25.820 1.00 94.25 335 ILE A CA 1
ATOM 2622 C C . ILE A 1 335 ? 33.408 -9.599 -26.782 1.00 94.25 335 ILE A C 1
ATOM 2624 O O . ILE A 1 335 ? 32.547 -9.120 -27.528 1.00 94.25 335 ILE A O 1
ATOM 2628 N N . PRO A 1 336 ? 33.667 -10.923 -26.758 1.00 90.38 336 PRO A N 1
ATOM 2629 C CA . PRO A 1 336 ? 33.084 -11.869 -27.718 1.00 90.38 336 PRO A CA 1
ATOM 2630 C C . PRO A 1 336 ? 31.547 -11.848 -27.782 1.00 90.38 336 PRO A C 1
ATOM 2632 O O . PRO A 1 336 ? 30.958 -12.067 -28.837 1.00 90.38 336 PRO A O 1
ATOM 2635 N N . ASP A 1 337 ? 30.883 -11.519 -26.668 1.00 92.81 337 ASP A N 1
ATOM 2636 C CA . ASP A 1 337 ? 29.419 -11.496 -26.566 1.00 92.81 337 ASP A CA 1
ATOM 2637 C C . ASP A 1 337 ? 28.775 -10.173 -27.029 1.00 92.81 337 ASP A C 1
ATOM 2639 O O . ASP A 1 337 ? 27.547 -10.063 -27.058 1.00 92.81 337 ASP A O 1
ATOM 2643 N N . MET A 1 338 ? 29.562 -9.149 -27.388 1.00 95.19 338 MET A N 1
ATOM 2644 C CA . MET A 1 338 ? 29.058 -7.797 -27.678 1.00 95.19 338 MET A CA 1
ATOM 2645 C C . MET A 1 338 ? 28.037 -7.787 -28.819 1.00 95.19 338 MET A C 1
ATOM 2647 O O . MET A 1 338 ? 26.926 -7.270 -28.675 1.00 95.19 338 MET A O 1
ATOM 2651 N N . THR A 1 339 ? 28.390 -8.386 -29.956 1.00 95.06 339 THR A N 1
ATOM 2652 C CA . THR A 1 339 ? 27.540 -8.380 -31.155 1.00 95.06 339 THR A CA 1
ATOM 2653 C C . THR A 1 339 ? 26.294 -9.245 -30.962 1.00 95.06 339 THR A C 1
ATOM 2655 O O . THR A 1 339 ? 25.204 -8.875 -31.404 1.00 95.06 339 THR A O 1
ATOM 2658 N N . ALA A 1 340 ? 26.420 -10.366 -30.245 1.00 94.75 340 ALA A N 1
ATOM 2659 C CA . ALA A 1 340 ? 25.301 -11.230 -29.886 1.00 94.75 340 ALA A CA 1
ATOM 2660 C C . ALA A 1 340 ? 24.305 -10.512 -28.961 1.00 94.75 340 ALA A C 1
ATOM 2662 O O . ALA A 1 340 ? 23.095 -10.549 -29.212 1.00 94.75 340 ALA A O 1
ATOM 2663 N N . LEU A 1 341 ? 24.802 -9.800 -27.943 1.00 95.31 341 LEU A N 1
ATOM 2664 C CA . LEU A 1 341 ? 23.973 -9.013 -27.034 1.00 95.31 341 LEU A CA 1
ATOM 2665 C C . LEU A 1 341 ? 23.228 -7.905 -27.781 1.00 95.31 341 LEU A C 1
ATOM 2667 O O . LEU A 1 341 ? 22.022 -7.758 -27.607 1.00 95.31 341 LEU A O 1
ATOM 2671 N N . PHE A 1 342 ? 23.912 -7.156 -28.646 1.00 97.25 342 PHE A N 1
ATOM 2672 C CA . PHE A 1 342 ? 23.284 -6.094 -29.428 1.00 97.25 342 PHE A CA 1
ATOM 2673 C C . PHE A 1 342 ? 22.175 -6.615 -30.350 1.00 97.25 342 PHE A C 1
ATOM 2675 O O . PHE A 1 342 ? 21.098 -6.020 -30.390 1.00 97.25 342 PHE A O 1
ATOM 2682 N N . ARG A 1 343 ? 22.363 -7.762 -31.020 1.00 97.06 343 ARG A N 1
ATOM 2683 C CA . ARG A 1 343 ? 21.294 -8.393 -31.824 1.00 97.06 343 ARG A CA 1
ATOM 2684 C C . ARG A 1 343 ? 20.108 -8.826 -30.963 1.00 97.06 343 ARG A C 1
ATOM 2686 O O . ARG A 1 343 ? 18.963 -8.572 -31.333 1.00 97.06 343 ARG A O 1
ATOM 2693 N N . LYS A 1 344 ? 20.371 -9.444 -29.805 1.00 95.31 344 LYS A N 1
ATOM 2694 C CA . LYS A 1 344 ? 19.333 -9.859 -28.847 1.00 95.31 344 LYS A CA 1
ATOM 2695 C C . LYS A 1 344 ? 18.526 -8.656 -28.352 1.00 95.31 344 LYS A C 1
ATOM 2697 O O . LYS A 1 344 ? 17.300 -8.689 -28.386 1.00 95.31 344 LYS A O 1
ATOM 2702 N N . GLN A 1 345 ? 19.208 -7.597 -27.923 1.00 96.69 345 GLN A N 1
ATOM 2703 C CA . GLN A 1 345 ? 18.582 -6.389 -27.390 1.00 96.69 345 GLN A CA 1
ATOM 2704 C C . GLN A 1 345 ? 17.830 -5.605 -28.468 1.00 96.69 345 GLN A C 1
ATOM 2706 O O . GLN A 1 345 ? 16.718 -5.154 -28.221 1.00 96.69 345 GLN A O 1
ATOM 2711 N N . SER A 1 346 ? 18.363 -5.537 -29.691 1.00 96.94 346 SER A N 1
ATOM 2712 C CA . SER A 1 346 ? 17.642 -4.984 -30.841 1.00 96.94 346 SER A CA 1
ATOM 2713 C C . SER A 1 346 ? 16.309 -5.699 -31.073 1.00 96.94 346 SER A C 1
ATOM 2715 O O . SER A 1 346 ? 15.265 -5.054 -31.151 1.00 96.94 346 SER A O 1
ATOM 2717 N N . LYS A 1 347 ? 16.320 -7.038 -31.112 1.00 95.19 347 LYS A N 1
ATOM 2718 C CA . LYS A 1 347 ? 15.105 -7.835 -31.313 1.00 95.19 347 LYS A CA 1
ATOM 2719 C C . LYS A 1 347 ? 14.072 -7.592 -30.208 1.00 95.19 347 LYS A C 1
ATOM 2721 O O . LYS A 1 347 ? 12.917 -7.330 -30.519 1.00 95.19 347 LYS A O 1
ATOM 2726 N N . LEU A 1 348 ? 14.499 -7.624 -28.944 1.00 89.69 348 LEU A N 1
ATOM 2727 C CA . LEU A 1 348 ? 13.621 -7.385 -27.793 1.00 89.69 348 LEU A CA 1
ATOM 2728 C C . LEU A 1 348 ? 12.991 -5.989 -27.830 1.00 89.69 348 LEU A C 1
ATOM 2730 O O . LEU A 1 348 ? 11.789 -5.857 -27.628 1.00 89.69 348 LEU A O 1
ATOM 2734 N N . LEU A 1 349 ? 13.771 -4.949 -28.134 1.00 92.56 349 LEU A N 1
ATOM 2735 C CA . LEU A 1 349 ? 13.249 -3.584 -28.222 1.00 92.56 349 LEU A CA 1
ATOM 2736 C C . LEU A 1 349 ? 12.261 -3.411 -29.388 1.00 92.56 349 LEU A C 1
ATOM 2738 O O . LEU A 1 349 ? 11.283 -2.684 -29.232 1.00 92.56 349 LEU A O 1
ATOM 2742 N N . ARG A 1 350 ? 12.451 -4.112 -30.518 1.00 92.38 350 ARG A N 1
ATOM 2743 C CA . ARG A 1 350 ? 11.465 -4.145 -31.619 1.00 92.38 350 ARG A CA 1
ATOM 2744 C C . ARG A 1 350 ? 10.179 -4.871 -31.233 1.00 92.38 350 ARG A C 1
ATOM 2746 O O . ARG A 1 350 ? 9.100 -4.420 -31.598 1.00 92.38 350 ARG A O 1
ATOM 2753 N N . GLU A 1 351 ? 10.281 -5.975 -30.496 1.00 85.81 351 GLU A N 1
ATOM 2754 C CA . GLU A 1 351 ? 9.111 -6.696 -29.977 1.00 85.81 351 GLU A CA 1
ATOM 2755 C C . GLU A 1 351 ? 8.313 -5.815 -29.007 1.00 85.81 351 GLU A C 1
ATOM 2757 O O . GLU A 1 351 ? 7.091 -5.743 -29.107 1.00 85.81 351 GLU A O 1
ATOM 2762 N N . VAL A 1 352 ? 8.994 -5.075 -28.126 1.00 84.94 352 VAL A N 1
ATOM 2763 C CA . VAL A 1 352 ? 8.336 -4.106 -27.240 1.00 84.94 352 VAL A CA 1
ATOM 2764 C C . VAL A 1 352 ? 7.709 -2.959 -28.031 1.00 84.94 352 VAL A C 1
ATOM 2766 O O . VAL A 1 352 ? 6.565 -2.605 -27.761 1.00 84.94 352 VAL A O 1
ATOM 2769 N N . ALA A 1 353 ? 8.411 -2.402 -29.022 1.00 85.06 353 ALA A N 1
ATOM 2770 C CA . ALA A 1 353 ? 7.869 -1.342 -29.870 1.00 85.06 353 ALA A CA 1
ATOM 2771 C C . ALA A 1 353 ? 6.575 -1.787 -30.573 1.00 85.06 353 ALA A C 1
ATOM 2773 O O . ALA A 1 353 ? 5.594 -1.053 -30.549 1.00 85.06 353 ALA A O 1
ATOM 2774 N N . ALA A 1 354 ? 6.534 -3.019 -31.090 1.00 80.88 354 ALA A N 1
ATOM 2775 C CA . ALA A 1 354 ? 5.341 -3.584 -31.718 1.00 80.88 354 ALA A CA 1
ATOM 2776 C C . ALA A 1 354 ? 4.165 -3.745 -30.736 1.00 80.88 354 ALA A C 1
ATOM 2778 O O . ALA A 1 354 ? 3.015 -3.508 -31.103 1.00 80.88 354 ALA A O 1
ATOM 2779 N N . VAL A 1 355 ? 4.436 -4.115 -29.478 1.00 75.19 355 VAL A N 1
ATOM 2780 C CA . VAL A 1 355 ? 3.403 -4.170 -28.428 1.00 75.19 355 VAL A CA 1
ATOM 2781 C C . VAL A 1 355 ? 2.880 -2.769 -28.097 1.00 75.19 355 VAL A C 1
ATOM 2783 O O . VAL A 1 355 ? 1.680 -2.598 -27.912 1.00 75.19 355 VAL A O 1
ATOM 2786 N N . VAL A 1 356 ? 3.759 -1.763 -28.065 1.00 73.62 356 VAL A N 1
ATOM 2787 C CA . VAL A 1 356 ? 3.401 -0.359 -27.793 1.00 73.62 356 VAL A CA 1
ATOM 2788 C C . VAL A 1 356 ? 2.601 0.271 -28.946 1.00 73.62 356 VAL A C 1
ATOM 2790 O O . VAL A 1 356 ? 1.742 1.110 -28.694 1.00 73.62 356 VAL A O 1
ATOM 2793 N N . GLU A 1 357 ? 2.849 -0.126 -30.196 1.00 71.81 357 GLU A N 1
ATOM 2794 C CA . GLU A 1 357 ? 2.140 0.369 -31.395 1.00 71.81 357 GLU A CA 1
ATOM 2795 C C . GLU A 1 357 ? 0.740 -0.245 -31.577 1.00 71.81 357 GLU A C 1
ATOM 2797 O O . GLU A 1 357 ? -0.128 0.341 -32.231 1.00 71.81 357 GLU A O 1
ATOM 2802 N N . GLY A 1 358 ? 0.497 -1.420 -30.989 1.00 61.00 358 GLY A N 1
ATOM 2803 C CA . GLY A 1 358 ? -0.782 -2.119 -31.065 1.00 61.00 358 GLY A CA 1
ATOM 2804 C C . GLY A 1 358 ? -1.198 -2.533 -32.494 1.00 61.00 358 GLY A C 1
ATOM 2805 O O . GLY A 1 358 ? -0.439 -2.403 -33.455 1.00 61.00 358 GLY A O 1
ATOM 2806 N N . PRO A 1 359 ? -2.436 -3.035 -32.684 1.00 44.19 359 PRO A N 1
ATOM 2807 C CA . PRO A 1 359 ? -2.910 -3.581 -33.966 1.00 44.19 359 PRO A CA 1
ATOM 2808 C C . PRO A 1 359 ? -3.030 -2.554 -35.106 1.00 44.19 359 PRO A C 1
ATOM 2810 O O . PRO A 1 359 ? -3.225 -2.935 -36.260 1.00 44.19 359 PRO A O 1
ATOM 2813 N N . GLY A 1 360 ? -2.982 -1.258 -34.781 1.00 51.44 360 GLY A N 1
ATOM 2814 C CA . GLY A 1 360 ? -3.082 -0.157 -35.739 1.00 51.44 360 GLY A CA 1
ATOM 2815 C C . GLY A 1 360 ? -1.763 0.192 -36.430 1.00 51.44 360 GLY A C 1
ATOM 2816 O O . GLY A 1 360 ? -1.808 0.802 -37.495 1.00 51.44 360 GLY A O 1
ATOM 2817 N N . GLY A 1 361 ? -0.618 -0.206 -35.857 1.00 51.16 361 GLY A N 1
ATOM 2818 C CA . GLY A 1 361 ? 0.714 0.026 -36.428 1.00 51.16 361 GLY A CA 1
ATOM 2819 C C . GLY A 1 361 ? 1.105 1.502 -36.569 1.00 51.16 361 GLY A C 1
ATOM 2820 O O . GLY A 1 361 ? 1.997 1.825 -37.352 1.00 51.16 361 GLY A O 1
ATOM 2821 N N . GLU A 1 362 ? 0.424 2.413 -35.868 1.00 53.53 362 GLU A N 1
ATOM 2822 C CA . GLU A 1 362 ? 0.771 3.833 -35.894 1.00 53.53 362 GLU A CA 1
ATOM 2823 C C . GLU A 1 362 ? 1.976 4.063 -34.972 1.00 53.53 362 GLU A C 1
ATOM 2825 O O . GLU A 1 362 ? 1.895 3.899 -33.754 1.00 53.53 362 GLU A O 1
ATOM 2830 N N . SER A 1 363 ? 3.117 4.420 -35.573 1.00 53.81 363 SER A N 1
ATOM 2831 C CA . SER A 1 363 ? 4.329 4.778 -34.834 1.00 53.81 363 SER A CA 1
ATOM 2832 C C . SER A 1 363 ? 4.032 5.989 -33.955 1.00 53.81 363 SER A C 1
ATOM 2834 O O . SER A 1 363 ? 3.742 7.074 -34.458 1.00 53.81 363 SER A O 1
ATOM 2836 N N . SER A 1 364 ? 4.135 5.812 -32.642 1.00 63.59 364 SER A N 1
ATOM 2837 C CA . SER A 1 364 ? 4.003 6.897 -31.670 1.00 63.59 364 SER A CA 1
ATOM 2838 C C . SER A 1 364 ? 5.383 7.409 -31.265 1.00 63.59 364 SER A C 1
ATOM 2840 O O . SER A 1 364 ? 6.392 6.724 -31.442 1.00 63.59 364 SER A O 1
ATOM 2842 N N . GLU A 1 365 ? 5.443 8.594 -30.655 1.00 61.44 365 GLU A N 1
ATOM 2843 C CA . GLU A 1 365 ? 6.672 9.110 -30.030 1.00 61.44 365 GLU A CA 1
ATOM 2844 C C . GLU A 1 365 ? 7.279 8.086 -29.048 1.00 61.44 365 GLU A C 1
ATOM 2846 O O . GLU A 1 365 ? 8.497 7.920 -28.961 1.00 61.44 365 GLU A O 1
ATOM 2851 N N . ARG A 1 366 ? 6.418 7.297 -28.390 1.00 65.94 366 ARG A N 1
ATOM 2852 C CA . ARG A 1 366 ? 6.814 6.230 -27.467 1.00 65.94 366 ARG A CA 1
ATOM 2853 C C . ARG A 1 366 ? 7.462 5.041 -28.184 1.00 65.94 366 ARG A C 1
ATOM 2855 O O . ARG A 1 366 ? 8.437 4.505 -27.670 1.00 65.94 366 ARG A O 1
ATOM 2862 N N . SER A 1 367 ? 6.986 4.608 -29.349 1.00 81.31 367 SER A N 1
ATOM 2863 C CA . SER A 1 367 ? 7.627 3.492 -30.067 1.00 81.31 367 SER A CA 1
ATOM 2864 C C . SER A 1 367 ? 8.868 3.926 -30.856 1.00 81.31 367 SER A C 1
ATOM 2866 O O . SER A 1 367 ? 9.797 3.135 -31.043 1.00 81.31 367 SER A O 1
ATOM 2868 N N . ALA A 1 368 ? 8.944 5.202 -31.244 1.00 82.00 368 ALA A N 1
ATOM 2869 C CA . ALA A 1 368 ? 10.056 5.767 -32.005 1.00 82.00 368 ALA A CA 1
ATOM 2870 C C . ALA A 1 368 ? 11.406 5.652 -31.276 1.00 82.00 368 ALA A C 1
ATOM 2872 O O . ALA A 1 368 ? 12.409 5.277 -31.893 1.00 82.00 368 ALA A O 1
ATOM 2873 N N . MET A 1 369 ? 11.442 5.906 -29.963 1.00 84.81 369 MET A N 1
ATOM 2874 C CA . MET A 1 369 ? 12.672 5.794 -29.168 1.00 84.81 369 MET A CA 1
ATOM 2875 C C . MET A 1 369 ? 13.188 4.347 -29.106 1.00 84.81 369 MET A C 1
ATOM 2877 O O . MET A 1 369 ? 14.369 4.082 -29.351 1.00 84.81 369 MET A O 1
ATOM 2881 N N . LEU A 1 370 ? 12.284 3.393 -28.859 1.00 89.94 370 LEU A N 1
ATOM 2882 C CA . LEU A 1 370 ? 12.597 1.962 -28.834 1.00 89.94 370 LEU A CA 1
ATOM 2883 C C . LEU A 1 370 ? 13.133 1.485 -30.191 1.00 89.94 370 LEU A C 1
ATOM 2885 O O . LEU A 1 370 ? 14.166 0.818 -30.249 1.00 89.94 370 LEU A O 1
ATOM 2889 N N . ASN A 1 371 ? 12.473 1.881 -31.283 1.00 90.44 371 ASN A N 1
ATOM 2890 C CA . ASN A 1 371 ? 12.880 1.549 -32.649 1.00 90.44 371 ASN A CA 1
ATOM 2891 C C . ASN A 1 371 ? 14.239 2.162 -33.024 1.00 90.44 371 ASN A C 1
ATOM 2893 O O . ASN A 1 371 ? 15.058 1.498 -33.666 1.00 90.44 371 ASN A O 1
ATOM 2897 N N . THR A 1 372 ? 14.508 3.396 -32.593 1.00 89.56 372 THR A N 1
ATOM 2898 C CA . THR A 1 372 ? 15.776 4.098 -32.851 1.00 89.56 372 THR A CA 1
ATOM 2899 C C . THR A 1 372 ? 16.949 3.383 -32.196 1.00 89.56 372 THR A C 1
ATOM 2901 O O . THR A 1 372 ? 17.950 3.082 -32.855 1.00 89.56 372 THR A O 1
ATOM 2904 N N . LEU A 1 373 ? 16.825 3.049 -30.911 1.00 91.94 373 LEU A N 1
ATOM 2905 C CA . LEU A 1 373 ? 17.871 2.314 -30.212 1.00 91.94 373 LEU A CA 1
ATOM 2906 C C . LEU A 1 373 ? 17.998 0.884 -30.746 1.00 91.94 373 LEU A C 1
ATOM 2908 O O . LEU A 1 373 ? 19.113 0.413 -30.959 1.00 91.94 373 LEU A O 1
ATOM 2912 N N . ALA A 1 374 ? 16.888 0.207 -31.047 1.00 95.31 374 ALA A N 1
ATOM 2913 C CA . ALA A 1 374 ? 16.935 -1.120 -31.649 1.00 95.31 374 ALA A CA 1
ATOM 2914 C C . ALA A 1 374 ? 17.711 -1.132 -32.975 1.00 95.31 374 ALA A C 1
ATOM 2916 O O . ALA A 1 374 ? 18.538 -2.019 -33.199 1.00 95.31 374 ALA A O 1
ATOM 2917 N N . TYR A 1 375 ? 17.484 -0.135 -33.833 1.00 94.62 375 TYR A N 1
ATOM 2918 C CA . TYR A 1 375 ? 18.232 0.037 -35.075 1.00 94.62 375 TYR A CA 1
ATOM 2919 C C . TYR A 1 375 ? 19.717 0.311 -34.814 1.00 94.62 375 TYR A C 1
ATOM 2921 O O . TYR A 1 375 ? 20.577 -0.309 -35.438 1.00 94.62 375 TYR A O 1
ATOM 2929 N N . GLN A 1 376 ? 20.035 1.194 -33.864 1.00 95.00 376 GLN A N 1
ATOM 2930 C CA . GLN A 1 376 ? 21.419 1.504 -33.506 1.00 95.00 376 GLN A CA 1
ATOM 2931 C C . GLN A 1 376 ? 22.178 0.256 -33.033 1.00 95.00 376 GLN A C 1
ATOM 2933 O O . GLN A 1 376 ? 23.307 0.030 -33.464 1.00 95.00 376 GLN A O 1
ATOM 2938 N N . LEU A 1 377 ? 21.563 -0.560 -32.172 1.00 96.75 377 LEU A N 1
ATOM 2939 C CA . LEU A 1 377 ? 22.134 -1.821 -31.692 1.00 96.75 377 LEU A CA 1
ATOM 2940 C C . LEU A 1 377 ? 22.368 -2.799 -32.843 1.00 96.75 377 LEU A C 1
ATOM 2942 O O . LEU A 1 377 ? 23.429 -3.410 -32.934 1.00 96.75 377 LEU A O 1
ATOM 2946 N N . GLU A 1 378 ? 21.397 -2.928 -33.745 1.00 97.31 378 GLU A N 1
ATOM 2947 C CA . GLU A 1 378 ? 21.519 -3.793 -34.915 1.00 97.31 378 GLU A CA 1
ATOM 2948 C C . GLU A 1 378 ? 22.670 -3.359 -35.831 1.00 97.31 378 GLU A C 1
ATOM 2950 O O . GLU A 1 378 ? 23.474 -4.195 -36.243 1.00 97.31 378 GLU A O 1
ATOM 2955 N N . ASP A 1 379 ? 22.786 -2.058 -36.112 1.00 96.69 379 ASP A N 1
ATOM 2956 C CA . ASP A 1 379 ? 23.857 -1.514 -36.952 1.00 96.69 379 ASP A CA 1
ATOM 2957 C C . ASP A 1 379 ? 25.230 -1.676 -36.283 1.00 96.69 379 ASP A C 1
ATOM 2959 O O . ASP A 1 379 ? 26.178 -2.111 -36.931 1.00 96.69 379 ASP A O 1
ATOM 2963 N N . MET A 1 380 ? 25.337 -1.448 -34.969 1.00 95.19 380 MET A N 1
ATOM 2964 C CA . MET A 1 380 ? 26.573 -1.697 -34.211 1.00 95.19 380 MET A CA 1
ATOM 2965 C C . MET A 1 380 ? 26.943 -3.183 -34.143 1.00 95.19 380 MET A C 1
ATOM 2967 O O . MET A 1 380 ? 28.122 -3.518 -34.103 1.00 95.19 380 MET A O 1
ATOM 2971 N N . ALA A 1 381 ? 25.968 -4.093 -34.172 1.00 95.75 381 ALA A N 1
ATOM 2972 C CA . ALA A 1 381 ? 26.238 -5.526 -34.253 1.00 95.75 381 ALA A CA 1
ATOM 2973 C C . ALA A 1 381 ? 26.654 -5.992 -35.657 1.00 95.75 381 ALA A C 1
ATOM 2975 O O . ALA A 1 381 ? 27.221 -7.077 -35.800 1.00 95.75 381 ALA A O 1
ATOM 2976 N N . ARG A 1 382 ? 26.302 -5.233 -36.702 1.00 96.25 382 ARG A N 1
ATOM 2977 C CA . ARG A 1 382 ? 26.740 -5.471 -38.087 1.00 96.25 382 ARG A CA 1
ATOM 2978 C C . ARG A 1 382 ? 28.100 -4.837 -38.373 1.00 96.25 382 ARG A C 1
ATOM 2980 O O . ARG A 1 382 ? 28.825 -5.369 -39.204 1.00 96.25 382 ARG A O 1
ATOM 2987 N N . LYS A 1 383 ? 28.413 -3.730 -37.695 1.00 94.75 383 LYS A N 1
ATOM 2988 C CA . LYS A 1 383 ? 29.657 -2.955 -37.812 1.00 94.75 383 LYS A CA 1
ATOM 2989 C C . LYS A 1 383 ? 30.304 -2.741 -36.435 1.00 94.75 383 LYS A C 1
ATOM 2991 O O . LYS A 1 383 ? 30.249 -1.617 -35.909 1.00 94.75 383 LYS A O 1
ATOM 2996 N N . PRO A 1 384 ? 30.864 -3.793 -35.805 1.00 92.19 384 PRO A N 1
ATOM 2997 C CA . PRO A 1 384 ? 31.432 -3.722 -34.455 1.00 92.19 384 PRO A CA 1
ATOM 2998 C C . PRO A 1 384 ? 32.572 -2.702 -34.327 1.00 92.19 384 PRO A C 1
ATOM 3000 O O . PRO A 1 384 ? 32.741 -2.079 -33.281 1.00 92.19 384 PRO A O 1
ATOM 3003 N N . GLU A 1 385 ? 33.310 -2.463 -35.410 1.00 89.69 385 GLU A N 1
ATOM 3004 C CA . GLU A 1 385 ? 34.377 -1.467 -35.517 1.00 89.69 385 GLU A CA 1
ATOM 3005 C C . GLU A 1 385 ? 33.882 -0.025 -35.324 1.00 89.69 385 GLU A C 1
ATOM 3007 O O . GLU A 1 385 ? 34.649 0.860 -34.952 1.00 89.69 385 GLU A O 1
ATOM 3012 N N . SER A 1 386 ? 32.584 0.225 -35.529 1.00 92.62 386 SER A N 1
ATOM 3013 C CA . SER A 1 386 ? 31.974 1.546 -35.338 1.00 92.62 386 SER A CA 1
ATOM 3014 C C . SER A 1 386 ? 31.591 1.849 -33.885 1.00 92.62 386 SER A C 1
ATOM 3016 O O . SER A 1 386 ? 31.244 2.986 -33.567 1.00 92.62 386 SER A O 1
ATOM 3018 N N . VAL A 1 387 ? 31.644 0.858 -32.989 1.00 93.12 387 VAL A N 1
ATOM 3019 C CA . VAL A 1 387 ? 31.211 0.999 -31.590 1.00 93.12 387 VAL A CA 1
ATOM 3020 C C . VAL A 1 387 ? 31.984 2.093 -30.832 1.00 93.12 387 VAL A C 1
ATOM 3022 O O . VAL A 1 387 ? 31.323 2.917 -30.193 1.00 93.12 387 VAL A O 1
ATOM 3025 N N . PRO A 1 388 ? 33.330 2.200 -30.918 1.00 92.25 388 PRO A N 1
ATOM 3026 C CA . PRO A 1 388 ? 34.075 3.242 -30.205 1.00 92.25 388 PRO A CA 1
ATOM 3027 C C . PRO A 1 388 ? 33.644 4.666 -30.585 1.00 92.25 388 PRO A C 1
ATOM 3029 O O . PRO A 1 388 ? 33.452 5.504 -29.709 1.00 92.25 388 PRO A O 1
ATOM 3032 N N . SER A 1 389 ? 33.406 4.941 -31.873 1.00 90.62 389 SER A N 1
ATOM 3033 C CA . SER A 1 389 ? 33.004 6.279 -32.344 1.00 90.62 389 SER A CA 1
ATOM 3034 C C . SER A 1 389 ? 31.552 6.642 -32.012 1.00 90.62 389 SER A C 1
ATOM 3036 O O . SER A 1 389 ? 31.131 7.783 -32.201 1.00 90.62 389 SER A O 1
ATOM 3038 N N . ARG A 1 390 ? 30.770 5.682 -31.506 1.00 91.94 390 ARG A N 1
ATOM 3039 C CA . ARG A 1 390 ? 29.337 5.826 -31.214 1.00 91.94 390 ARG A CA 1
ATOM 3040 C C . ARG A 1 390 ? 29.001 5.629 -29.739 1.00 91.94 390 ARG A C 1
ATOM 3042 O O . ARG A 1 390 ? 27.821 5.637 -29.388 1.00 91.94 390 ARG A O 1
ATOM 3049 N N . ILE A 1 391 ? 30.010 5.475 -28.880 1.00 89.69 391 ILE A N 1
ATOM 3050 C CA . ILE A 1 391 ? 29.823 5.097 -27.477 1.00 89.69 391 ILE A CA 1
ATOM 3051 C C . ILE A 1 391 ? 29.041 6.145 -26.674 1.00 89.69 391 ILE A C 1
ATOM 3053 O O . ILE A 1 391 ? 28.237 5.789 -25.815 1.00 89.69 391 ILE A O 1
ATOM 3057 N N . ASP A 1 392 ? 29.216 7.426 -27.004 1.00 87.19 392 ASP A N 1
ATOM 3058 C CA . ASP A 1 392 ? 28.486 8.526 -26.372 1.00 87.19 392 ASP A CA 1
ATOM 3059 C C . ASP A 1 392 ? 26.998 8.496 -26.751 1.00 87.19 392 ASP A C 1
ATOM 3061 O O . ASP A 1 392 ? 26.128 8.471 -25.885 1.00 87.19 392 ASP A O 1
ATOM 3065 N N . ARG A 1 393 ? 26.687 8.333 -28.046 1.00 87.62 393 ARG A N 1
ATOM 3066 C CA . ARG A 1 393 ? 25.300 8.141 -28.508 1.00 87.62 393 ARG A CA 1
ATOM 3067 C C . ARG A 1 393 ? 24.662 6.891 -27.913 1.00 87.62 393 ARG A C 1
ATOM 3069 O O . ARG A 1 393 ? 23.475 6.896 -27.617 1.00 87.62 393 ARG A O 1
ATOM 3076 N N . PHE A 1 394 ? 25.424 5.811 -27.762 1.00 89.94 394 PHE A N 1
ATOM 3077 C CA . PHE A 1 394 ? 24.946 4.594 -27.113 1.00 89.94 394 PHE A CA 1
ATOM 3078 C C . PHE A 1 394 ? 24.567 4.855 -25.650 1.00 89.94 394 PHE A C 1
ATOM 3080 O O . PHE A 1 394 ? 23.458 4.520 -25.245 1.00 89.94 394 PHE A O 1
ATOM 3087 N N . LYS A 1 395 ? 25.436 5.525 -24.883 1.00 89.50 395 LYS A N 1
ATOM 3088 C CA . LYS A 1 395 ? 25.157 5.944 -23.503 1.00 89.50 395 LYS A CA 1
ATOM 3089 C C . LYS A 1 395 ? 23.898 6.810 -23.417 1.00 89.50 395 LYS A C 1
ATOM 3091 O O . LYS A 1 395 ? 23.028 6.525 -22.599 1.00 89.50 395 LYS A O 1
ATOM 3096 N N . THR A 1 396 ? 23.790 7.831 -24.265 1.00 86.62 396 THR A N 1
ATOM 3097 C CA . THR A 1 396 ? 22.650 8.759 -24.290 1.00 86.62 396 THR A CA 1
ATOM 3098 C C . THR A 1 396 ? 21.344 8.035 -24.600 1.00 86.62 396 THR A C 1
ATOM 3100 O O . THR A 1 396 ? 20.364 8.203 -23.879 1.00 86.62 396 THR A O 1
ATOM 3103 N N . ASN A 1 397 ? 21.333 7.153 -25.601 1.00 86.56 397 ASN A N 1
ATOM 3104 C CA . ASN A 1 397 ? 20.123 6.418 -25.966 1.00 86.56 397 ASN A CA 1
ATOM 3105 C C . ASN A 1 397 ? 19.722 5.372 -24.912 1.00 86.56 397 ASN A C 1
ATOM 3107 O O . ASN A 1 397 ? 18.534 5.151 -24.691 1.00 86.56 397 ASN A O 1
ATOM 3111 N N . VAL A 1 398 ? 20.688 4.756 -24.221 1.00 86.94 398 VAL A N 1
ATOM 3112 C CA . VAL A 1 398 ? 20.405 3.899 -23.056 1.00 86.94 398 VAL A CA 1
ATOM 3113 C C . VAL A 1 398 ? 19.848 4.721 -21.888 1.00 86.94 398 VAL A C 1
ATOM 3115 O O . VAL A 1 398 ? 18.945 4.250 -21.203 1.00 86.94 398 VAL A O 1
ATOM 3118 N N . GLY A 1 399 ? 20.332 5.950 -21.682 1.00 81.25 399 GLY A N 1
ATOM 3119 C CA . GLY A 1 399 ? 19.756 6.899 -20.724 1.00 81.25 399 GLY A CA 1
ATOM 3120 C C . GLY A 1 399 ? 18.300 7.234 -21.049 1.00 81.25 399 GLY A C 1
ATOM 3121 O O . GLY A 1 399 ? 17.437 7.101 -20.186 1.00 81.25 399 GLY A O 1
ATOM 3122 N N . GLY A 1 400 ? 18.004 7.530 -22.316 1.00 84.06 400 GLY A N 1
ATOM 3123 C CA . GLY A 1 400 ? 16.644 7.836 -22.757 1.00 84.06 400 GLY A CA 1
ATOM 3124 C C . GLY A 1 400 ? 15.667 6.648 -22.711 1.00 84.06 400 GLY A C 1
ATOM 3125 O O . GLY A 1 400 ? 14.461 6.865 -22.654 1.00 84.06 400 GLY A O 1
ATOM 3126 N N . LEU A 1 401 ? 16.137 5.391 -22.659 1.00 82.31 401 LEU A N 1
ATOM 3127 C CA . LEU A 1 401 ? 15.268 4.260 -22.282 1.00 82.31 401 LEU A CA 1
ATOM 3128 C C . LEU A 1 401 ? 14.794 4.355 -20.824 1.00 82.31 401 LEU A C 1
ATOM 3130 O O . LEU A 1 401 ? 13.695 3.902 -20.514 1.00 82.31 401 LEU A O 1
ATOM 3134 N N . GLY A 1 402 ? 15.621 4.907 -19.932 1.00 77.81 402 GLY A N 1
ATOM 3135 C CA . GLY A 1 402 ? 15.247 5.179 -18.547 1.00 77.81 402 GLY A CA 1
ATOM 3136 C C . GLY A 1 402 ? 14.130 6.214 -18.471 1.00 77.81 402 GLY A C 1
ATOM 3137 O O . GLY A 1 402 ? 13.115 5.963 -17.827 1.00 77.81 402 GLY A O 1
ATOM 3138 N N . ASP A 1 403 ? 14.266 7.316 -19.205 1.00 78.50 403 ASP A N 1
ATOM 3139 C CA . ASP A 1 403 ? 13.230 8.355 -19.286 1.00 78.50 403 ASP A CA 1
ATOM 3140 C C . ASP A 1 403 ? 11.939 7.815 -19.910 1.00 78.50 403 ASP A C 1
ATOM 3142 O O . ASP A 1 403 ? 10.841 8.047 -19.400 1.00 78.50 403 ASP A O 1
ATOM 3146 N N . TRP A 1 404 ? 12.071 7.008 -20.967 1.00 83.69 404 TRP A N 1
ATOM 3147 C CA . TRP A 1 404 ? 10.948 6.299 -21.570 1.00 83.69 404 TRP A CA 1
ATOM 3148 C C . TRP A 1 404 ? 10.229 5.408 -20.553 1.00 83.69 404 TRP A C 1
ATOM 3150 O O . TRP A 1 404 ? 9.005 5.427 -20.478 1.00 83.69 404 TRP A O 1
ATOM 3160 N N . LEU A 1 405 ? 10.973 4.660 -19.735 1.00 77.12 405 LEU A N 1
ATOM 3161 C CA . LEU A 1 405 ? 10.414 3.785 -18.708 1.00 77.12 405 LEU A CA 1
ATOM 3162 C C . LEU A 1 405 ? 9.638 4.569 -17.640 1.00 77.12 405 LEU A C 1
ATOM 3164 O O . LEU A 1 405 ? 8.579 4.110 -17.213 1.00 77.12 405 LEU A O 1
ATOM 3168 N N . PHE A 1 406 ? 10.146 5.727 -17.210 1.00 69.50 406 PHE A N 1
ATOM 3169 C CA . PHE A 1 406 ? 9.437 6.603 -16.273 1.00 69.50 406 PHE A CA 1
ATOM 3170 C C . PHE A 1 406 ? 8.158 7.170 -16.900 1.00 69.50 406 PHE A C 1
ATOM 3172 O O . PHE A 1 406 ? 7.076 6.981 -16.348 1.00 69.50 406 PHE A O 1
ATOM 3179 N N . SER A 1 407 ? 8.248 7.733 -18.108 1.00 69.00 407 SER A N 1
ATOM 3180 C CA . SER A 1 407 ? 7.091 8.232 -18.868 1.00 69.00 407 SER A CA 1
ATOM 3181 C C . SER A 1 407 ? 6.022 7.155 -19.096 1.00 69.00 407 SER A C 1
ATOM 3183 O O . SER A 1 407 ? 4.820 7.412 -19.002 1.00 69.00 407 SER A O 1
ATOM 3185 N N . PHE A 1 408 ? 6.450 5.922 -19.371 1.00 70.38 408 PHE A N 1
ATOM 3186 C CA . PHE A 1 408 ? 5.552 4.804 -19.630 1.00 70.38 408 PHE A CA 1
ATOM 3187 C C . PHE A 1 408 ? 4.844 4.292 -18.367 1.00 70.38 408 PHE A C 1
ATOM 3189 O O . PHE A 1 408 ? 3.800 3.653 -18.492 1.00 70.38 408 PHE A O 1
ATOM 3196 N N . LYS A 1 409 ? 5.379 4.570 -17.169 1.00 62.31 409 LYS A N 1
ATOM 3197 C CA . LYS A 1 409 ? 4.746 4.259 -15.874 1.00 62.31 409 LYS A CA 1
ATOM 3198 C C . LYS A 1 409 ? 3.709 5.304 -15.459 1.00 62.31 409 LYS A C 1
ATOM 3200 O O . LYS A 1 409 ? 2.728 4.946 -14.822 1.00 62.31 409 LYS A O 1
ATOM 3205 N N . GLU A 1 410 ? 3.887 6.562 -15.847 1.00 61.78 410 GLU A N 1
ATOM 3206 C CA . GLU A 1 410 ? 3.060 7.690 -15.394 1.00 61.78 410 GLU A CA 1
ATOM 3207 C C . GLU A 1 410 ? 1.801 7.942 -16.246 1.00 61.78 410 GLU A C 1
ATOM 3209 O O . GLU A 1 410 ? 1.279 9.051 -16.250 1.00 61.78 410 GLU A O 1
ATOM 3214 N N . GLN A 1 411 ? 1.291 6.950 -16.987 1.00 57.94 411 GLN A N 1
ATOM 3215 C CA . GLN A 1 411 ? 0.265 7.177 -18.016 1.00 57.94 411 GLN A CA 1
ATOM 3216 C C . GLN A 1 411 ? -1.027 7.815 -17.464 1.00 57.94 411 GLN A C 1
ATOM 3218 O O . GLN A 1 411 ? -1.810 7.135 -16.794 1.00 57.94 411 GLN A O 1
ATOM 3223 N N . PRO A 1 412 ? -1.332 9.083 -17.809 1.00 52.25 412 PRO A N 1
ATOM 3224 C CA . PRO A 1 412 ? -2.652 9.631 -17.560 1.00 52.25 412 PRO A CA 1
ATOM 3225 C C . PRO A 1 412 ? -3.632 9.061 -18.593 1.00 52.25 412 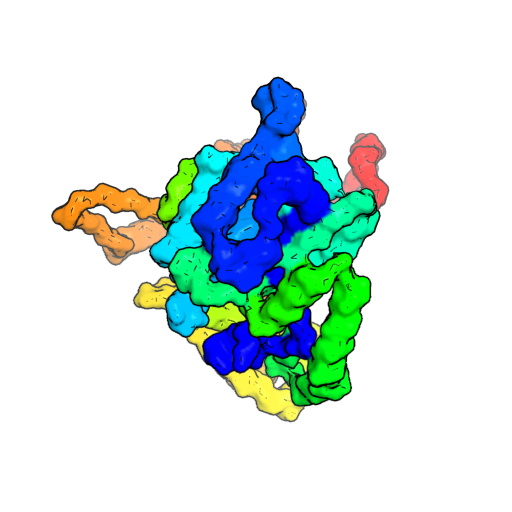PRO A C 1
ATOM 3227 O O . PRO A 1 412 ? -3.315 8.944 -19.779 1.00 52.25 412 PRO A O 1
ATOM 3230 N N . LEU A 1 413 ? -4.842 8.716 -18.149 1.00 49.72 413 LEU A N 1
ATOM 3231 C CA . LEU A 1 413 ? -5.923 8.313 -19.043 1.00 49.72 413 LEU A CA 1
ATOM 3232 C C . LEU A 1 413 ? -6.336 9.520 -19.899 1.00 49.72 413 LEU A C 1
ATOM 3234 O O . LEU A 1 413 ? -6.932 10.469 -19.391 1.00 49.72 413 LEU A O 1
ATOM 3238 N N . ALA A 1 414 ? -6.023 9.481 -21.192 1.00 49.62 414 ALA A N 1
ATOM 3239 C CA . ALA A 1 414 ? -6.492 10.470 -22.154 1.00 49.62 414 ALA A CA 1
ATOM 3240 C C . ALA A 1 414 ? -7.834 10.005 -22.737 1.00 49.62 414 ALA A C 1
ATOM 3242 O O . ALA A 1 414 ? -7.893 9.023 -23.476 1.00 49.62 414 ALA A O 1
ATOM 3243 N N . ILE A 1 415 ? -8.917 10.695 -22.379 1.00 51.97 415 ILE A N 1
ATOM 3244 C CA . ILE A 1 415 ? -10.247 10.486 -22.961 1.00 51.97 415 ILE A CA 1
ATOM 3245 C C . ILE A 1 415 ? -10.464 11.589 -23.995 1.00 51.97 415 ILE A C 1
ATOM 3247 O O . ILE A 1 415 ? -10.496 12.759 -23.629 1.00 51.97 415 ILE A O 1
ATOM 3251 N N . ASP A 1 416 ? -10.614 11.213 -25.266 1.00 59.72 416 ASP A N 1
ATOM 3252 C CA . ASP A 1 416 ? -10.894 12.156 -26.358 1.00 59.72 416 ASP A CA 1
ATOM 3253 C C . ASP A 1 416 ? -12.353 12.650 -26.286 1.00 59.72 416 ASP A C 1
ATOM 3255 O O . ASP A 1 416 ? -12.619 13.831 -26.069 1.00 59.72 416 ASP A O 1
ATOM 3259 N N . TYR A 1 417 ? -13.328 11.734 -26.329 1.00 52.84 417 TYR A N 1
ATOM 3260 C CA . TYR A 1 417 ? -14.734 12.051 -26.063 1.00 52.84 417 TYR A CA 1
ATOM 3261 C C . TYR A 1 417 ? -15.535 10.824 -25.612 1.00 52.84 417 TYR A C 1
ATOM 3263 O O . TYR A 1 417 ? -15.179 9.677 -25.881 1.00 52.84 417 TYR A O 1
ATOM 3271 N N . LEU A 1 418 ? -16.658 11.076 -24.934 1.00 70.56 418 LEU A N 1
ATOM 3272 C CA . LEU A 1 418 ? -17.664 10.071 -24.590 1.00 70.56 418 LEU A CA 1
ATOM 3273 C C . LEU A 1 418 ? -18.895 10.282 -25.470 1.00 70.56 418 LEU A C 1
ATOM 3275 O O . LEU A 1 418 ? -19.444 11.383 -25.512 1.00 70.56 418 LEU A O 1
ATOM 3279 N N . LEU A 1 419 ? -19.350 9.230 -26.151 1.00 71.69 419 LEU A N 1
ATOM 3280 C CA . LEU A 1 419 ? -20.551 9.283 -26.980 1.00 71.69 419 LEU A CA 1
ATOM 3281 C C . LEU A 1 419 ? -21.672 8.457 -26.343 1.00 71.69 419 LEU A C 1
ATOM 3283 O O . LEU A 1 419 ? -21.580 7.237 -26.238 1.00 71.69 419 LEU A O 1
ATOM 3287 N N . VAL A 1 420 ? -22.747 9.129 -25.932 1.00 79.44 420 VAL A N 1
ATOM 3288 C CA . VAL A 1 420 ? -23.971 8.480 -25.447 1.00 79.44 420 VAL A CA 1
ATOM 3289 C C . VAL A 1 420 ? -24.926 8.327 -26.627 1.00 79.44 420 VAL A C 1
ATOM 3291 O O . VAL A 1 420 ? -25.294 9.319 -27.255 1.00 79.44 420 VAL A O 1
ATOM 3294 N N . SER A 1 421 ? -25.323 7.094 -26.943 1.00 80.50 421 SER A N 1
ATOM 3295 C CA . SER A 1 421 ? -26.228 6.806 -28.062 1.00 80.50 421 SER A CA 1
ATOM 3296 C C . SER A 1 421 ? -27.252 5.724 -27.709 1.00 80.50 421 SER A C 1
ATOM 3298 O O . SER A 1 421 ? -27.057 4.959 -26.764 1.00 80.50 421 SER A O 1
ATOM 3300 N N . THR A 1 422 ? -28.369 5.687 -28.438 1.00 80.88 422 THR A N 1
ATOM 3301 C CA . THR A 1 422 ? -29.380 4.628 -28.311 1.00 80.88 422 THR A CA 1
ATOM 3302 C C . THR A 1 422 ? -28.879 3.323 -28.954 1.00 80.88 422 THR A C 1
ATOM 3304 O O . THR A 1 422 ? -28.045 3.393 -29.855 1.00 80.88 422 THR A O 1
ATOM 3307 N N . PRO A 1 423 ? -29.378 2.134 -28.548 1.00 73.31 423 PRO A N 1
ATOM 3308 C CA . PRO A 1 423 ? -28.842 0.838 -28.999 1.00 73.31 423 PRO A CA 1
ATOM 3309 C C . PRO A 1 423 ? -28.748 0.656 -30.524 1.00 73.31 423 PRO A C 1
ATOM 3311 O O . PRO A 1 423 ? -27.855 -0.038 -30.999 1.00 73.31 423 PRO A O 1
ATOM 3314 N N . ASP A 1 424 ? -29.629 1.315 -31.281 1.00 79.88 424 ASP A N 1
ATOM 3315 C CA . ASP A 1 424 ? -29.713 1.207 -32.743 1.00 79.88 424 ASP A CA 1
ATOM 3316 C C . ASP A 1 424 ? -29.103 2.412 -33.490 1.00 79.88 424 ASP A C 1
ATOM 3318 O O . ASP A 1 424 ? -29.243 2.540 -34.710 1.00 79.88 424 ASP A O 1
ATOM 3322 N N . ALA A 1 425 ? -28.450 3.340 -32.782 1.00 77.25 425 ALA A N 1
ATOM 3323 C CA . ALA A 1 425 ? -27.838 4.509 -33.401 1.00 77.25 425 ALA A CA 1
ATOM 3324 C C . ALA A 1 425 ? -26.554 4.129 -34.157 1.00 77.25 425 ALA A C 1
ATOM 3326 O O . ALA A 1 425 ? -25.648 3.495 -33.617 1.00 77.25 425 ALA A O 1
ATOM 3327 N N . LYS A 1 426 ? -26.435 4.572 -35.415 1.00 73.50 426 LYS A N 1
ATOM 3328 C CA . LYS A 1 426 ? -25.177 4.462 -36.166 1.00 73.50 426 LYS A CA 1
ATOM 3329 C C . LYS A 1 426 ? -24.123 5.375 -35.541 1.00 73.50 426 LYS A C 1
ATOM 3331 O O . LYS A 1 426 ? -24.222 6.596 -35.645 1.00 73.50 426 LYS A O 1
ATOM 3336 N N . LEU A 1 427 ? -23.117 4.764 -34.923 1.00 75.31 427 LEU A N 1
ATOM 3337 C CA . LEU A 1 427 ? -21.955 5.463 -34.384 1.00 75.31 427 LEU A CA 1
ATOM 3338 C C . LEU A 1 427 ? -21.119 6.084 -35.519 1.00 75.31 427 LEU A C 1
ATOM 3340 O O . LEU A 1 427 ? -21.053 5.507 -36.611 1.00 75.31 427 LEU A O 1
ATOM 3344 N N . PRO A 1 428 ? -20.482 7.246 -35.286 1.00 69.31 428 PRO A N 1
ATOM 3345 C CA . PRO A 1 428 ? -19.516 7.801 -36.227 1.00 69.31 428 PRO A CA 1
ATOM 3346 C C . PRO A 1 428 ? -18.339 6.835 -36.414 1.00 69.31 428 PRO A C 1
ATOM 3348 O O . PRO A 1 428 ? -17.940 6.138 -35.481 1.00 69.31 428 PRO A O 1
ATOM 3351 N N . ASP A 1 429 ? -17.790 6.785 -37.630 1.00 67.50 429 ASP A N 1
ATOM 3352 C CA . ASP A 1 429 ? -16.632 5.940 -37.926 1.00 67.50 429 ASP A CA 1
ATOM 3353 C C . ASP A 1 429 ? -15.427 6.421 -37.091 1.00 67.50 429 ASP A C 1
ATOM 3355 O O . ASP A 1 429 ? -15.081 7.606 -37.165 1.00 67.50 429 ASP A O 1
ATOM 3359 N N . PRO A 1 430 ? -14.787 5.546 -36.290 1.00 62.34 430 PRO A N 1
ATOM 3360 C CA . PRO A 1 430 ? -13.645 5.916 -35.454 1.00 62.34 430 PRO A CA 1
ATOM 3361 C C . PRO A 1 430 ? -12.415 6.336 -36.268 1.00 62.34 430 PRO A C 1
ATOM 3363 O O . PRO A 1 430 ? -11.452 6.850 -35.702 1.00 62.34 430 PRO A O 1
ATOM 3366 N N . LYS A 1 431 ? -12.406 6.111 -37.589 1.00 57.31 431 LYS A N 1
ATOM 3367 C CA . LYS A 1 431 ? -11.289 6.467 -38.463 1.00 57.31 431 LYS A CA 1
ATOM 3368 C C . LYS A 1 431 ? -11.679 7.602 -39.401 1.00 57.31 431 LYS A C 1
ATOM 3370 O O . LYS A 1 431 ? -12.659 7.535 -40.139 1.00 57.31 431 LYS A O 1
ATOM 3375 N N . ALA A 1 432 ? -10.844 8.639 -39.442 1.00 66.88 432 ALA A N 1
ATOM 3376 C CA . ALA A 1 432 ? -10.939 9.656 -40.480 1.00 66.88 432 ALA A CA 1
ATOM 3377 C C . ALA A 1 432 ? -10.770 9.010 -41.867 1.00 66.88 432 ALA A C 1
ATOM 3379 O O . ALA A 1 432 ? -9.865 8.194 -42.078 1.00 66.88 432 ALA A O 1
ATOM 3380 N N . SER A 1 433 ? -11.625 9.390 -42.820 1.00 76.12 433 SER A N 1
ATOM 3381 C CA . SER A 1 433 ? -11.501 8.944 -44.208 1.00 76.12 433 SER A CA 1
ATOM 3382 C C . SER A 1 433 ? -10.171 9.416 -44.805 1.00 76.12 433 SER A C 1
ATOM 3384 O O . SER A 1 433 ? -9.632 10.451 -44.408 1.00 76.12 433 SER A O 1
ATOM 3386 N N . ALA A 1 434 ? -9.633 8.668 -45.774 1.00 75.31 434 ALA A N 1
ATOM 3387 C CA . ALA A 1 434 ? -8.326 8.961 -46.371 1.00 75.31 434 ALA A CA 1
ATOM 3388 C C . ALA A 1 434 ? -8.209 10.411 -46.883 1.00 75.31 434 ALA A C 1
ATOM 3390 O O . ALA A 1 434 ? -7.176 11.047 -46.703 1.00 75.31 434 ALA A O 1
ATOM 3391 N N . TRP A 1 435 ? -9.296 10.958 -47.435 1.00 80.31 435 TRP A N 1
ATOM 3392 C CA . TRP A 1 435 ? -9.378 12.349 -47.885 1.00 80.31 435 TRP A CA 1
ATOM 3393 C C . TRP A 1 435 ? -9.314 13.363 -46.746 1.00 80.31 435 TRP A C 1
ATOM 3395 O O . TRP A 1 435 ? -8.612 14.361 -46.861 1.00 80.31 435 TRP A O 1
ATOM 3405 N N . LYS A 1 436 ? -9.983 13.080 -45.626 1.00 77.12 436 LYS A N 1
ATOM 3406 C CA . LYS A 1 436 ? -9.990 13.957 -44.452 1.00 77.12 436 LYS A CA 1
ATOM 3407 C C . LYS A 1 436 ? -8.633 13.959 -43.744 1.00 77.12 436 LYS A C 1
ATOM 3409 O O . LYS A 1 436 ? -8.205 14.996 -43.256 1.00 77.12 436 LYS A O 1
ATOM 3414 N N . LYS A 1 437 ? -7.921 12.821 -43.748 1.00 72.69 437 LYS A N 1
ATOM 3415 C CA . LYS A 1 437 ? -6.519 12.740 -43.297 1.00 72.69 437 LYS A CA 1
ATOM 3416 C C . LYS A 1 437 ? -5.586 13.574 -44.183 1.00 72.69 437 LYS A C 1
ATOM 3418 O O . LYS A 1 437 ? -4.700 14.242 -43.665 1.00 72.69 437 LYS A O 1
ATOM 3423 N N . LEU A 1 438 ? -5.794 13.548 -45.501 1.00 81.50 438 LEU A N 1
ATOM 3424 C CA . LEU A 1 438 ? -5.019 14.334 -46.466 1.00 81.50 438 LEU A CA 1
ATOM 3425 C C . LEU A 1 438 ? -5.255 15.839 -46.291 1.00 81.50 438 LEU A C 1
ATOM 3427 O O . LEU A 1 438 ? -4.297 16.598 -46.211 1.00 81.50 438 LEU A O 1
ATOM 3431 N N . GLU A 1 439 ? -6.516 16.257 -46.184 1.00 83.56 439 GLU A N 1
ATOM 3432 C CA . GLU A 1 439 ? -6.903 17.651 -45.942 1.00 83.56 439 GLU A CA 1
ATOM 3433 C C . GLU A 1 439 ? -6.347 18.168 -44.612 1.00 83.56 439 GLU A C 1
ATOM 3435 O O . GLU A 1 439 ? -5.709 19.217 -44.591 1.00 83.56 439 GLU A O 1
ATOM 3440 N N . ALA A 1 440 ? -6.505 17.398 -43.530 1.00 74.50 440 ALA A N 1
ATOM 3441 C CA . ALA A 1 440 ? -5.938 17.731 -42.229 1.00 74.50 440 ALA A CA 1
ATOM 3442 C C . ALA A 1 440 ? -4.406 17.810 -42.284 1.00 74.50 440 ALA A C 1
ATOM 3444 O O . ALA A 1 440 ? -3.829 18.743 -41.745 1.00 74.50 440 ALA A O 1
ATOM 3445 N N . GLY A 1 441 ? -3.741 16.890 -42.991 1.00 75.44 441 GLY A N 1
ATOM 3446 C CA . GLY A 1 441 ? -2.293 16.940 -43.197 1.00 75.44 441 GLY A CA 1
ATOM 3447 C C . GLY A 1 441 ? -1.842 18.189 -43.959 1.00 75.44 441 GLY A C 1
ATOM 3448 O O . GLY A 1 441 ? -0.859 18.815 -43.574 1.00 75.44 441 GLY A O 1
ATOM 3449 N N . PHE A 1 442 ? -2.577 18.595 -44.999 1.00 80.69 442 PHE A N 1
ATOM 3450 C CA . PHE A 1 442 ? -2.308 19.829 -45.744 1.00 80.69 442 PHE A CA 1
ATOM 3451 C C . PHE A 1 442 ? -2.576 21.087 -44.911 1.00 80.69 442 PHE A C 1
ATOM 3453 O O . PHE A 1 442 ? -1.779 22.023 -44.966 1.00 80.69 442 PHE A O 1
ATOM 3460 N N . GLN A 1 443 ? -3.655 21.104 -44.125 1.00 77.81 443 GLN A N 1
ATOM 3461 C CA . GLN A 1 443 ? -3.943 22.184 -43.183 1.00 77.81 443 GLN A CA 1
ATOM 3462 C C . GLN A 1 443 ? -2.861 22.278 -42.113 1.00 77.81 443 GLN A C 1
ATOM 3464 O O . GLN A 1 443 ? -2.269 23.336 -41.976 1.00 77.81 443 GLN A O 1
ATOM 3469 N N . SER A 1 444 ? -2.531 21.188 -41.420 1.00 64.88 444 SER A N 1
ATOM 3470 C CA . SER A 1 444 ? -1.479 21.172 -40.399 1.00 64.88 444 SER A CA 1
ATOM 3471 C C . SER A 1 444 ? -0.110 21.547 -40.967 1.00 64.88 444 SER A C 1
ATOM 3473 O O . SER A 1 444 ? 0.633 22.273 -40.315 1.00 64.88 444 SER A O 1
ATOM 3475 N N . PHE A 1 445 ? 0.217 21.119 -42.192 1.00 74.94 445 PHE A N 1
ATOM 3476 C CA . PHE A 1 445 ? 1.444 21.531 -42.876 1.00 74.94 445 PHE A CA 1
ATOM 3477 C C . PHE A 1 445 ? 1.471 23.045 -43.091 1.00 74.94 445 PHE A C 1
ATOM 3479 O O . PHE A 1 445 ? 2.413 23.690 -42.651 1.00 74.94 445 PHE A O 1
ATOM 3486 N N . PHE A 1 446 ? 0.437 23.642 -43.691 1.00 75.12 446 PHE A N 1
ATOM 3487 C CA . PHE A 1 446 ? 0.403 25.095 -43.904 1.00 75.12 446 PHE A CA 1
ATOM 3488 C C . PHE A 1 446 ? 0.293 25.894 -42.599 1.00 75.12 446 PHE A C 1
ATOM 3490 O O . PHE A 1 446 ? 0.995 26.893 -42.457 1.00 75.12 446 PHE A O 1
ATOM 3497 N N . SER A 1 447 ? -0.492 25.419 -41.630 1.00 62.03 447 SER A N 1
ATOM 3498 C CA . SER A 1 447 ? -0.573 25.991 -40.284 1.00 62.03 447 SER A CA 1
ATOM 3499 C C . SER A 1 447 ? 0.788 25.987 -39.594 1.00 62.03 447 SER A C 1
ATOM 3501 O O . SER A 1 447 ? 1.130 26.975 -38.960 1.00 62.03 447 SER A O 1
ATOM 3503 N N . SER A 1 448 ? 1.625 24.962 -39.792 1.00 55.34 448 SER A N 1
ATOM 3504 C CA . SER A 1 448 ? 2.977 24.930 -39.211 1.00 55.34 448 SER A CA 1
ATOM 3505 C C . SER A 1 448 ? 3.931 26.009 -39.752 1.00 55.34 448 SER A C 1
ATOM 3507 O O . SER A 1 448 ? 4.898 26.347 -39.077 1.00 55.34 448 SER A O 1
ATOM 3509 N N . PHE A 1 449 ? 3.664 26.589 -40.931 1.00 60.75 449 PHE A N 1
ATOM 3510 C CA . PHE A 1 449 ? 4.443 27.717 -41.468 1.00 60.75 449 PHE A CA 1
ATOM 3511 C C . PHE A 1 449 ? 3.906 29.088 -41.046 1.00 60.75 449 PHE A C 1
ATOM 3513 O O . PHE A 1 449 ? 4.605 30.086 -41.210 1.00 60.75 449 PHE A O 1
ATOM 3520 N N . THR A 1 450 ? 2.669 29.157 -40.549 1.00 60.78 450 THR A N 1
ATOM 3521 C CA . THR A 1 450 ? 2.000 30.419 -40.190 1.00 60.78 450 THR A CA 1
ATOM 3522 C C . THR A 1 450 ? 1.753 30.581 -38.693 1.00 60.78 450 THR A C 1
ATOM 3524 O O . THR A 1 450 ? 1.519 31.696 -38.240 1.00 60.78 450 THR A O 1
ATOM 3527 N N . GLU A 1 451 ? 1.780 29.496 -37.922 1.00 50.31 451 GLU A N 1
ATOM 3528 C CA . GLU A 1 451 ? 1.439 29.475 -36.501 1.00 50.31 451 GLU A CA 1
ATOM 3529 C C . GLU A 1 451 ? 2.717 29.345 -35.661 1.00 50.31 451 GLU A C 1
ATOM 3531 O O . GLU A 1 451 ? 3.414 28.331 -35.684 1.00 50.31 451 GLU A O 1
ATOM 3536 N N . ASN A 1 452 ? 3.061 30.426 -34.960 1.00 57.09 452 ASN A N 1
ATOM 3537 C CA . ASN A 1 452 ? 4.334 30.583 -34.262 1.00 57.09 452 ASN A CA 1
ATOM 3538 C C . ASN A 1 452 ? 4.189 30.108 -32.803 1.00 57.09 452 ASN A C 1
ATOM 3540 O O . ASN A 1 452 ? 3.872 30.886 -31.909 1.00 57.09 452 ASN A O 1
ATOM 3544 N N . TYR A 1 453 ? 4.373 28.806 -32.562 1.00 50.69 453 TYR A N 1
ATOM 3545 C CA . TYR A 1 453 ? 4.126 28.152 -31.259 1.00 50.69 453 TYR A CA 1
ATOM 3546 C C . TYR A 1 453 ? 5.079 28.571 -30.119 1.00 50.69 453 TYR A C 1
ATOM 3548 O O . TYR A 1 453 ? 4.821 28.237 -28.952 1.00 50.69 453 TYR A O 1
ATOM 3556 N N . ASP A 1 454 ? 6.142 29.297 -30.465 1.00 54.97 454 ASP A N 1
ATOM 3557 C CA . ASP A 1 454 ? 7.224 29.734 -29.578 1.00 54.97 454 ASP A CA 1
ATOM 3558 C C . ASP A 1 454 ? 7.082 31.199 -29.124 1.00 54.97 454 ASP A C 1
ATOM 3560 O O . ASP A 1 454 ? 7.825 31.650 -28.244 1.00 54.97 454 ASP A O 1
ATOM 3564 N N . ASP A 1 455 ? 6.121 31.938 -29.692 1.00 59.69 455 ASP A N 1
ATOM 3565 C CA . ASP A 1 455 ? 5.835 33.325 -29.335 1.00 59.69 455 ASP A CA 1
ATOM 3566 C C . ASP A 1 455 ? 4.678 33.383 -28.333 1.00 59.69 455 ASP A C 1
ATOM 3568 O O . ASP A 1 455 ? 3.551 32.974 -28.613 1.00 59.69 455 ASP A O 1
ATOM 3572 N N . PHE A 1 456 ? 4.972 33.851 -27.122 1.00 59.62 456 PHE A N 1
ATOM 3573 C CA . PHE A 1 456 ? 3.986 33.947 -26.050 1.00 59.62 456 PHE A CA 1
ATOM 3574 C C . PHE A 1 456 ? 3.349 35.340 -25.985 1.00 59.62 456 PHE A C 1
ATOM 3576 O O . PHE A 1 456 ? 2.543 35.586 -25.088 1.00 59.62 456 PHE A O 1
ATOM 3583 N N . SER A 1 457 ? 3.681 36.257 -26.896 1.00 55.56 457 SER A N 1
ATOM 3584 C CA . SER A 1 457 ? 3.069 37.586 -26.964 1.00 55.56 457 SER A CA 1
ATOM 3585 C C . SER A 1 457 ? 1.741 37.562 -27.736 1.00 55.56 457 SER A C 1
ATOM 3587 O O . SER A 1 457 ? 1.553 36.776 -28.659 1.00 55.56 457 SER A O 1
ATOM 3589 N N . SER A 1 458 ? 0.774 38.390 -27.326 1.00 47.28 458 SER A N 1
ATOM 3590 C CA . SER A 1 458 ? -0.553 38.445 -27.958 1.00 47.28 458 SER A CA 1
ATOM 3591 C C . SER A 1 458 ? -0.736 39.599 -28.948 1.00 47.28 458 SER A C 1
ATOM 3593 O O . SER A 1 458 ? -1.864 39.825 -29.363 1.00 47.28 458 SER A O 1
ATOM 3595 N N . GLU A 1 459 ? 0.311 40.333 -29.330 1.00 48.47 459 GLU A N 1
ATOM 3596 C CA . GLU A 1 459 ? 0.222 41.437 -30.300 1.00 48.47 459 GLU A CA 1
ATOM 3597 C C . GLU A 1 459 ? 1.615 41.776 -30.865 1.00 48.47 459 GLU A C 1
ATOM 3599 O O . GLU A 1 459 ? 2.590 41.780 -30.117 1.00 48.47 459 GLU A O 1
ATOM 3604 N N . ASP A 1 460 ? 1.672 42.040 -32.178 1.00 46.22 460 ASP A N 1
ATOM 3605 C CA . ASP A 1 460 ? 2.866 42.214 -33.025 1.00 46.22 460 ASP A CA 1
ATOM 3606 C C . ASP A 1 460 ? 4.053 42.973 -32.389 1.00 46.22 460 ASP A C 1
ATOM 3608 O O . ASP A 1 460 ? 3.870 43.978 -31.692 1.00 46.22 460 ASP A O 1
ATOM 3612 N N . ASP A 1 461 ? 5.272 42.526 -32.750 1.00 48.09 461 ASP A N 1
ATOM 3613 C CA . ASP A 1 461 ? 6.607 43.111 -32.498 1.00 48.09 461 ASP A CA 1
ATOM 3614 C C . ASP A 1 461 ? 6.662 44.613 -32.889 1.00 48.09 461 ASP A C 1
ATOM 3616 O O . ASP A 1 461 ? 7.227 45.025 -33.907 1.00 48.09 461 ASP A O 1
ATOM 3620 N N . SER A 1 462 ? 6.045 45.476 -32.082 1.00 48.53 462 SER A N 1
ATOM 3621 C CA . SER A 1 462 ? 6.112 46.928 -32.239 1.00 48.53 462 SER A CA 1
ATOM 3622 C C . SER A 1 462 ? 7.426 47.455 -31.662 1.00 48.53 462 SER A C 1
ATOM 3624 O O . SER A 1 462 ? 7.859 47.075 -30.574 1.00 48.53 462 SER A O 1
ATOM 3626 N N . SER A 1 463 ? 8.078 48.352 -32.405 1.00 50.88 463 SER A N 1
ATOM 3627 C CA . SER A 1 463 ? 9.368 48.951 -32.053 1.00 50.88 463 SER A CA 1
ATOM 3628 C C . SER A 1 463 ? 9.333 49.581 -30.651 1.00 50.88 463 SER A C 1
ATOM 3630 O O . SER A 1 463 ? 8.763 50.660 -30.476 1.00 50.88 463 SER A O 1
ATOM 3632 N N . GLY A 1 464 ? 9.933 48.909 -29.663 1.00 59.47 464 GLY A N 1
ATOM 3633 C CA . GLY A 1 464 ? 10.029 49.390 -28.279 1.00 59.47 464 GLY A CA 1
ATOM 3634 C C . GLY A 1 464 ? 9.827 48.343 -27.175 1.00 59.47 464 GLY A C 1
ATOM 3635 O O . GLY A 1 464 ? 9.938 48.704 -26.005 1.00 59.47 464 GLY A O 1
ATOM 3636 N N . SER A 1 465 ? 9.527 47.078 -27.494 1.00 76.56 465 SER A N 1
ATOM 3637 C CA . SER A 1 465 ? 9.474 45.991 -26.502 1.00 76.56 465 SER A CA 1
ATOM 3638 C C . SER A 1 465 ? 10.854 45.401 -26.199 1.00 76.56 465 SER A C 1
ATOM 3640 O O . SER A 1 465 ? 11.647 45.195 -27.115 1.00 76.56 465 SER A O 1
ATOM 3642 N N . VAL A 1 466 ? 11.106 45.061 -24.932 1.00 84.62 466 VAL A N 1
ATOM 3643 C CA . VAL A 1 466 ? 12.296 44.303 -24.508 1.00 84.62 466 VAL A CA 1
ATOM 3644 C C . VAL A 1 466 ? 12.087 42.826 -24.832 1.00 84.62 466 VAL A C 1
ATOM 3646 O O . VAL A 1 466 ? 11.102 42.229 -24.399 1.00 84.62 466 VAL A O 1
ATOM 3649 N N . THR A 1 467 ? 13.005 42.226 -25.578 1.00 85.69 467 THR A N 1
ATOM 3650 C CA . THR A 1 467 ? 12.940 40.818 -25.976 1.00 85.69 467 THR A CA 1
ATOM 3651 C C . TH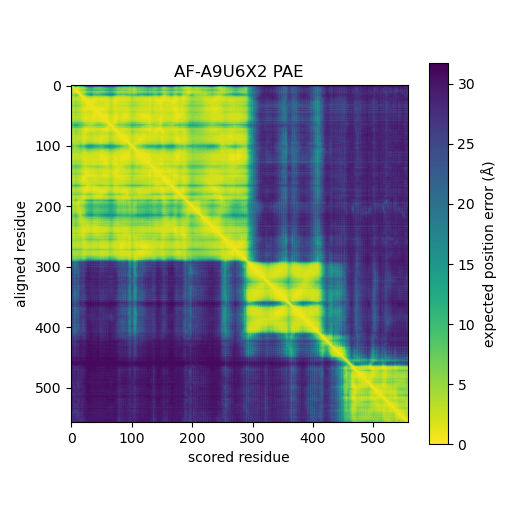R A 1 467 ? 13.557 39.940 -24.898 1.00 85.69 467 THR A C 1
ATOM 3653 O O . THR A 1 467 ? 14.744 40.052 -24.587 1.00 85.69 467 THR A O 1
ATOM 3656 N N . VAL A 1 468 ? 12.766 39.027 -24.344 1.00 88.94 468 VAL A N 1
ATOM 3657 C CA . VAL A 1 468 ? 13.196 38.094 -23.303 1.00 88.94 468 VAL A CA 1
ATOM 3658 C C . VAL A 1 468 ? 13.086 36.676 -23.833 1.00 88.94 468 VAL A C 1
ATOM 3660 O O . VAL A 1 468 ? 12.016 36.250 -24.258 1.00 88.94 468 VAL A O 1
ATOM 3663 N N . TRP A 1 469 ? 14.182 35.926 -23.809 1.00 90.50 469 TRP A N 1
ATOM 3664 C CA . TRP A 1 469 ? 14.169 34.509 -24.169 1.00 90.50 469 TRP A CA 1
ATOM 3665 C C . TRP A 1 469 ? 14.272 33.648 -22.921 1.00 90.50 469 TRP A C 1
ATOM 3667 O O . TRP A 1 469 ? 15.107 33.890 -22.049 1.00 90.50 469 TRP A O 1
ATOM 3677 N N . ILE A 1 470 ? 13.432 32.625 -22.840 1.00 88.75 470 ILE A N 1
ATOM 3678 C CA . ILE A 1 470 ? 13.484 31.609 -21.794 1.00 88.75 470 ILE A CA 1
ATOM 3679 C C . ILE A 1 470 ? 13.814 30.263 -22.427 1.00 88.75 470 ILE A C 1
ATOM 3681 O O . ILE A 1 470 ? 13.337 29.953 -23.514 1.00 88.75 470 ILE A O 1
ATOM 3685 N N . THR A 1 471 ? 14.663 29.490 -21.755 1.00 83.56 471 THR A N 1
ATOM 3686 C CA . THR A 1 471 ? 15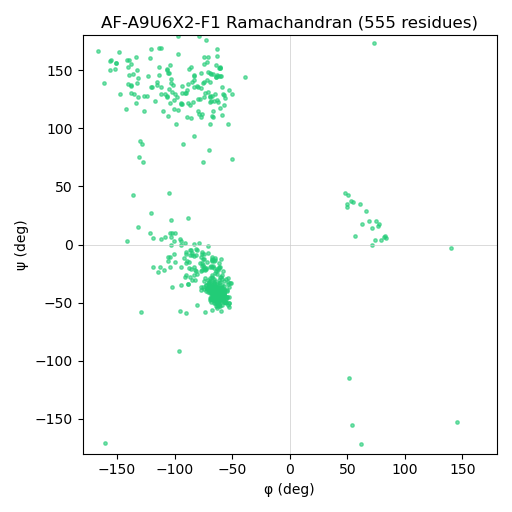.174 28.205 -22.269 1.00 83.56 471 THR A CA 1
ATOM 3687 C C . THR A 1 471 ? 14.666 26.994 -21.487 1.00 83.56 471 THR A C 1
ATOM 3689 O O . THR A 1 471 ? 15.071 25.864 -21.744 1.00 83.56 471 THR A O 1
ATOM 3692 N N . SER A 1 472 ? 13.775 27.228 -20.524 1.00 77.81 472 SER A N 1
ATOM 3693 C CA . SER A 1 472 ? 13.206 26.203 -19.656 1.00 77.81 472 SER A CA 1
ATOM 3694 C C . SER A 1 472 ? 11.843 25.704 -20.135 1.00 77.81 472 SER A C 1
ATOM 3696 O O . SER A 1 472 ? 11.335 26.135 -21.165 1.00 77.81 472 SER A O 1
ATOM 3698 N N . ALA A 1 473 ? 11.246 24.756 -19.410 1.00 76.62 473 ALA A N 1
ATOM 3699 C CA . ALA A 1 473 ? 9.990 24.135 -19.813 1.00 76.62 473 ALA A CA 1
ATOM 3700 C C . ALA A 1 473 ? 8.825 25.146 -19.941 1.00 76.62 473 ALA A C 1
ATOM 3702 O O . ALA A 1 473 ? 8.769 26.193 -19.288 1.00 76.62 473 ALA A O 1
ATOM 3703 N N . ARG A 1 474 ? 7.870 24.822 -20.823 1.00 77.06 474 ARG A N 1
ATOM 3704 C CA . ARG A 1 474 ? 6.755 25.700 -21.229 1.00 77.06 474 ARG A CA 1
ATOM 3705 C C . ARG A 1 474 ? 5.884 26.177 -20.062 1.00 77.06 474 ARG A C 1
ATOM 3707 O O . ARG A 1 474 ? 5.395 27.304 -20.077 1.00 77.06 474 ARG A O 1
ATOM 3714 N N . ASP A 1 475 ? 5.687 25.333 -19.060 1.00 74.75 475 ASP A N 1
ATOM 3715 C CA . ASP A 1 475 ? 4.959 25.646 -17.829 1.00 74.75 475 ASP A CA 1
ATOM 3716 C C . ASP A 1 475 ? 5.613 26.804 -17.055 1.00 74.75 475 ASP A C 1
ATOM 3718 O O . ASP A 1 475 ? 4.930 27.719 -16.587 1.00 74.75 475 ASP A O 1
ATOM 3722 N N . GLN A 1 476 ? 6.943 26.833 -16.997 1.00 74.25 476 GLN A N 1
ATOM 3723 C CA . GLN A 1 476 ? 7.699 27.911 -16.367 1.00 74.25 476 GLN A CA 1
ATOM 3724 C C . GLN A 1 476 ? 7.648 29.201 -17.192 1.00 74.25 476 GLN A C 1
ATOM 3726 O O . GLN A 1 476 ? 7.477 30.282 -16.621 1.00 74.25 476 GLN A O 1
ATOM 3731 N N . ALA A 1 477 ? 7.701 29.102 -18.525 1.00 80.81 477 ALA A N 1
ATOM 3732 C CA . ALA A 1 477 ? 7.504 30.244 -19.421 1.00 80.81 477 ALA A CA 1
ATOM 3733 C C . ALA A 1 477 ? 6.137 30.916 -19.207 1.00 80.81 477 ALA A C 1
ATOM 3735 O O . ALA A 1 477 ? 6.050 32.142 -19.147 1.00 80.81 477 ALA A O 1
ATOM 3736 N N . GLN A 1 478 ? 5.077 30.135 -18.979 1.00 79.75 478 GLN A N 1
ATOM 3737 C CA . GLN A 1 478 ? 3.743 30.664 -18.673 1.00 79.75 478 GLN A CA 1
ATOM 3738 C C . GLN A 1 478 ? 3.649 31.350 -17.301 1.00 79.75 478 GLN A C 1
ATOM 3740 O O . GLN A 1 478 ? 2.878 32.298 -17.132 1.00 79.75 478 GLN A O 1
ATOM 3745 N N . VAL A 1 479 ? 4.406 30.893 -16.298 1.00 82.31 479 VAL A N 1
ATOM 3746 C CA . VAL A 1 479 ? 4.493 31.578 -14.995 1.00 82.31 479 VAL A CA 1
ATOM 3747 C C . VAL A 1 479 ? 5.213 32.915 -15.148 1.00 82.31 479 VAL A C 1
ATOM 3749 O O . VAL A 1 479 ? 4.711 33.933 -14.676 1.00 82.31 479 VAL A O 1
ATOM 3752 N N . VAL A 1 480 ? 6.348 32.930 -15.850 1.00 82.88 480 VAL A N 1
ATOM 3753 C CA . VAL A 1 480 ? 7.115 34.154 -16.117 1.00 82.88 480 VAL A CA 1
ATOM 3754 C C . VAL A 1 480 ? 6.286 35.149 -16.927 1.00 82.88 480 VAL A C 1
ATOM 3756 O O . VAL A 1 480 ? 6.241 36.319 -16.564 1.00 82.88 480 VAL A O 1
ATOM 3759 N N . LYS A 1 481 ? 5.544 34.683 -17.940 1.00 82.50 481 LYS A N 1
ATOM 3760 C CA . LYS A 1 481 ? 4.595 35.507 -18.698 1.00 82.50 481 LYS A CA 1
ATOM 3761 C C . LYS A 1 481 ? 3.570 36.187 -17.788 1.00 82.50 481 LYS A C 1
ATOM 3763 O O . LYS A 1 481 ? 3.407 37.396 -17.858 1.00 82.50 481 LYS A O 1
ATOM 3768 N N . ARG A 1 482 ? 2.923 35.437 -16.888 1.00 82.75 482 ARG A N 1
ATOM 3769 C CA . ARG A 1 482 ? 1.966 36.019 -15.930 1.00 82.75 482 ARG A CA 1
ATOM 3770 C C . ARG A 1 482 ? 2.618 37.049 -15.014 1.00 82.75 482 ARG A C 1
ATOM 3772 O O . ARG A 1 482 ? 2.046 38.100 -14.782 1.00 82.75 482 ARG A O 1
ATOM 3779 N N . LEU A 1 483 ? 3.830 36.793 -14.522 1.00 84.69 483 LEU A N 1
ATOM 3780 C CA . LEU A 1 483 ? 4.557 37.764 -13.693 1.00 84.69 483 LEU A CA 1
ATOM 3781 C C . LEU A 1 483 ? 4.930 39.037 -14.467 1.00 84.69 483 LEU A C 1
ATOM 3783 O O . LEU A 1 483 ? 4.914 40.132 -13.897 1.00 84.69 483 LEU A O 1
ATOM 3787 N N . ILE A 1 484 ? 5.264 38.892 -15.749 1.00 84.06 484 ILE A N 1
ATOM 3788 C CA . ILE A 1 484 ? 5.519 40.009 -16.656 1.00 84.06 484 ILE A CA 1
ATOM 3789 C C . ILE A 1 484 ? 4.241 40.838 -16.823 1.00 84.06 484 ILE A C 1
ATOM 3791 O O . ILE A 1 484 ? 4.258 42.029 -16.509 1.00 84.06 484 ILE A O 1
ATOM 3795 N N . ASP A 1 485 ? 3.142 40.198 -17.221 1.00 79.88 485 ASP A N 1
ATOM 3796 C CA . ASP A 1 485 ? 1.866 40.853 -17.520 1.00 79.88 485 ASP A CA 1
ATOM 3797 C C . ASP A 1 485 ? 1.247 41.495 -16.260 1.00 79.88 485 ASP A C 1
ATOM 3799 O O . ASP A 1 485 ? 0.927 42.686 -16.253 1.00 79.88 485 ASP A O 1
ATOM 3803 N N . ASP A 1 486 ? 1.150 40.738 -15.161 1.00 80.44 486 ASP A N 1
ATOM 3804 C CA . ASP A 1 486 ? 0.409 41.129 -13.952 1.00 80.44 486 ASP A CA 1
ATOM 3805 C C . ASP A 1 486 ? 1.201 42.061 -13.019 1.00 80.44 486 ASP A C 1
ATOM 3807 O O . ASP A 1 486 ? 0.617 42.751 -12.179 1.00 80.44 486 ASP A O 1
ATOM 3811 N N . SER A 1 487 ? 2.538 42.076 -13.105 1.00 78.94 487 SER A N 1
ATOM 3812 C CA . SER A 1 487 ? 3.385 42.822 -12.162 1.00 78.94 487 SER A CA 1
ATOM 3813 C C . SER A 1 487 ? 4.397 43.723 -12.856 1.00 78.94 487 SER A C 1
ATOM 3815 O O . SER A 1 487 ? 4.393 44.928 -12.604 1.00 78.94 487 SER A O 1
ATOM 3817 N N . PHE A 1 488 ? 5.279 43.186 -13.704 1.00 83.19 488 PHE A N 1
ATOM 3818 C CA . PHE A 1 488 ? 6.389 43.972 -14.255 1.00 83.19 488 PHE A CA 1
ATOM 3819 C C . PHE A 1 488 ? 5.900 45.068 -15.207 1.00 83.19 488 PHE A C 1
ATOM 3821 O O . PHE A 1 488 ? 6.150 46.250 -14.959 1.00 83.19 488 PHE A O 1
ATOM 3828 N N . THR A 1 489 ? 5.158 44.704 -16.252 1.00 82.38 489 THR A N 1
ATOM 3829 C CA . THR A 1 489 ? 4.623 45.651 -17.234 1.00 82.38 489 THR A CA 1
ATOM 3830 C C . THR A 1 489 ? 3.583 46.569 -16.597 1.00 82.38 489 THR A C 1
ATOM 3832 O O . THR A 1 489 ? 3.637 47.778 -16.812 1.00 82.38 489 THR A O 1
ATOM 3835 N N . ALA A 1 490 ? 2.718 46.046 -15.722 1.00 76.94 490 ALA A N 1
ATOM 3836 C CA . ALA A 1 490 ? 1.733 46.848 -14.993 1.00 76.94 490 ALA A CA 1
ATOM 3837 C C . ALA A 1 490 ? 2.360 47.953 -14.112 1.00 76.94 490 ALA A C 1
ATOM 3839 O O . ALA A 1 490 ? 1.799 49.042 -14.004 1.00 76.94 490 ALA A O 1
ATOM 3840 N N . LYS A 1 491 ? 3.521 47.703 -13.485 1.00 77.25 491 LYS A N 1
ATOM 3841 C CA . LYS A 1 491 ? 4.196 48.673 -12.597 1.00 77.25 491 LYS A CA 1
ATOM 3842 C C . LYS A 1 491 ? 5.154 49.614 -13.318 1.00 77.25 491 LYS A C 1
ATOM 3844 O O . LYS A 1 491 ? 5.331 50.744 -12.875 1.00 77.25 491 LYS A O 1
ATOM 3849 N N . THR A 1 492 ? 5.817 49.138 -14.368 1.00 82.38 492 THR A N 1
ATOM 3850 C CA . THR A 1 492 ? 6.908 49.874 -15.032 1.00 82.38 492 THR A CA 1
ATOM 3851 C C . THR A 1 492 ? 6.488 50.508 -16.353 1.00 82.38 492 THR A C 1
ATOM 3853 O O . THR A 1 492 ? 7.165 51.410 -16.837 1.00 82.38 492 THR A O 1
ATOM 3856 N N . GLY A 1 493 ? 5.393 50.036 -16.955 1.00 78.31 493 GLY A N 1
ATOM 3857 C CA . GLY A 1 493 ? 4.978 50.408 -18.306 1.00 78.31 493 GLY A CA 1
ATOM 3858 C C . GLY A 1 493 ? 5.864 49.830 -19.418 1.00 78.31 493 GLY A C 1
ATOM 3859 O O . GLY A 1 493 ? 5.589 50.079 -20.591 1.00 78.31 493 GLY A O 1
ATOM 3860 N N . ILE A 1 494 ? 6.908 49.060 -19.086 1.00 81.88 494 ILE A N 1
ATOM 3861 C CA . ILE A 1 494 ? 7.819 48.453 -20.061 1.00 81.88 494 ILE A CA 1
ATOM 3862 C C . ILE A 1 494 ? 7.167 47.198 -20.639 1.00 81.88 494 ILE A C 1
ATOM 3864 O O . ILE A 1 494 ? 6.766 46.291 -19.904 1.00 81.88 494 ILE A O 1
ATOM 3868 N N . ARG A 1 495 ? 7.071 47.139 -21.969 1.00 81.12 495 ARG A N 1
ATOM 3869 C CA . ARG A 1 495 ? 6.540 45.979 -22.693 1.00 81.12 495 ARG A CA 1
ATOM 3870 C C . ARG A 1 495 ? 7.628 44.940 -22.908 1.00 81.12 495 ARG A C 1
ATOM 3872 O O . ARG A 1 495 ? 8.760 45.293 -23.236 1.00 81.12 495 ARG A O 1
ATOM 3879 N N . VAL A 1 496 ? 7.264 43.672 -22.760 1.00 83.62 496 VAL A N 1
ATOM 3880 C CA . VAL A 1 496 ? 8.188 42.544 -22.870 1.00 83.62 496 VAL A CA 1
ATOM 3881 C C . VAL A 1 496 ? 7.658 41.538 -23.888 1.00 83.62 496 VAL A C 1
ATOM 3883 O O . VAL A 1 496 ? 6.516 41.101 -23.784 1.00 83.62 496 VAL A O 1
ATOM 3886 N N . SER A 1 497 ? 8.500 41.168 -24.853 1.00 84.38 497 SER A N 1
ATOM 3887 C CA . SER A 1 497 ? 8.243 40.105 -25.830 1.00 84.38 497 SER A CA 1
ATOM 3888 C C . SER A 1 497 ? 8.947 38.833 -25.356 1.00 84.38 497 SER A C 1
ATOM 3890 O O . SER A 1 497 ? 10.175 38.746 -25.405 1.00 84.38 497 SER A O 1
ATOM 3892 N N . LEU A 1 498 ? 8.184 37.882 -24.804 1.00 85.75 498 LEU A N 1
ATOM 3893 C CA . LEU A 1 498 ? 8.716 36.634 -24.246 1.00 85.75 498 LEU A CA 1
ATOM 3894 C C . LEU A 1 498 ? 8.678 35.514 -25.295 1.00 85.75 498 LEU A C 1
ATOM 3896 O O . LEU A 1 498 ? 7.598 35.145 -25.758 1.00 85.75 498 LEU A O 1
ATOM 3900 N N . LYS A 1 499 ? 9.839 34.927 -25.606 1.00 85.19 499 LYS A N 1
ATOM 3901 C CA . LYS A 1 499 ? 9.969 33.800 -26.547 1.00 85.19 499 LYS A CA 1
ATOM 3902 C C . LYS A 1 499 ? 10.563 32.577 -25.851 1.00 85.19 499 LYS A C 1
ATOM 3904 O O . LYS A 1 499 ? 11.523 32.698 -25.086 1.00 85.19 499 LYS A O 1
ATOM 3909 N N . LEU A 1 500 ? 9.985 31.405 -26.103 1.00 83.81 500 LEU A N 1
ATOM 3910 C CA . LEU A 1 500 ? 10.555 30.127 -25.673 1.00 83.81 500 LEU A CA 1
ATOM 3911 C C . LEU A 1 500 ? 11.496 29.639 -26.766 1.00 83.81 500 LEU A C 1
ATOM 3913 O O . LEU A 1 500 ? 11.085 29.472 -27.906 1.00 83.81 500 LEU A O 1
ATOM 3917 N N . VAL A 1 501 ? 12.760 29.424 -26.428 1.00 83.88 501 VAL A N 1
ATOM 3918 C CA . VAL A 1 501 ? 13.777 29.021 -27.402 1.00 83.88 501 VAL A CA 1
ATOM 3919 C C . VAL A 1 501 ? 14.661 27.935 -26.816 1.00 83.88 501 VAL A C 1
ATOM 3921 O O . VAL A 1 501 ? 14.839 27.842 -25.604 1.00 83.88 501 VAL A O 1
ATOM 3924 N N . SER A 1 502 ? 15.270 27.129 -27.677 1.00 82.94 502 SER A N 1
ATOM 3925 C CA . SER A 1 502 ? 16.288 26.177 -27.236 1.00 82.94 502 SER A CA 1
ATOM 3926 C C . SER A 1 502 ? 17.558 26.903 -26.755 1.00 82.94 502 SER A C 1
ATOM 3928 O O . SER A 1 502 ? 17.920 27.968 -27.257 1.00 82.94 502 SER A O 1
ATOM 3930 N N . SER A 1 503 ? 18.269 26.360 -25.765 1.00 80.88 503 SER A N 1
ATOM 3931 C CA . SER A 1 503 ? 19.445 27.029 -25.179 1.00 80.88 503 SER A CA 1
ATOM 3932 C C . SER A 1 503 ? 20.637 27.143 -26.137 1.00 80.88 503 SER A C 1
ATOM 3934 O O . SER A 1 503 ? 21.469 28.038 -25.999 1.00 80.88 503 SER A O 1
ATOM 3936 N N . ASP A 1 504 ? 20.735 26.240 -27.112 1.00 82.06 504 ASP A N 1
ATOM 3937 C CA . ASP A 1 504 ? 21.812 26.183 -28.104 1.00 82.06 504 ASP A CA 1
ATOM 3938 C C . ASP A 1 504 ? 21.728 27.294 -29.165 1.00 82.06 504 ASP A C 1
ATOM 3940 O O . ASP A 1 504 ? 22.751 27.645 -29.756 1.00 82.06 504 ASP A O 1
ATOM 3944 N N . VAL A 1 505 ? 20.552 27.905 -29.362 1.00 84.25 505 VAL A N 1
ATOM 3945 C CA . VAL A 1 505 ? 20.371 29.017 -30.312 1.00 84.25 505 VAL A CA 1
ATOM 3946 C C . VAL A 1 505 ? 20.663 30.396 -29.719 1.00 84.25 505 VAL A C 1
ATOM 3948 O O . VAL A 1 505 ? 20.879 31.341 -30.480 1.00 84.25 505 VAL A O 1
ATOM 3951 N N . VAL A 1 506 ? 20.745 30.528 -28.390 1.00 84.62 506 VAL A N 1
ATOM 3952 C CA . VAL A 1 506 ? 20.933 31.828 -27.721 1.00 84.62 506 VAL A CA 1
ATOM 3953 C C . VAL A 1 506 ? 22.286 32.448 -28.088 1.00 84.62 506 VAL A C 1
ATOM 3955 O O . VAL A 1 506 ? 22.325 33.562 -28.601 1.00 84.62 506 VAL A O 1
ATOM 3958 N N . LEU A 1 507 ? 23.400 31.722 -27.927 1.00 83.94 507 LEU A N 1
ATOM 3959 C CA . LEU A 1 507 ? 24.734 32.265 -28.223 1.00 83.94 507 LEU A CA 1
ATOM 3960 C C . LEU A 1 507 ? 24.933 32.647 -29.698 1.00 83.94 507 LEU A C 1
ATOM 3962 O O . LEU A 1 507 ? 25.389 33.765 -29.951 1.00 83.94 507 LEU A O 1
ATOM 3966 N N . PRO A 1 508 ? 24.626 31.774 -30.683 1.00 81.88 508 PRO A N 1
ATOM 3967 C CA . PRO A 1 508 ? 24.772 32.138 -32.089 1.00 81.88 508 PRO A CA 1
ATOM 3968 C C . PRO A 1 508 ? 23.915 33.352 -32.465 1.00 81.88 508 PRO A C 1
ATOM 3970 O O . PRO A 1 508 ? 24.383 34.208 -33.213 1.00 81.88 508 PRO A O 1
ATOM 3973 N N . ALA A 1 509 ? 22.697 33.463 -31.921 1.00 83.19 509 ALA A N 1
ATOM 3974 C CA . ALA A 1 509 ? 21.816 34.597 -32.178 1.00 83.19 509 ALA A CA 1
ATOM 3975 C C . ALA A 1 509 ? 22.351 35.897 -31.559 1.00 83.19 509 ALA A C 1
ATOM 3977 O O . ALA A 1 509 ? 22.400 36.919 -32.246 1.00 83.19 509 ALA A O 1
ATOM 3978 N N . THR A 1 510 ? 22.808 35.860 -30.303 1.00 84.31 510 THR A N 1
ATOM 3979 C CA . THR A 1 510 ? 23.381 37.027 -29.614 1.00 84.31 510 THR A CA 1
ATOM 3980 C C . THR A 1 510 ? 24.632 37.540 -30.323 1.00 84.31 510 THR A C 1
ATOM 3982 O O . THR A 1 510 ? 24.732 38.733 -30.596 1.00 84.31 510 THR A O 1
ATOM 3985 N N . VAL A 1 511 ? 25.546 36.650 -30.727 1.00 81.62 511 VAL A N 1
ATOM 3986 C CA . VAL A 1 511 ? 26.750 37.032 -31.491 1.00 81.62 511 VAL A CA 1
ATOM 3987 C C . VAL A 1 511 ? 26.394 37.583 -32.879 1.00 81.62 511 VAL A C 1
ATOM 3989 O O . VAL A 1 511 ? 27.074 38.473 -33.382 1.00 81.62 511 VAL A O 1
ATOM 3992 N N . ALA A 1 512 ? 25.309 37.100 -33.490 1.00 82.38 512 ALA A N 1
ATOM 3993 C CA . ALA A 1 512 ? 24.800 37.604 -34.766 1.00 82.38 512 ALA A CA 1
ATOM 3994 C C . ALA A 1 512 ? 24.000 38.920 -34.651 1.00 82.38 512 ALA A C 1
ATOM 3996 O O . ALA A 1 512 ? 23.479 39.394 -35.663 1.00 82.38 512 ALA A O 1
ATOM 3997 N N . GLY A 1 513 ? 23.863 39.496 -33.449 1.00 79.31 513 GLY A N 1
ATOM 3998 C CA . GLY A 1 513 ? 23.082 40.715 -33.211 1.00 79.31 513 GLY A CA 1
ATOM 3999 C C . GLY A 1 513 ? 21.570 40.530 -33.381 1.00 79.31 513 GLY A C 1
ATOM 4000 O O . GLY A 1 513 ? 20.857 41.499 -33.621 1.00 79.31 513 GLY A O 1
ATOM 4001 N N . LYS A 1 514 ? 21.086 39.284 -33.305 1.00 81.12 514 LYS A N 1
ATOM 4002 C CA . LYS A 1 514 ? 19.667 38.900 -33.424 1.00 81.12 514 LYS A CA 1
ATOM 4003 C C . LYS A 1 514 ? 19.148 38.155 -32.187 1.00 81.12 514 LYS A C 1
ATOM 4005 O O . LYS A 1 514 ? 18.086 37.540 -32.243 1.00 81.12 514 LYS A O 1
ATOM 4010 N N . GLY A 1 515 ? 19.941 38.128 -31.119 1.00 82.38 515 GLY A N 1
ATOM 4011 C CA . GLY A 1 515 ? 19.594 37.493 -29.853 1.00 82.38 515 GLY A CA 1
ATOM 4012 C C . GLY A 1 515 ? 18.660 38.357 -29.002 1.00 82.38 515 GLY A C 1
ATOM 4013 O O . GLY A 1 515 ? 18.296 39.459 -29.411 1.00 82.38 515 GLY A O 1
ATOM 4014 N N . PRO A 1 516 ? 18.272 37.860 -27.821 1.00 89.56 516 PRO A N 1
ATOM 4015 C CA . PRO A 1 516 ? 17.399 38.576 -26.903 1.00 89.56 516 PRO A CA 1
ATOM 4016 C C . PRO A 1 516 ? 18.134 39.709 -26.189 1.00 89.56 516 PRO A C 1
ATOM 4018 O O . PRO A 1 516 ? 19.356 39.670 -26.038 1.00 89.56 516 PRO A O 1
ATOM 4021 N N . ASP A 1 517 ? 17.365 40.650 -25.645 1.00 88.94 517 ASP A N 1
ATOM 4022 C CA . ASP A 1 517 ? 17.875 41.646 -24.701 1.00 88.94 517 ASP A CA 1
ATOM 4023 C C . ASP A 1 517 ? 18.172 41.004 -23.335 1.00 88.94 517 ASP A C 1
ATOM 4025 O O . ASP A 1 517 ? 19.131 41.373 -22.659 1.00 88.94 517 ASP A O 1
ATOM 4029 N N . VAL A 1 518 ? 17.368 40.011 -22.930 1.00 89.31 518 VAL A N 1
ATOM 4030 C CA . VAL A 1 518 ? 17.560 39.246 -21.688 1.00 89.31 518 VAL A CA 1
ATOM 4031 C C . VAL A 1 518 ? 17.317 37.758 -21.932 1.00 89.31 518 VAL A C 1
ATOM 4033 O O . VAL A 1 518 ? 16.278 37.367 -22.458 1.00 89.31 518 VAL A O 1
ATOM 4036 N N . ALA A 1 519 ? 18.242 36.908 -21.489 1.00 88.81 519 ALA A N 1
ATOM 4037 C CA . ALA A 1 519 ? 18.052 35.460 -21.454 1.00 88.81 519 ALA A CA 1
ATOM 4038 C C . ALA A 1 519 ? 17.831 34.988 -20.009 1.00 88.81 519 ALA A C 1
ATOM 4040 O O . ALA A 1 519 ? 18.626 35.296 -19.120 1.00 88.81 519 ALA A O 1
ATOM 4041 N N . LEU A 1 520 ? 16.755 34.239 -19.769 1.00 85.81 520 LEU A N 1
ATOM 4042 C CA . LEU A 1 520 ? 16.388 33.716 -18.454 1.00 85.81 520 LEU A CA 1
ATOM 4043 C C . LEU A 1 520 ? 16.650 32.211 -18.353 1.00 85.81 520 LEU A C 1
ATOM 4045 O O . LEU A 1 520 ? 16.522 31.467 -19.326 1.00 85.81 520 LEU A O 1
ATOM 4049 N N . GLN A 1 521 ? 16.953 31.777 -17.126 1.00 79.75 521 GLN A N 1
ATOM 4050 C CA . GLN A 1 521 ? 17.172 30.373 -16.758 1.00 79.75 521 GLN A CA 1
ATOM 4051 C C . GLN A 1 521 ? 18.338 29.692 -17.490 1.00 79.75 521 GLN A C 1
ATOM 4053 O O . GLN A 1 521 ? 18.297 28.506 -17.800 1.00 79.75 521 GLN A O 1
ATOM 4058 N N . MET A 1 522 ? 19.395 30.456 -17.753 1.00 83.94 522 MET A N 1
ATOM 4059 C CA . MET A 1 522 ? 20.641 29.931 -18.306 1.00 83.94 522 MET A CA 1
ATOM 4060 C C . MET A 1 522 ? 21.457 29.228 -17.206 1.00 83.94 522 MET A C 1
ATOM 4062 O O . MET A 1 522 ? 21.425 29.650 -16.048 1.00 83.94 522 MET A O 1
ATOM 4066 N N . GLY A 1 523 ? 22.207 28.181 -17.565 1.00 80.38 523 GLY A N 1
ATOM 4067 C CA . GLY A 1 523 ? 23.133 27.502 -16.646 1.00 80.38 523 GLY A CA 1
ATOM 4068 C C . GLY A 1 523 ? 24.224 28.443 -16.119 1.00 80.38 523 GLY A C 1
ATOM 4069 O O . GLY A 1 523 ? 24.590 29.411 -16.792 1.00 80.38 523 GLY A O 1
ATOM 4070 N N . ASN A 1 524 ? 24.757 28.173 -14.924 1.00 79.25 524 ASN A N 1
ATOM 4071 C CA . ASN A 1 524 ? 25.717 29.049 -14.234 1.00 79.25 524 ASN A CA 1
ATOM 4072 C C . ASN A 1 524 ? 27.047 29.236 -14.992 1.00 79.25 524 ASN A C 1
ATOM 4074 O O . ASN A 1 524 ? 27.715 30.256 -14.847 1.00 79.25 524 ASN A O 1
ATOM 4078 N N . GLU A 1 525 ? 27.419 28.280 -15.835 1.00 78.12 525 GLU A N 1
ATOM 4079 C CA . GLU A 1 525 ? 28.577 28.320 -16.723 1.00 78.12 525 GLU A CA 1
ATOM 4080 C C . GLU A 1 525 ? 28.382 29.247 -17.937 1.00 78.12 525 GLU A C 1
ATOM 4082 O O . GLU A 1 525 ? 29.353 29.692 -18.560 1.00 78.12 525 GLU A O 1
ATOM 4087 N N . THR A 1 526 ? 27.128 29.552 -18.282 1.00 82.31 526 THR A N 1
ATOM 4088 C CA . THR A 1 526 ? 26.762 30.251 -19.521 1.00 82.31 526 THR A CA 1
ATOM 4089 C C . THR A 1 526 ? 27.200 31.720 -19.529 1.00 82.31 526 THR A C 1
ATOM 4091 O O . THR A 1 526 ? 27.849 32.117 -20.502 1.00 82.31 526 THR A O 1
ATOM 4094 N N . PRO A 1 527 ? 26.957 32.533 -18.474 1.00 82.94 527 PRO A N 1
ATOM 4095 C CA . PRO A 1 527 ? 27.416 33.922 -18.436 1.00 82.94 527 PRO A CA 1
ATOM 4096 C C . PRO A 1 527 ? 28.934 34.055 -18.591 1.00 82.94 527 PRO A C 1
ATOM 4098 O O . PRO A 1 527 ? 29.399 34.911 -19.339 1.00 82.94 527 PRO A O 1
ATOM 4101 N N . VAL A 1 528 ? 29.711 33.162 -17.963 1.00 82.25 528 VAL A N 1
ATOM 4102 C CA . VAL A 1 528 ? 31.179 33.145 -18.084 1.00 82.25 528 VAL A CA 1
ATOM 4103 C C . VAL A 1 528 ? 31.592 32.812 -19.518 1.00 82.25 528 VAL A C 1
ATOM 4105 O O . VAL A 1 528 ? 32.397 33.525 -20.115 1.00 82.25 528 VAL A O 1
ATOM 4108 N N . ASN A 1 529 ? 31.003 31.771 -20.112 1.00 81.31 529 ASN A N 1
ATOM 4109 C CA . ASN A 1 529 ? 31.270 31.388 -21.499 1.00 81.31 529 ASN A CA 1
ATOM 4110 C C . ASN A 1 529 ? 30.948 32.534 -22.476 1.00 81.31 529 ASN A C 1
ATOM 4112 O O . ASN A 1 529 ? 31.751 32.844 -23.355 1.00 81.31 529 ASN A O 1
ATOM 4116 N N . TYR A 1 530 ? 29.818 33.219 -22.305 1.00 87.75 530 TYR A N 1
ATOM 4117 C CA . TYR A 1 530 ? 29.420 34.298 -23.209 1.00 87.75 530 TYR A CA 1
ATOM 4118 C C . TYR A 1 530 ? 30.281 35.550 -22.994 1.00 87.75 530 TYR A C 1
ATOM 4120 O O . TYR A 1 530 ? 30.636 36.220 -23.965 1.00 87.75 530 TYR A O 1
ATOM 4128 N N . ALA A 1 531 ? 30.696 35.829 -21.753 1.00 84.19 531 ALA A N 1
ATOM 4129 C CA . ALA A 1 531 ? 31.580 36.947 -21.429 1.00 84.19 531 ALA A CA 1
ATOM 4130 C C . ALA A 1 531 ? 32.953 36.783 -22.093 1.00 84.19 531 ALA A C 1
ATOM 4132 O O . ALA A 1 531 ? 33.461 37.731 -22.689 1.00 84.19 531 ALA A O 1
ATOM 4133 N N . THR A 1 532 ? 33.513 35.563 -22.113 1.00 83.44 532 THR A N 1
ATOM 4134 C CA . THR A 1 532 ? 34.781 35.291 -22.827 1.00 83.44 532 THR A CA 1
ATOM 4135 C C . THR A 1 532 ? 34.704 35.548 -24.336 1.00 83.44 532 THR A C 1
ATOM 4137 O O . THR A 1 532 ? 35.733 35.730 -24.983 1.00 83.44 532 THR A O 1
ATOM 4140 N N . ARG A 1 533 ? 33.492 35.591 -24.901 1.00 83.12 533 ARG A N 1
ATOM 4141 C CA . ARG A 1 533 ? 33.222 35.848 -26.323 1.00 83.12 533 ARG A CA 1
ATOM 4142 C C . ARG A 1 533 ? 32.700 37.259 -26.582 1.00 83.12 533 ARG A C 1
ATOM 4144 O O . ARG A 1 533 ? 32.253 37.536 -27.691 1.00 83.12 533 ARG A O 1
ATOM 4151 N N . ASN A 1 534 ? 32.742 38.130 -25.571 1.00 82.06 534 ASN A N 1
ATOM 4152 C CA . ASN A 1 534 ? 32.215 39.490 -25.626 1.00 82.06 534 ASN A CA 1
ATOM 4153 C C . ASN A 1 534 ? 30.732 39.547 -26.055 1.00 82.06 534 ASN A C 1
ATOM 4155 O O . ASN A 1 534 ? 30.329 40.433 -26.806 1.00 82.06 534 ASN A O 1
ATOM 4159 N N . ALA A 1 535 ? 29.934 38.565 -25.618 1.00 82.94 535 ALA A N 1
ATOM 4160 C CA . ALA A 1 535 ? 28.539 38.380 -26.025 1.00 82.94 535 ALA A CA 1
ATOM 4161 C C . ALA A 1 535 ? 27.517 38.716 -24.918 1.00 82.94 535 ALA A C 1
ATOM 4163 O O . ALA A 1 535 ? 26.330 38.470 -25.096 1.00 82.94 535 ALA A O 1
ATOM 4164 N N . VAL A 1 536 ? 27.951 39.251 -23.771 1.00 86.25 536 VAL A N 1
ATOM 4165 C CA . VAL A 1 536 ? 27.083 39.676 -22.652 1.00 86.25 536 VAL A CA 1
ATOM 4166 C C . VAL A 1 536 ? 27.595 40.975 -22.036 1.00 86.25 536 VAL A C 1
ATOM 4168 O O . VAL A 1 536 ? 28.789 41.262 -22.083 1.00 86.25 536 VAL A O 1
ATOM 4171 N N . GLN A 1 537 ? 26.682 41.750 -21.452 1.00 89.12 537 GLN A N 1
ATOM 4172 C CA . GLN A 1 537 ? 26.972 43.029 -20.807 1.00 89.12 537 GLN A CA 1
ATOM 4173 C C . GLN A 1 537 ? 27.527 42.832 -19.387 1.00 89.12 537 GLN A C 1
ATOM 4175 O O . GLN A 1 537 ? 26.985 42.050 -18.606 1.00 89.12 537 GLN A O 1
ATOM 4180 N N . ASP A 1 538 ? 28.567 43.593 -19.030 1.00 88.62 538 ASP A N 1
ATOM 4181 C CA . ASP A 1 538 ? 29.049 43.691 -17.648 1.00 88.62 538 ASP A CA 1
ATOM 4182 C C . ASP A 1 538 ? 27.993 44.392 -16.782 1.00 88.62 538 ASP A C 1
ATOM 4184 O O . ASP A 1 538 ? 27.690 45.572 -16.988 1.00 88.62 538 ASP A O 1
ATOM 4188 N N . LEU A 1 539 ? 27.428 43.649 -15.825 1.00 87.88 539 LEU A N 1
ATOM 4189 C CA . LEU A 1 539 ? 26.384 44.143 -14.929 1.00 87.88 539 LEU A CA 1
ATOM 4190 C C . LEU A 1 539 ? 26.921 45.105 -13.859 1.00 87.88 539 LEU A C 1
ATOM 4192 O O . LEU A 1 539 ? 26.160 45.912 -13.331 1.00 87.88 539 LEU A O 1
ATOM 4196 N N . SER A 1 540 ? 28.221 45.063 -13.551 1.00 87.62 540 SER A N 1
ATOM 4197 C CA . SER A 1 540 ? 28.832 45.964 -12.565 1.00 87.62 540 SER A CA 1
ATOM 4198 C C . SER A 1 540 ? 28.960 47.405 -13.067 1.00 87.62 540 SER A C 1
ATOM 4200 O O . SER A 1 540 ? 29.134 48.327 -12.271 1.00 87.62 540 SER A O 1
ATOM 4202 N N . ALA A 1 541 ? 28.816 47.610 -14.379 1.00 90.56 541 ALA A N 1
ATOM 4203 C CA . ALA A 1 541 ? 28.837 48.925 -15.006 1.00 90.56 541 ALA A CA 1
ATOM 4204 C C . ALA A 1 541 ? 27.551 49.742 -14.767 1.00 90.56 541 ALA A C 1
ATOM 4206 O O . ALA A 1 541 ? 27.537 50.943 -15.049 1.00 90.56 541 ALA A O 1
ATOM 4207 N N . PHE A 1 542 ? 26.471 49.126 -14.265 1.00 91.56 542 PHE A N 1
ATOM 4208 C CA . PHE A 1 542 ? 25.213 49.827 -14.004 1.00 91.56 542 PHE A CA 1
ATOM 4209 C C . PHE A 1 542 ? 25.234 50.557 -12.643 1.00 91.56 542 PHE A C 1
ATOM 4211 O O . PHE A 1 542 ? 25.653 49.968 -11.643 1.00 91.56 542 PHE A O 1
ATOM 4218 N N . PRO A 1 543 ? 24.766 51.822 -12.560 1.00 90.12 543 PRO A N 1
ATOM 4219 C CA . PRO A 1 543 ? 24.855 52.636 -11.338 1.00 90.12 543 PRO A CA 1
ATOM 4220 C C . PRO A 1 543 ? 24.150 52.053 -10.106 1.00 90.12 543 PRO A C 1
ATOM 4222 O O . PRO A 1 543 ? 24.551 52.329 -8.979 1.00 90.12 543 PRO A O 1
ATOM 4225 N N . ASP A 1 544 ? 23.103 51.258 -10.313 1.00 90.00 544 ASP A N 1
ATOM 4226 C CA . ASP A 1 544 ? 22.272 50.633 -9.283 1.00 90.00 544 ASP A CA 1
ATOM 4227 C C . ASP A 1 544 ? 22.700 49.194 -8.946 1.00 90.00 544 ASP A C 1
ATOM 4229 O O . ASP A 1 544 ? 22.062 48.534 -8.121 1.00 90.00 544 ASP A O 1
ATOM 4233 N N . PHE A 1 545 ? 23.806 48.704 -9.522 1.00 90.12 545 PHE A N 1
ATOM 4234 C CA . PHE A 1 545 ? 24.280 47.334 -9.313 1.00 90.12 545 PHE A CA 1
ATOM 4235 C C . PHE A 1 545 ? 24.466 46.988 -7.830 1.00 90.12 545 PHE A C 1
ATOM 4237 O O . PHE A 1 545 ? 24.100 45.893 -7.410 1.00 90.12 545 PHE A O 1
ATOM 4244 N N . GLY A 1 546 ? 24.987 47.915 -7.017 1.00 86.94 546 GLY A N 1
ATOM 4245 C CA . GLY A 1 546 ? 25.181 47.700 -5.578 1.00 86.94 546 GLY A CA 1
ATOM 4246 C C . GLY A 1 546 ? 23.874 47.430 -4.824 1.00 86.94 546 GLY A C 1
ATOM 4247 O O . GLY A 1 546 ? 23.798 46.493 -4.026 1.00 86.94 546 GLY A O 1
ATOM 4248 N N . ASP A 1 547 ? 22.826 48.192 -5.136 1.00 89.50 547 ASP A N 1
ATOM 4249 C CA . ASP A 1 547 ? 21.508 48.052 -4.512 1.00 89.50 547 ASP A CA 1
ATOM 4250 C C . ASP A 1 547 ? 20.792 46.788 -4.997 1.00 89.50 547 ASP A C 1
ATOM 4252 O O . ASP A 1 547 ? 20.159 46.085 -4.206 1.00 89.50 547 ASP A O 1
ATOM 4256 N N . VAL A 1 548 ? 20.905 46.464 -6.288 1.00 84.38 548 VAL A N 1
ATOM 4257 C CA . VAL A 1 548 ? 20.315 45.249 -6.867 1.00 84.38 548 VAL A CA 1
ATOM 4258 C C . VAL A 1 548 ? 21.011 44.001 -6.328 1.00 84.38 548 VAL A C 1
ATOM 4260 O O . VAL A 1 548 ? 20.325 43.078 -5.891 1.00 84.38 548 VAL A O 1
ATOM 4263 N N . ARG A 1 549 ? 22.349 43.998 -6.268 1.00 85.81 549 ARG A N 1
ATOM 4264 C CA . ARG A 1 549 ? 23.162 42.904 -5.714 1.00 85.81 549 ARG A CA 1
ATOM 4265 C C . ARG A 1 549 ? 22.745 42.539 -4.291 1.00 85.81 549 ARG A C 1
ATOM 4267 O O . ARG A 1 549 ? 22.684 41.357 -3.978 1.00 85.81 549 ARG A O 1
ATOM 4274 N N . SER A 1 550 ? 22.412 43.523 -3.452 1.00 87.50 550 SER A N 1
ATOM 4275 C CA . SER A 1 550 ? 22.018 43.287 -2.051 1.00 87.50 550 SER A CA 1
ATOM 4276 C C . SER A 1 550 ? 20.750 42.433 -1.876 1.00 87.50 550 SER A C 1
ATOM 4278 O O . SER A 1 550 ? 20.486 41.931 -0.785 1.00 87.50 550 SER A O 1
ATOM 4280 N N . ARG A 1 551 ? 19.958 42.258 -2.944 1.00 87.75 551 ARG A N 1
ATOM 4281 C CA . ARG A 1 551 ? 18.723 41.457 -2.953 1.00 87.75 551 ARG A CA 1
ATOM 4282 C C . ARG A 1 551 ? 18.984 39.966 -3.191 1.00 87.75 551 ARG A C 1
ATOM 4284 O O . ARG A 1 551 ? 18.051 39.173 -3.075 1.00 87.75 551 ARG A O 1
ATOM 4291 N N . PHE A 1 552 ? 20.216 39.593 -3.535 1.00 85.50 552 PHE A N 1
ATOM 4292 C CA . PHE A 1 552 ? 20.630 38.225 -3.838 1.00 85.50 552 PHE A CA 1
ATOM 4293 C C . PHE A 1 552 ? 21.606 37.706 -2.776 1.00 85.50 552 PHE A C 1
ATOM 4295 O O . PHE A 1 552 ? 22.307 38.476 -2.124 1.00 85.50 552 PHE A O 1
ATOM 4302 N N . LEU A 1 553 ? 21.627 36.386 -2.580 1.00 81.81 553 LEU A N 1
ATOM 4303 C CA . LEU A 1 553 ? 22.561 35.735 -1.659 1.00 81.81 553 LEU A CA 1
ATOM 4304 C C . LEU A 1 553 ? 23.986 35.776 -2.223 1.00 81.81 553 LEU A C 1
ATOM 4306 O O . LEU A 1 553 ? 24.167 35.636 -3.430 1.00 81.81 553 LEU A O 1
ATOM 4310 N N . ASP A 1 554 ? 24.992 35.840 -1.347 1.00 80.00 554 ASP A N 1
ATOM 4311 C CA . ASP A 1 554 ? 26.405 35.790 -1.754 1.00 80.00 554 ASP A CA 1
ATOM 4312 C C . ASP A 1 554 ? 26.761 34.504 -2.517 1.00 80.00 554 ASP A C 1
ATOM 4314 O O . ASP A 1 554 ? 27.668 34.514 -3.333 1.00 80.00 554 ASP A O 1
ATOM 4318 N N . SER A 1 555 ? 26.043 33.398 -2.292 1.00 77.19 555 SER A N 1
ATOM 4319 C CA . SER A 1 555 ? 26.243 32.141 -3.027 1.00 77.19 555 SER A CA 1
ATOM 4320 C C . SER A 1 555 ? 25.664 32.140 -4.447 1.00 77.19 555 SER A C 1
ATOM 4322 O O . SER A 1 555 ? 25.857 31.167 -5.173 1.00 77.19 555 SER A O 1
ATOM 4324 N N . ALA A 1 556 ? 24.908 33.176 -4.821 1.00 71.31 556 ALA A N 1
ATOM 4325 C CA . ALA A 1 556 ? 24.311 33.353 -6.144 1.00 71.31 556 ALA A CA 1
ATOM 4326 C C . ALA A 1 556 ? 25.068 34.377 -7.017 1.00 71.31 556 ALA A C 1
ATOM 4328 O O . ALA A 1 556 ? 24.654 34.615 -8.151 1.00 71.31 556 ALA A O 1
ATOM 4329 N N . MET A 1 557 ? 26.144 34.969 -6.485 1.00 71.50 557 MET A N 1
ATOM 4330 C CA . MET A 1 557 ? 27.032 35.947 -7.130 1.00 71.50 557 MET A CA 1
ATOM 4331 C C . MET A 1 557 ? 28.446 35.376 -7.208 1.00 71.50 557 MET A C 1
ATOM 4333 O O . MET A 1 557 ? 29.151 35.715 -8.182 1.00 71.50 557 MET A O 1
#

Organism: Physcomitrium patens (NCBI:txid3218)

Nearest PDB structures (foldseek):
  8j07-assembly1_8G  TM=1.556E-01  e=8.587E+00  Homo sapiens

Mean predicted aligned error: 18.25 Å

pLDDT: mean 84.65, std 12.52, range [33.0, 98.75]

Solvent-accessible surface area (backbone atoms only — not comparable to full-atom values): 31384 Å² total; per-residue (Å²): 133,75,76,51,49,51,58,98,93,40,80,60,28,47,60,70,62,70,59,64,44,34,26,31,37,30,38,47,51,56,32,58,75,69,71,48,80,58,66,59,59,31,45,75,73,64,57,38,21,49,69,50,47,53,53,48,25,40,73,49,35,38,50,86,84,73,83,86,52,74,59,28,18,16,24,18,39,18,62,68,36,71,46,43,51,48,51,52,46,19,46,30,21,72,26,36,62,34,34,40,99,87,66,49,74,32,70,23,48,81,35,71,45,19,37,51,29,47,43,52,49,23,36,38,46,71,71,62,51,16,41,39,77,78,74,49,97,58,18,65,60,41,31,59,71,58,32,14,43,26,31,37,37,47,60,80,51,49,64,63,50,55,74,66,31,75,98,56,49,64,43,43,35,69,54,47,26,22,99,69,36,96,61,76,57,20,58,28,76,63,68,91,52,51,64,64,57,92,84,45,95,50,35,70,57,52,50,49,50,49,59,75,71,45,52,56,67,58,42,46,52,52,50,50,57,52,40,70,75,69,39,92,38,73,66,29,36,51,42,52,55,56,35,60,79,28,64,48,62,50,63,43,76,79,39,86,64,34,58,62,51,51,42,51,30,48,44,25,29,44,87,60,67,37,55,42,66,62,32,42,59,72,42,43,64,63,48,38,53,59,49,70,70,45,53,66,49,54,51,50,52,57,50,47,45,53,56,51,52,52,50,50,54,55,50,33,74,77,47,45,92,74,42,65,78,89,58,88,76,55,55,64,80,77,37,71,59,54,42,60,49,26,44,52,48,16,52,52,31,42,55,44,22,51,63,71,31,44,99,78,66,54,84,41,82,76,27,48,58,36,43,51,48,17,50,51,29,38,52,36,39,74,39,63,87,52,41,63,78,38,47,64,61,50,52,53,51,49,50,50,50,52,54,48,52,54,59,68,69,64,68,73,88,84,77,90,81,86,85,90,77,61,99,86,57,86,73,79,75,93,62,77,51,75,66,55,51,50,52,50,49,53,48,53,54,54,44,62,78,73,54,68,90,43,56,74,57,94,69,78,97,55,97,80,51,49,34,34,34,34,48,64,60,70,72,58,52,53,52,53,49,48,47,38,59,75,44,50,27,68,73,70,72,54,49,70,41,48,32,59,46,64,69,81,54,48,62,65,26,38,71,68,76,70,38,61,79,41,77,44,82,69,60,87,66,47,63,59,58,33,43,80,67,74,55,57,82,72,64,80,78,43,94,56,35,71,67,58,52,71,79,53,56,80,92,80,109

Sequence (557 aa):
MRDGGSYKGQQYGMVDSAPSPYGFFYNKTLVQKLGLEDPYELQKSGAWTWDKFREYVKGATKDTNGDGKTDVFGVAGAYGKVKALTEQFLYTNNAAVDKDAGGDIKFSLNSENAIQALQYVSDLYNVDKSIMQPVPEDASKEFIAGKGVLYGGFSWELSGLIDNMKGQEIGYVFFPKGPKADKYVSYTPFGNMYMAAKYSKNAEVAVKMFDEISLHQEGRDLSRQGWETAYPSAESLDTRIQMADSIKYISYYAIPDGEKLFEGVVKDITTGKVSPATAVDKVKQQLEATLGEMAPVIRVVESSILELNAMYRQIISFTGTVPDTFRDYQLEERIPDMTALFRKQSKLLREVAAVVEGPGGESSERSAMLNTLAYQLEDMARKPESVPSRIDRFKTNVGGLGDWLFSFKEQPLAIDYLLVSTPDAKLPDPKASAWKKLEAGFQSFFSSFTENYDDFSSEDDSSGSVTVWITSARDQAQVVKRLIDDSFTAKTGIRVSLKLVSSDVVLPATVAGKGPDVALQMGNETPVNYATRNAVQDLSAFPDFGDVRSRFLDSAM

Radius of gyration: 32.32 Å; Cα contacts (8 Å, |Δi|>4): 714; chains: 1; bounding box: 72×77×83 Å

Foldseek 3Di:
DAAPCDAPNDHFWDDLAQDWFKFKKFFVQLCVVLVHDDLLVCVVVLVLALVVLLVRQLSQFDDPPPPPDTQEAQELAEDVGLLVVLQQLQVLLVHACQQDPVRHGAGTCLPPSNLVSLVSSLCCFPPSVRYDPPTDPDSLVCVLVNRYGIYIYTPVCLQVSPVSNPPIDMATAARGHYPNHPDGATEDQDDPTDGFDPPDPCSVVSVVVCVVPNPRVVNHVVVLVVLVVRHPDPSRSVRSVVHSVHYHYHCLVVFQCSSVLSVQLSCCSHVVVHRSNVSCVVCNVVSRVRRPQCVVLLVLLVVLLVLLVVLLVQVCVQQPPQGDLVDQSVCCVSPVCQLVSLQVSLVSLLVSLDSVCPPVNDRDPLSVLSNVSSVVSNVCSVVVSCCNVCSVVSVVSSVVSVVSSVVSSPDDDDDPDDDDDDPPDDDDDPDDDPVRVVVVVVVVVVCVVVPDPFWPDDDDPDPFAFEEEEADDPVVLVVVVCCCVVPVCVVPVHHHTYTYDHPVVQLVCLVVVNHGNYYPDDDPVVVVVCVVVVSDDDLVPDPCSVVVVVVDDPVVD